Protein AF-0000000079916158 (afdb_homodimer)

Solvent-accessible surface area (backbone atoms only — not comparable to full-atom values): 30674 Å² total; per-residue (Å²): 70,53,29,34,36,32,68,44,67,88,44,73,65,38,83,41,80,42,80,70,82,74,49,47,74,41,18,24,23,30,41,36,34,11,21,25,59,52,69,64,57,40,30,28,45,72,46,82,43,40,81,53,45,60,63,70,70,31,26,36,32,40,14,23,9,27,29,28,70,40,69,13,58,88,50,79,92,63,53,72,67,39,48,30,26,37,32,32,43,31,84,28,79,73,49,40,78,41,56,70,13,35,32,30,34,33,50,11,30,41,28,51,51,31,60,44,52,54,84,26,56,38,82,48,60,91,76,49,51,42,63,56,41,4,38,25,33,42,50,36,6,30,22,46,22,39,44,44,67,75,50,55,62,40,68,71,36,29,33,33,35,27,30,61,34,43,42,28,46,47,27,48,33,51,41,34,75,51,40,27,48,34,33,34,22,35,74,59,69,86,47,44,64,61,42,40,74,43,55,33,73,48,71,37,63,44,49,64,64,52,40,82,65,64,18,46,30,33,41,28,48,42,20,58,14,62,52,50,29,28,43,62,70,31,38,32,72,62,10,38,37,30,39,54,24,66,68,30,55,43,26,64,31,54,48,42,55,29,14,58,32,30,24,33,42,30,24,34,67,34,35,32,52,68,38,23,53,55,42,48,52,37,37,53,73,64,79,42,76,76,58,66,41,78,42,45,63,90,38,49,62,63,48,46,52,37,56,70,71,62,73,49,84,40,38,37,43,28,28,42,46,133,70,54,31,35,36,33,69,42,66,89,42,72,64,38,83,41,80,43,81,70,80,75,48,47,74,41,18,23,25,29,41,38,35,12,21,27,60,54,70,66,57,40,30,27,45,72,46,82,43,40,81,51,44,58,63,69,69,32,26,37,31,40,13,22,9,26,29,27,69,39,70,14,58,87,51,79,91,64,53,72,66,40,46,30,25,38,30,34,47,29,84,28,78,69,53,43,80,37,57,71,13,36,30,30,35,33,51,12,30,41,29,50,51,30,59,43,52,54,83,25,54,38,81,48,61,89,75,48,52,42,63,57,40,5,39,25,33,42,49,38,7,30,23,46,22,38,44,44,67,75,51,56,61,41,69,71,35,28,34,34,38,28,29,62,34,45,42,28,46,46,28,48,33,51,40,34,75,52,39,27,48,33,32,33,24,35,75,60,70,87,48,44,64,60,41,42,76,44,54,30,76,48,72,38,62,44,50,63,64,52,41,82,64,65,19,46,31,33,40,29,49,40,19,59,15,61,51,50,29,28,43,61,70,32,39,31,72,64,11,38,36,31,39,54,24,67,67,29,56,43,27,65,30,54,47,42,55,28,14,63,31,31,25,33,42,31,25,35,66,37,37,31,53,68,39,23,54,54,42,48,50,36,36,52,74,62,80,42,78,76,57,66,42,77,44,46,63,91,37,50,62,60,46,44,52,38,55,70,71,63,73,50,82,40,38,36,43,29,28,43,46,133

Radius of gyration: 28.91 Å; Cα contacts (8 Å, |Δi|>4): 1856; chains: 2; bounding box: 48×84×69 Å

Foldseek 3Di:
DWAFWDAAAPDFTDIDDDDDDDAEPQKWKFQFFKFFDDVLVLCCRNVVNVVQALDPRAGATQQTWGFTCGDYPPQDPHDGGFTKIFASCAQFPPLDSHLQGDRGVHHHHLGRMGMDGSSRIGGADPQFDRHQLSCLNFLVQQLLCQCCVVQVQAAPAEEEEEDLFLNSLNNLLVSVVRNYQYEYADQDPVCQVVSVVSPHPYYHPDLLVCLVVQGQEYEYQACPQRNQQSPLVRHAQNHEYEYAHPNDVDHDHDVVSCVVSVYYYHYGDGGRVVSSVVSSVCVSVVSDDRAADEDESVCSSVVSVCVVVVPPRSHIYMYGYD/DWAFWDAAAPDFTDIDDDDDDDDEAQKWKFQWFKFFDDVLVLCCRNVNNVVQAQDPRAGATQQTWGFTCGDYPPQDPHDGGFTKIFASCAQFPPLPSHLAGDRGVAHHHLGRMGMDGSSRIGGADPQFDRHQLSCLNFLVQQLLCQCCVVQVQAAPAEEEEEDLFLNSLNNLLVSVVRNYQYEYADQDPVCQVVSVVSPHPYYHPDLLVCLVVQGQEYEYQACCQRNQQSPLVRHAQNHEYEYAHPNDVDHDHDVVSCVVSVYYYHYGDGGRVVSSVVSSVCVSVVSDDRAADEDESVCSSVVSVCVVVVPPRSHIYMYGYD

Nearest PDB structures (foldseek):
  6isv-assembly1_B  TM=8.655E-01  e=7.622E-30  Geotrichum candidum
  4c4o-assembly1_A  TM=8.847E-01  e=3.637E-29  Candida parapsilosis
  3wlf-assembly1_B  TM=8.829E-01  e=1.120E-28  Candida parapsilosis
  4c4o-assembly1_C  TM=8.825E-01  e=7.941E-26  Candida parapsilosis
  8wwd-assembly2_C-2  TM=8.279E-01  e=2.772E-25  Dinoroseobacter shibae DFL 12 = DSM 16493

pLDDT: mean 94.08, std 7.65, range [51.5, 98.94]

InterPro domains:
  IPR002328 Alcohol dehydrogenase, zinc-type, conserved site [PS00059] (61-75)
  IPR011032 GroES-like superfamily [SSF50129] (1-159)
  IPR013149 Alcohol dehydrogenase-like, C-terminal [PF00107] (166-284)
  IPR013154 Alcohol dehydrogenase-like, N-terminal [PF08240] (24-126)
  IPR020843 Enoylreductase domain [SM00829] (8-318)
  IPR036291 NAD(P)-binding domain superfamily [SSF51735] (128-288)

Organism: NCBI:txid1990687

Structure (mmCIF, N/CA/C/O backbone):
data_AF-0000000079916158-model_v1
#
loop_
_entity.id
_entity.type
_entity.pdbx_description
1 polymer 'alcohol dehydrogenase'
#
loop_
_atom_site.group_PDB
_atom_site.id
_atom_site.type_symbol
_atom_site.label_atom_id
_atom_site.label_alt_id
_atom_site.label_comp_id
_atom_site.label_asym_id
_atom_site.label_entity_id
_atom_site.label_seq_id
_atom_site.pdbx_PDB_ins_code
_atom_site.Cartn_x
_atom_site.Cartn_y
_atom_site.Cartn_z
_atom_site.occupancy
_atom_site.B_iso_or_equiv
_atom_site.auth_seq_id
_atom_site.auth_comp_id
_atom_site.auth_asym_id
_atom_site.auth_atom_id
_atom_site.pdbx_PDB_model_num
ATOM 1 N N . MET A 1 1 ? 9.062 -39.625 -23.562 1 96.62 1 MET A N 1
ATOM 2 C CA . MET A 1 1 ? 7.809 -39.312 -22.875 1 96.62 1 MET A CA 1
ATOM 3 C C . MET A 1 1 ? 6.945 -38.375 -23.719 1 96.62 1 MET A C 1
ATOM 5 O O . MET A 1 1 ? 7.449 -37.719 -24.609 1 96.62 1 MET A O 1
ATOM 9 N N . LYS A 1 2 ? 5.695 -38.438 -23.438 1 97.56 2 LYS A N 1
ATOM 10 C CA . LYS A 1 2 ? 4.781 -37.531 -24.094 1 97.56 2 LYS A CA 1
ATOM 11 C C . LYS A 1 2 ? 4.801 -36.156 -23.391 1 97.56 2 LYS A C 1
ATOM 13 O O . LYS A 1 2 ? 4.867 -36.094 -22.156 1 97.56 2 LYS A O 1
ATOM 18 N N . ALA A 1 3 ? 4.766 -35.094 -24.188 1 98.25 3 ALA A N 1
ATOM 19 C CA . ALA A 1 3 ? 4.754 -33.719 -23.672 1 98.25 3 ALA A CA 1
ATOM 20 C C . ALA A 1 3 ? 4.07 -32.75 -24.641 1 98.25 3 ALA A C 1
ATOM 22 O O . ALA A 1 3 ? 4.098 -32.969 -25.844 1 98.25 3 ALA A O 1
ATOM 23 N N . TRP A 1 4 ? 3.422 -31.781 -24.078 1 97.94 4 TRP A N 1
ATOM 24 C CA . TRP A 1 4 ? 2.863 -30.703 -24.891 1 97.94 4 TRP A CA 1
ATOM 25 C C . TRP A 1 4 ? 3.883 -29.594 -25.078 1 97.94 4 TRP A C 1
ATOM 27 O O . TRP A 1 4 ? 4.18 -28.844 -24.156 1 97.94 4 TRP A O 1
ATOM 37 N N . MET A 1 5 ? 4.324 -29.453 -26.312 1 97.12 5 MET A N 1
ATOM 38 C CA . MET A 1 5 ? 5.41 -28.531 -26.625 1 97.12 5 MET A CA 1
ATOM 39 C C . MET A 1 5 ? 4.863 -27.203 -27.156 1 97.12 5 MET A C 1
ATOM 41 O O . MET A 1 5 ? 3.992 -27.203 -28.031 1 97.12 5 MET A O 1
ATOM 45 N N . PHE A 1 6 ? 5.309 -26.109 -26.562 1 97.44 6 PHE A N 1
ATOM 46 C CA . PHE A 1 6 ? 5.066 -24.766 -27.078 1 97.44 6 PHE A CA 1
ATOM 47 C C . PHE A 1 6 ? 6.27 -24.266 -27.859 1 97.44 6 PHE A C 1
ATOM 49 O O . PHE A 1 6 ? 7.355 -24.094 -27.297 1 97.44 6 PHE A O 1
ATOM 56 N N . ASN A 1 7 ? 6.035 -23.953 -29.078 1 95.38 7 ASN A N 1
ATOM 57 C CA . ASN A 1 7 ? 7.148 -23.609 -29.969 1 95.38 7 ASN A CA 1
ATOM 58 C C . ASN A 1 7 ? 7.25 -22.109 -30.188 1 95.38 7 ASN A C 1
ATOM 60 O O . ASN A 1 7 ? 8.18 -21.641 -30.844 1 95.38 7 ASN A O 1
ATOM 64 N N . GLY A 1 8 ? 6.344 -21.375 -29.656 1 93.56 8 GLY A N 1
ATOM 65 C CA . GLY A 1 8 ? 6.355 -19.938 -29.797 1 93.56 8 GLY A CA 1
ATOM 66 C C . GLY A 1 8 ? 4.984 -19.359 -30.094 1 93.56 8 GLY A C 1
ATOM 67 O O . GLY A 1 8 ? 4.055 -20.094 -30.438 1 93.56 8 GLY A O 1
ATOM 68 N N . VAL A 1 9 ? 4.996 -18.047 -29.984 1 90.25 9 VAL A N 1
ATOM 69 C CA . VAL A 1 9 ? 3.734 -17.344 -30.172 1 90.25 9 VAL A CA 1
ATOM 70 C C . VAL A 1 9 ? 3.23 -17.562 -31.594 1 90.25 9 VAL A C 1
ATOM 72 O O . VAL A 1 9 ? 4.016 -17.547 -32.562 1 90.25 9 VAL A O 1
ATOM 75 N N . GLY A 1 10 ? 1.92 -17.719 -31.734 1 84.81 10 GLY A N 1
ATOM 76 C CA . GLY A 1 10 ? 1.326 -17.953 -33.031 1 84.81 10 GLY A CA 1
ATOM 77 C C . GLY A 1 10 ? 1.156 -19.438 -33.375 1 84.81 10 GLY A C 1
ATOM 78 O O . GLY A 1 10 ? 0.505 -19.781 -34.344 1 84.81 10 GLY A O 1
ATOM 79 N N . SER A 1 11 ? 1.755 -20.297 -32.56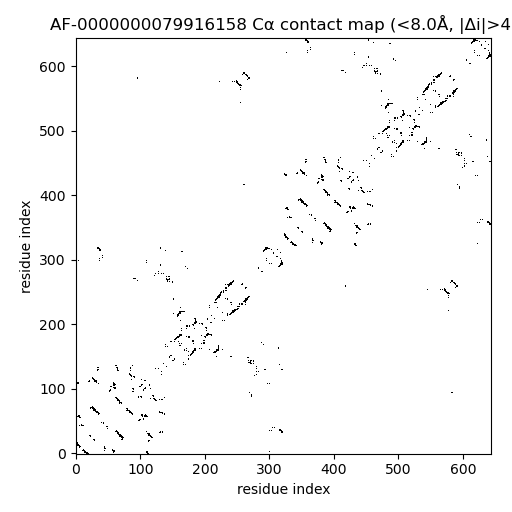2 1 84.44 11 SER A N 1
ATOM 80 C CA . SER A 1 11 ? 1.595 -21.734 -32.719 1 84.44 11 SER A CA 1
ATOM 81 C C . SER A 1 11 ? 0.865 -22.344 -31.516 1 84.44 11 SER A C 1
ATOM 83 O O . SER A 1 11 ? 1.108 -21.969 -30.375 1 84.44 11 SER A O 1
ATOM 85 N N . PRO A 1 12 ? -0.055 -23.234 -31.844 1 87.5 12 PRO A N 1
ATOM 86 C CA . PRO A 1 12 ? -0.624 -23.984 -30.719 1 87.5 12 PRO A CA 1
ATOM 87 C C . PRO A 1 12 ? 0.388 -24.906 -30.062 1 87.5 12 PRO A C 1
ATOM 89 O O . PRO A 1 12 ? 1.453 -25.172 -30.625 1 87.5 12 PRO A O 1
ATOM 92 N N . ILE A 1 13 ? 0.081 -25.312 -28.828 1 95.5 13 ILE A N 1
ATOM 93 C CA . ILE A 1 13 ? 0.938 -26.344 -28.234 1 95.5 13 ILE A CA 1
ATOM 94 C C . ILE A 1 13 ? 0.677 -27.688 -28.922 1 95.5 13 ILE A C 1
ATOM 96 O O . ILE A 1 13 ? -0.46 -27.984 -29.297 1 95.5 13 ILE A O 1
ATOM 100 N N . ASP A 1 14 ? 1.72 -28.438 -29.109 1 95.5 14 ASP A N 1
ATOM 101 C CA . ASP A 1 14 ? 1.606 -29.703 -29.812 1 95.5 14 ASP A CA 1
ATOM 102 C C . ASP A 1 14 ? 2.146 -30.859 -28.953 1 95.5 14 ASP A C 1
ATOM 104 O O . ASP A 1 14 ? 3.148 -30.688 -28.25 1 95.5 14 ASP A O 1
ATOM 108 N N . LEU A 1 15 ? 1.414 -31.969 -29.141 1 96.5 15 LEU A N 1
ATOM 109 C CA . LEU A 1 15 ? 1.871 -33.188 -28.469 1 96.5 15 LEU A CA 1
ATOM 110 C C . LEU A 1 15 ? 3.078 -33.781 -29.188 1 96.5 15 LEU A C 1
ATOM 112 O O . LEU A 1 15 ? 3.062 -33.938 -30.406 1 96.5 15 LEU A O 1
ATOM 116 N N . ALA A 1 16 ? 4.102 -34.031 -28.422 1 96.62 16 ALA A N 1
ATOM 117 C CA . ALA A 1 16 ? 5.328 -34.594 -28.984 1 96.62 16 ALA A CA 1
ATOM 118 C C . ALA A 1 16 ? 5.91 -35.656 -28.062 1 96.62 16 ALA A C 1
ATOM 120 O O . ALA A 1 16 ? 5.543 -35.75 -26.891 1 96.62 16 ALA A O 1
ATOM 121 N N . GLU A 1 17 ? 6.699 -36.5 -28.672 1 97.62 17 GLU A N 1
ATOM 122 C CA . GLU A 1 17 ? 7.531 -37.438 -27.906 1 97.62 17 GLU A CA 1
ATOM 123 C C . GLU A 1 17 ? 8.93 -36.844 -27.672 1 97.62 17 GLU A C 1
ATOM 125 O O . GLU A 1 17 ? 9.625 -36.5 -28.641 1 97.62 17 GLU A O 1
ATOM 130 N N . VAL A 1 18 ? 9.258 -36.719 -26.438 1 97.38 18 VAL A N 1
ATOM 131 C CA . VAL A 1 18 ? 10.562 -36.156 -26.094 1 97.38 18 VAL A CA 1
ATOM 132 C C . VAL A 1 18 ? 11.297 -37.094 -25.141 1 97.38 18 VAL A C 1
ATOM 134 O O . VAL A 1 18 ? 10.68 -37.969 -24.547 1 97.38 18 VAL A O 1
ATOM 137 N N . PRO A 1 19 ? 12.625 -36.969 -25.031 1 97.19 19 PRO A N 1
ATOM 138 C CA . PRO A 1 19 ? 13.352 -37.812 -24.094 1 97.19 19 PRO A CA 1
ATOM 139 C C . PRO A 1 19 ? 12.906 -37.594 -22.641 1 97.19 19 PRO A C 1
ATOM 141 O O . PRO A 1 19 ? 12.57 -36.469 -22.25 1 97.19 19 PRO A O 1
ATOM 144 N N . ASP A 1 20 ? 12.906 -38.688 -21.906 1 97.62 20 ASP A N 1
ATOM 145 C CA . ASP A 1 20 ? 12.68 -38.562 -20.469 1 97.62 20 ASP A CA 1
ATOM 146 C C . ASP A 1 20 ? 13.734 -37.656 -19.828 1 97.62 20 ASP A C 1
ATOM 148 O O . ASP A 1 20 ? 14.906 -37.719 -20.188 1 97.62 20 ASP A O 1
ATOM 152 N N . PRO A 1 21 ? 13.32 -36.844 -18.906 1 97.88 21 PRO A N 1
ATOM 153 C CA . PRO A 1 21 ? 14.328 -36.062 -18.188 1 97.88 21 PRO A CA 1
ATOM 154 C C . PRO A 1 21 ? 15.18 -36.906 -17.25 1 97.88 21 PRO A C 1
ATOM 156 O O . PRO A 1 21 ? 14.688 -37.906 -16.703 1 97.88 21 PRO A O 1
ATOM 159 N N . THR A 1 22 ? 16.391 -36.594 -17.141 1 97.5 22 THR A N 1
ATOM 160 C CA . THR A 1 22 ? 17.312 -37.188 -16.188 1 97.5 22 THR A CA 1
ATOM 161 C C . THR A 1 22 ? 17.797 -36.125 -15.172 1 97.5 22 THR A C 1
ATOM 163 O O . THR A 1 22 ? 18.266 -35.062 -15.555 1 97.5 22 THR A O 1
ATOM 166 N N . PRO A 1 23 ? 17.688 -36.5 -13.938 1 98 23 PRO A N 1
ATOM 167 C CA . PRO A 1 23 ? 18.031 -35.469 -12.953 1 98 23 PRO A CA 1
ATOM 168 C C . PRO A 1 23 ? 19.547 -35.25 -12.828 1 98 23 PRO A C 1
ATOM 170 O O . PRO A 1 23 ? 20.297 -36.219 -12.742 1 98 23 PRO A O 1
ATOM 173 N N . GLY A 1 24 ? 19.953 -34 -12.945 1 97.38 24 GLY A N 1
ATOM 174 C CA . GLY A 1 24 ? 21.297 -33.656 -12.539 1 97.38 24 GLY A CA 1
ATOM 175 C C . GLY A 1 24 ? 21.453 -33.469 -11.047 1 97.38 24 GLY A C 1
ATOM 176 O O . GLY A 1 24 ? 20.516 -33.75 -10.281 1 97.38 24 GLY A O 1
ATOM 177 N N . PRO A 1 25 ? 22.688 -33.031 -10.641 1 97.69 25 PRO A N 1
ATOM 178 C CA . PRO A 1 25 ? 22.875 -32.75 -9.211 1 97.69 25 PRO A CA 1
ATOM 179 C C . PRO A 1 25 ? 21.859 -31.781 -8.648 1 97.69 25 PRO A C 1
ATOM 181 O O . PRO A 1 25 ? 21.625 -30.719 -9.234 1 97.69 25 PRO A O 1
ATOM 184 N N . GLY A 1 26 ? 21.219 -32.188 -7.512 1 97.06 26 GLY A N 1
ATOM 185 C CA . GLY A 1 26 ? 20.281 -31.312 -6.832 1 97.06 26 GLY A CA 1
ATOM 186 C C . GLY A 1 26 ? 18.906 -31.297 -7.473 1 97.06 26 GLY A C 1
ATOM 187 O O . GLY A 1 26 ? 18.031 -30.547 -7.051 1 97.06 26 GLY A O 1
ATOM 188 N N . GLU A 1 27 ? 18.703 -32.188 -8.406 1 97.19 27 GLU A N 1
ATOM 189 C CA . GLU A 1 27 ? 17.438 -32.188 -9.133 1 97.19 27 GLU A CA 1
ATOM 190 C C . GLU A 1 27 ? 16.672 -33.5 -8.914 1 97.19 27 GLU A C 1
ATOM 192 O O . GLU A 1 27 ? 17.25 -34.469 -8.469 1 97.19 27 GLU A O 1
ATOM 197 N N . VAL A 1 28 ? 15.391 -33.469 -9.188 1 98.25 28 VAL A N 1
ATOM 198 C CA . VAL A 1 28 ? 14.555 -34.656 -9.109 1 98.25 28 VAL A CA 1
ATOM 199 C C . VAL A 1 28 ? 13.633 -34.75 -10.328 1 98.25 28 VAL A C 1
ATOM 201 O O . VAL A 1 28 ? 13.375 -33.719 -10.977 1 98.25 28 VAL A O 1
ATOM 204 N N . VAL A 1 29 ? 13.242 -35.906 -10.617 1 98.69 29 VAL A N 1
ATOM 205 C CA . VAL A 1 29 ? 12.219 -36.125 -11.625 1 98.69 29 VAL A CA 1
ATOM 206 C C . VAL A 1 29 ? 10.906 -36.562 -10.961 1 98.69 29 VAL A C 1
ATOM 208 O O . VAL A 1 29 ? 10.906 -37.406 -10.078 1 98.69 29 VAL A O 1
ATOM 211 N N . VAL A 1 30 ? 9.875 -35.906 -11.32 1 98.69 30 VAL A N 1
ATOM 212 C CA . VAL A 1 30 ? 8.555 -36.25 -10.805 1 98.69 30 VAL A CA 1
ATOM 213 C C . VAL A 1 30 ? 7.695 -36.844 -11.914 1 98.69 30 VAL A C 1
ATOM 215 O O . VAL A 1 30 ? 7.527 -36.25 -12.977 1 98.69 30 VAL A O 1
ATOM 218 N N . ASP A 1 31 ? 7.211 -38.031 -11.68 1 98.69 31 ASP A N 1
ATOM 219 C CA . ASP A 1 31 ? 6.145 -38.594 -12.516 1 98.69 31 ASP A CA 1
ATOM 220 C C . ASP A 1 31 ? 4.812 -37.906 -12.234 1 98.69 31 ASP A C 1
ATOM 222 O O . ASP A 1 31 ? 4.203 -38.125 -11.18 1 98.69 31 ASP A O 1
ATOM 226 N N . LEU A 1 32 ? 4.367 -37.156 -13.188 1 98.69 32 LEU A N 1
ATOM 227 C CA . LEU A 1 32 ? 3.238 -36.281 -12.938 1 98.69 32 LEU A CA 1
ATOM 228 C C . LEU A 1 32 ? 1.93 -37.062 -12.898 1 98.69 32 LEU A C 1
ATOM 230 O O . LEU A 1 32 ? 1.72 -37.969 -13.703 1 98.69 32 LEU A O 1
ATOM 234 N N . LYS A 1 33 ? 1.14 -36.688 -11.891 1 98.62 33 LYS A N 1
ATOM 235 C CA . LYS A 1 33 ? -0.206 -37.25 -11.758 1 98.62 33 LYS A CA 1
ATOM 236 C C . LYS A 1 33 ? -1.266 -36.188 -12.031 1 98.62 33 LYS A C 1
ATOM 238 O O . LYS A 1 33 ? -2.393 -36.5 -12.414 1 98.62 33 LYS A O 1
ATOM 243 N N . ALA A 1 34 ? -0.906 -34.969 -11.844 1 98.69 34 ALA A N 1
ATOM 244 C CA . ALA A 1 34 ? -1.819 -33.875 -12.07 1 98.69 34 ALA A CA 1
ATOM 245 C C . ALA A 1 34 ? -1.058 -32.625 -12.477 1 98.69 34 ALA A C 1
ATOM 247 O O . ALA A 1 34 ? 0.052 -32.375 -12 1 98.69 34 ALA A O 1
ATOM 248 N N . ALA A 1 35 ? -1.604 -31.828 -13.367 1 98.44 35 ALA A N 1
ATOM 249 C CA . ALA A 1 35 ? -1.098 -30.531 -13.789 1 98.44 35 ALA A CA 1
ATOM 250 C C . ALA A 1 35 ? -2.232 -29.516 -13.938 1 98.44 35 ALA A C 1
ATOM 252 O O . ALA A 1 35 ? -3.199 -29.766 -14.664 1 98.44 35 ALA A O 1
ATOM 253 N N . GLY A 1 36 ? -2.094 -28.406 -13.234 1 96.88 36 GLY A N 1
ATOM 254 C CA . GLY A 1 36 ? -3.105 -27.375 -13.375 1 96.88 36 GLY A CA 1
ATOM 255 C C . GLY A 1 36 ? -2.916 -26.516 -14.609 1 96.88 36 GLY A C 1
ATOM 256 O O . GLY A 1 36 ? -1.788 -26.297 -15.055 1 96.88 36 GLY A O 1
ATOM 257 N N . LEU A 1 37 ? -4 -26.109 -15.172 1 95.19 37 LEU A N 1
ATOM 258 C CA . LEU A 1 37 ? -3.973 -25.141 -16.266 1 95.19 37 LEU A CA 1
ATOM 259 C C . LEU A 1 37 ? -4.285 -23.734 -15.766 1 95.19 37 LEU A C 1
ATOM 261 O O . LEU A 1 37 ? -5.184 -23.547 -14.945 1 95.19 37 LEU A O 1
ATOM 265 N N . CYS A 1 38 ? -3.539 -22.781 -16.219 1 89.94 38 CYS A N 1
ATOM 266 C CA . CYS A 1 38 ? -3.629 -21.422 -15.695 1 89.94 38 CYS A CA 1
ATOM 267 C C . CYS A 1 38 ? -3.773 -20.422 -16.828 1 89.94 38 CYS A C 1
ATOM 269 O O . CYS A 1 38 ? -3.297 -20.656 -17.938 1 89.94 38 CYS A O 1
ATOM 271 N N . HIS A 1 39 ? -4.395 -19.297 -16.516 1 86.81 39 HIS A N 1
ATOM 272 C CA . HIS A 1 39 ? -4.504 -18.219 -17.484 1 86.81 39 HIS A CA 1
ATOM 273 C C . HIS A 1 39 ? -3.133 -17.688 -17.875 1 86.81 39 HIS A C 1
ATOM 275 O O . HIS A 1 39 ? -2.967 -17.109 -18.953 1 86.81 39 HIS A O 1
ATOM 281 N N . THR A 1 40 ? -2.189 -17.844 -17.062 1 86.38 40 THR A N 1
ATOM 282 C CA . THR A 1 40 ? -0.819 -17.484 -17.422 1 86.38 40 THR A CA 1
ATOM 283 C C . THR A 1 40 ? -0.365 -18.234 -18.656 1 86.38 40 THR A C 1
ATOM 285 O O . THR A 1 40 ? 0.271 -17.656 -19.547 1 86.38 40 THR A O 1
ATOM 288 N N . ASP A 1 41 ? -0.696 -19.438 -18.766 1 91.38 41 ASP A N 1
ATOM 289 C CA . ASP A 1 41 ? -0.33 -20.234 -19.938 1 91.38 41 ASP A CA 1
ATOM 290 C C . ASP A 1 41 ? -1.077 -19.766 -21.172 1 91.38 41 ASP A C 1
ATOM 292 O O . ASP A 1 41 ? -0.531 -19.797 -22.281 1 91.38 41 ASP A O 1
ATOM 296 N N . VAL A 1 42 ? -2.309 -19.344 -20.938 1 90.19 42 VAL A N 1
ATOM 297 C CA . VAL A 1 42 ? -3.07 -18.75 -22.047 1 90.19 42 VAL A CA 1
ATOM 298 C C . VAL A 1 42 ? -2.381 -17.484 -22.531 1 90.19 42 VAL A C 1
ATOM 300 O O . VAL A 1 42 ? -2.186 -17.297 -23.734 1 90.19 42 VAL A O 1
ATOM 303 N N . GLY A 1 43 ? -1.969 -16.672 -21.578 1 87.62 43 GLY A N 1
ATOM 304 C CA . GLY A 1 43 ? -1.267 -15.453 -21.922 1 87.62 43 GLY A CA 1
ATOM 305 C C . GLY A 1 43 ? 0.047 -15.703 -22.641 1 87.62 43 GLY A C 1
ATOM 306 O O . GLY A 1 43 ? 0.418 -14.961 -23.547 1 87.62 43 GLY A O 1
ATOM 307 N N . ILE A 1 44 ? 0.771 -16.656 -22.266 1 89.12 44 ILE A N 1
ATOM 308 C CA . ILE A 1 44 ? 2.021 -17.031 -22.922 1 89.12 44 ILE A CA 1
ATOM 309 C C . ILE A 1 44 ? 1.745 -17.453 -24.359 1 89.12 44 ILE A C 1
ATOM 311 O O . ILE A 1 44 ? 2.398 -16.969 -25.297 1 89.12 44 ILE A O 1
ATOM 315 N N . THR A 1 45 ? 0.751 -18.234 -24.562 1 92.5 45 THR A N 1
ATOM 316 C CA . THR A 1 45 ? 0.487 -18.797 -25.875 1 92.5 45 THR A CA 1
ATOM 317 C C . THR A 1 45 ? -0.098 -17.734 -26.812 1 92.5 45 THR A C 1
ATOM 319 O O . THR A 1 45 ? 0.127 -17.781 -28.016 1 92.5 45 THR A O 1
ATOM 322 N N . ASP A 1 46 ? -0.809 -16.828 -26.25 1 89.5 46 ASP A N 1
ATOM 323 C CA . ASP A 1 46 ? -1.403 -15.805 -27.109 1 89.5 46 ASP A CA 1
ATOM 324 C C . ASP A 1 46 ? -0.472 -14.602 -27.266 1 89.5 46 ASP A C 1
ATOM 326 O O . ASP A 1 46 ? -0.8 -13.641 -27.969 1 89.5 46 ASP A O 1
ATOM 330 N N . GLY A 1 47 ? 0.608 -14.578 -26.562 1 88.44 47 GLY A N 1
ATOM 331 C CA . GLY A 1 47 ? 1.648 -13.586 -26.766 1 88.44 47 GLY A CA 1
ATOM 332 C C . GLY A 1 47 ? 1.639 -12.484 -25.734 1 88.44 47 GLY A C 1
ATOM 333 O O . GLY A 1 47 ? 2.613 -11.742 -25.594 1 88.44 47 GLY A O 1
ATOM 334 N N . THR A 1 48 ? 0.665 -12.344 -24.906 1 81.12 48 THR A N 1
ATOM 335 C CA . THR A 1 48 ? 0.531 -11.211 -24 1 81.12 48 THR A CA 1
ATOM 336 C C . THR A 1 48 ? 1.487 -11.352 -22.812 1 81.12 48 THR A C 1
ATOM 338 O O . THR A 1 48 ? 1.826 -10.367 -22.172 1 81.12 48 THR A O 1
ATOM 341 N N . MET A 1 49 ? 1.969 -12.602 -22.578 1 83.31 49 MET A N 1
ATOM 342 C CA . MET A 1 49 ? 2.902 -12.836 -21.484 1 83.31 49 MET A CA 1
ATOM 343 C C . MET A 1 49 ? 4.09 -13.672 -21.938 1 83.31 49 MET A C 1
ATOM 345 O O . MET A 1 49 ? 4.691 -14.398 -21.141 1 83.31 49 MET A O 1
ATOM 349 N N . ALA A 1 50 ? 4.301 -13.625 -23.203 1 85.88 50 ALA A N 1
ATOM 350 C CA . ALA A 1 50 ? 5.359 -14.469 -23.75 1 85.88 50 ALA A CA 1
ATOM 351 C C . ALA A 1 50 ? 6.73 -14.008 -23.266 1 85.88 50 ALA A C 1
ATOM 353 O O . ALA A 1 50 ? 7.68 -14.797 -23.219 1 85.88 50 ALA A O 1
ATOM 354 N N . GLU A 1 51 ? 6.793 -12.812 -22.859 1 80.75 51 GLU A N 1
ATOM 355 C CA . GLU A 1 51 ? 8.07 -12.219 -22.469 1 80.75 51 GLU A CA 1
ATOM 356 C C . GLU A 1 51 ? 8.609 -12.836 -21.188 1 80.75 51 GLU A C 1
ATOM 358 O O . GLU A 1 51 ? 9.797 -12.719 -20.891 1 80.75 51 GLU A O 1
ATOM 363 N N . ILE A 1 52 ? 7.828 -13.578 -20.484 1 81.25 52 ILE A N 1
ATOM 364 C CA . ILE A 1 52 ? 8.281 -14.117 -19.219 1 81.25 52 ILE A CA 1
ATOM 365 C C . ILE A 1 52 ? 9.031 -15.43 -19.453 1 81.25 52 ILE A C 1
ATOM 367 O O . ILE A 1 52 ? 9.688 -15.945 -18.547 1 81.25 52 ILE A O 1
ATOM 371 N N . LEU A 1 53 ? 8.961 -15.922 -20.656 1 89.31 53 LEU A N 1
ATOM 372 C CA . LEU A 1 53 ? 9.57 -17.219 -20.938 1 89.31 53 LEU A CA 1
ATOM 373 C C . LEU A 1 53 ? 11.094 -17.094 -21.031 1 89.31 53 LEU A C 1
ATOM 375 O O . LEU A 1 53 ? 11.609 -16.109 -21.578 1 89.31 53 LEU A O 1
ATOM 379 N N . GLY A 1 54 ? 11.672 -18.125 -20.594 1 88.62 54 GLY A N 1
ATOM 380 C CA . GLY A 1 54 ? 13.117 -18.172 -20.688 1 88.62 54 GLY A CA 1
ATOM 381 C C . GLY A 1 54 ? 13.617 -18.688 -22.031 1 88.62 54 GLY A C 1
ATOM 382 O O . GLY A 1 54 ? 14.695 -18.312 -22.484 1 88.62 54 GLY A O 1
ATOM 383 N N . PHE A 1 55 ? 12.836 -19.609 -22.609 1 92 55 PHE A N 1
ATOM 384 C CA . PHE A 1 55 ? 13.266 -20.203 -23.875 1 92 55 PHE A CA 1
ATOM 385 C C . PHE A 1 55 ? 12.094 -20.859 -24.594 1 92 55 PHE A C 1
ATOM 387 O O . PHE A 1 55 ? 11.031 -21.062 -24 1 92 55 PHE A O 1
ATOM 394 N N . THR A 1 56 ? 12.242 -21.094 -25.828 1 92.56 56 THR A N 1
ATOM 395 C CA . THR A 1 56 ? 11.391 -21.906 -26.672 1 92.56 56 THR A CA 1
ATOM 396 C C . THR A 1 56 ? 12.234 -22.797 -27.578 1 92.56 56 THR A C 1
ATOM 398 O O . THR A 1 56 ? 13.344 -22.422 -27.969 1 92.56 56 THR A O 1
ATOM 401 N N . PRO A 1 57 ? 11.781 -24.031 -27.938 1 95.44 57 PRO A N 1
ATOM 402 C CA . PRO A 1 57 ? 10.531 -24.641 -27.5 1 95.44 57 PRO A CA 1
ATOM 403 C C . PRO A 1 57 ? 10.547 -25.031 -26.016 1 95.44 57 PRO A C 1
ATOM 405 O O . PRO A 1 57 ? 11.609 -25.344 -25.469 1 95.44 57 PRO A O 1
ATOM 408 N N . ILE A 1 58 ? 9.359 -25.047 -25.391 1 96.5 58 ILE A N 1
ATOM 409 C CA . ILE A 1 58 ? 9.266 -25.328 -23.969 1 96.5 58 ILE A CA 1
ATOM 410 C C . ILE A 1 58 ? 7.988 -26.109 -23.688 1 96.5 58 ILE A C 1
ATOM 412 O O . ILE A 1 58 ? 6.992 -25.969 -24.391 1 96.5 58 ILE A O 1
ATOM 416 N N . ILE A 1 59 ? 8.07 -26.984 -22.703 1 97.56 59 ILE A N 1
ATOM 417 C CA . ILE A 1 59 ? 6.867 -27.562 -22.109 1 97.56 59 ILE A CA 1
ATOM 418 C C . ILE A 1 59 ? 6.273 -26.594 -21.094 1 97.56 59 ILE A C 1
ATOM 420 O O . ILE A 1 59 ? 6.914 -26.266 -20.094 1 97.56 59 ILE A O 1
ATOM 424 N N . LEU A 1 60 ? 4.996 -26.172 -21.297 1 95.94 60 LEU A N 1
ATOM 425 C CA . LEU A 1 60 ? 4.355 -25.234 -20.375 1 95.94 60 LEU A CA 1
ATOM 426 C C . LEU A 1 60 ? 3.771 -25.969 -19.172 1 95.94 60 LEU A C 1
ATOM 428 O O . LEU A 1 60 ? 3.996 -27.172 -19 1 95.94 60 LEU A O 1
ATOM 432 N N . GLY A 1 61 ? 3.17 -25.188 -18.297 1 96.06 61 GLY A N 1
ATOM 433 C CA . GLY A 1 61 ? 2.559 -25.734 -17.094 1 96.06 61 GLY A CA 1
ATOM 434 C C . GLY A 1 61 ? 3.402 -25.516 -15.859 1 96.06 61 GLY A C 1
ATOM 435 O O . GLY A 1 61 ? 4.504 -26.062 -15.742 1 96.06 61 GLY A O 1
ATOM 436 N N . HIS A 1 62 ? 2.848 -24.75 -14.891 1 95 62 HIS A N 1
ATOM 437 C CA . HIS A 1 62 ? 3.643 -24.453 -13.703 1 95 62 HIS A CA 1
ATOM 438 C C . HIS A 1 62 ? 2.965 -24.984 -12.445 1 95 62 HIS A C 1
ATOM 440 O O . HIS A 1 62 ? 3.465 -24.781 -11.336 1 95 62 HIS A O 1
ATOM 446 N N . GLU A 1 63 ? 1.902 -25.688 -12.594 1 96.56 63 GLU A N 1
ATOM 447 C CA . GLU A 1 63 ? 1.188 -26.344 -11.5 1 96.56 63 GLU A CA 1
ATOM 448 C C . GLU A 1 63 ? 1.33 -27.859 -11.578 1 96.56 63 GLU A C 1
ATOM 450 O O . GLU A 1 63 ? 0.758 -28.5 -12.461 1 96.56 63 GLU A O 1
ATOM 455 N N . ALA A 1 64 ? 2.035 -28.406 -10.562 1 97.75 64 ALA A N 1
ATOM 456 C CA . ALA A 1 64 ? 2.422 -29.812 -10.758 1 97.75 64 ALA A CA 1
ATOM 457 C C . ALA A 1 64 ? 2.348 -30.578 -9.445 1 97.75 64 ALA A C 1
ATOM 459 O O . ALA A 1 64 ? 2.689 -30.062 -8.383 1 97.75 64 ALA A O 1
ATOM 460 N N . ALA A 1 65 ? 1.908 -31.859 -9.531 1 98.69 65 ALA A N 1
ATOM 461 C CA . ALA A 1 65 ? 1.951 -32.844 -8.438 1 98.69 65 ALA A CA 1
ATOM 462 C C . ALA A 1 65 ? 2.113 -34.25 -8.961 1 98.69 65 ALA A C 1
ATOM 464 O O . ALA A 1 65 ? 1.614 -34.594 -10.039 1 98.69 65 ALA A O 1
ATOM 465 N N . GLY A 1 66 ? 2.826 -35.031 -8.219 1 98.69 66 GLY A N 1
ATOM 466 C CA . GLY A 1 66 ? 3.059 -36.375 -8.641 1 98.69 66 GLY A CA 1
ATOM 467 C C . GLY A 1 66 ? 3.93 -37.156 -7.668 1 98.69 66 GLY A C 1
ATOM 468 O O . GLY A 1 66 ? 3.848 -36.969 -6.457 1 98.69 66 GLY A O 1
ATOM 469 N N . ILE A 1 67 ? 4.648 -38.125 -8.312 1 98.62 67 ILE A N 1
ATOM 470 C CA . ILE A 1 67 ? 5.484 -39.031 -7.531 1 98.62 67 ILE A CA 1
ATOM 471 C C . ILE A 1 67 ? 6.934 -38.906 -8 1 98.62 67 ILE A C 1
ATOM 473 O O . ILE A 1 67 ? 7.207 -39 -9.203 1 98.62 67 ILE A O 1
ATOM 477 N N . VAL A 1 68 ? 7.84 -38.781 -7.035 1 98.81 68 VAL A N 1
ATOM 478 C CA . VAL A 1 68 ? 9.25 -38.719 -7.383 1 98.81 68 VAL A CA 1
ATOM 479 C C . VAL A 1 68 ? 9.703 -40.062 -7.984 1 98.81 68 VAL A C 1
ATOM 481 O O . VAL A 1 68 ? 9.477 -41.125 -7.402 1 98.81 68 VAL A O 1
ATOM 484 N N . SER A 1 69 ? 10.359 -39.969 -9.141 1 98.56 69 SER A N 1
ATOM 485 C CA . SER A 1 69 ? 10.75 -41.219 -9.812 1 98.56 69 SER A CA 1
ATOM 486 C C . SER A 1 69 ? 12.266 -41.281 -9.969 1 98.56 69 SER A C 1
ATOM 488 O O . SER A 1 69 ? 12.805 -42.375 -10.234 1 98.56 69 SER A O 1
ATOM 490 N N . ALA A 1 70 ? 12.961 -40.188 -9.852 1 98.5 70 ALA A N 1
ATOM 491 C CA . ALA A 1 70 ? 14.422 -40.156 -9.883 1 98.5 70 ALA A CA 1
ATOM 492 C C . ALA A 1 70 ? 14.977 -39 -9.062 1 98.5 70 ALA A C 1
ATOM 494 O O . ALA A 1 70 ? 14.344 -37.938 -8.953 1 98.5 70 ALA A O 1
ATOM 495 N N . VAL A 1 71 ? 16.141 -39.25 -8.477 1 98.38 71 VAL A N 1
ATOM 496 C CA . VAL A 1 71 ? 16.812 -38.25 -7.664 1 98.38 71 VAL A CA 1
ATOM 497 C C . VAL A 1 71 ? 18.266 -38.125 -8.094 1 98.38 71 VAL A C 1
ATOM 499 O O . VAL A 1 71 ? 18.922 -39.156 -8.383 1 98.38 71 VAL A O 1
ATOM 502 N N . GLY A 1 72 ? 18.672 -36.875 -8.258 1 98 72 GLY A N 1
ATOM 503 C CA . GLY A 1 72 ? 20.062 -36.656 -8.633 1 98 72 GLY A CA 1
ATOM 504 C C . GLY A 1 72 ? 21 -36.656 -7.441 1 98 72 GLY A C 1
ATOM 505 O O . GLY A 1 72 ? 20.578 -36.812 -6.301 1 98 72 GLY A O 1
ATOM 506 N N . ASP A 1 73 ? 22.25 -36.5 -7.844 1 97.25 73 ASP A N 1
ATOM 507 C CA . ASP A 1 73 ? 23.297 -36.531 -6.828 1 97.25 73 ASP A CA 1
ATOM 508 C C . ASP A 1 73 ? 23.094 -35.406 -5.816 1 97.25 73 ASP A C 1
ATOM 510 O O . ASP A 1 73 ? 22.734 -34.281 -6.188 1 97.25 73 ASP A O 1
ATOM 514 N N . GLY A 1 74 ? 23.25 -35.75 -4.543 1 97.12 74 GLY A N 1
ATOM 515 C CA . GLY A 1 74 ? 23.266 -34.75 -3.496 1 97.12 74 GLY A CA 1
ATOM 516 C C . GLY A 1 74 ? 21.875 -34.469 -2.932 1 97.12 74 GLY A C 1
ATOM 517 O O . GLY A 1 74 ? 21.734 -33.656 -2.006 1 97.12 74 GLY A O 1
ATOM 518 N N . VAL A 1 75 ? 20.859 -35.062 -3.529 1 97.06 75 VAL A N 1
ATOM 519 C CA . VAL A 1 75 ? 19.516 -34.844 -3.025 1 97.06 75 VAL A CA 1
ATOM 520 C C . VAL A 1 75 ? 19.266 -35.781 -1.835 1 97.06 75 VAL A C 1
ATOM 522 O O . VAL A 1 75 ? 19.344 -37 -1.966 1 97.06 75 VAL A O 1
ATOM 525 N N . GLU A 1 76 ? 19.031 -35.188 -0.626 1 94.31 76 GLU A N 1
ATOM 526 C CA . GLU A 1 76 ? 18.875 -36 0.576 1 94.31 76 GLU A CA 1
ATOM 527 C C . GLU A 1 76 ? 17.469 -35.875 1.158 1 94.31 76 GLU A C 1
ATOM 529 O O . GLU A 1 76 ? 17 -36.75 1.887 1 94.31 76 GLU A O 1
ATOM 534 N N . ASN A 1 77 ? 16.75 -34.844 0.844 1 93.12 77 ASN A N 1
ATOM 535 C CA . ASN A 1 77 ? 15.484 -34.562 1.515 1 93.12 77 ASN A CA 1
ATOM 536 C C . ASN A 1 77 ? 14.289 -35.031 0.705 1 93.12 77 ASN A C 1
ATOM 538 O O . ASN A 1 77 ? 13.141 -34.812 1.095 1 93.12 77 ASN A O 1
ATOM 542 N N . VAL A 1 78 ? 14.5 -35.625 -0.42 1 97.19 78 VAL A N 1
ATOM 543 C CA . VAL A 1 78 ? 13.469 -36.156 -1.311 1 97.19 78 VAL A CA 1
ATOM 544 C C . VAL A 1 78 ? 13.844 -37.562 -1.744 1 97.19 78 VAL A C 1
ATOM 546 O O . VAL A 1 78 ? 15 -37.844 -2.1 1 97.19 78 VAL A O 1
ATOM 549 N N . SER A 1 79 ? 12.891 -38.469 -1.722 1 97.94 79 SER A N 1
ATOM 550 C CA . SER A 1 79 ? 13.156 -39.875 -2.086 1 97.94 79 SER A CA 1
ATOM 551 C C . SER A 1 79 ? 12.219 -40.344 -3.195 1 97.94 79 SER A C 1
ATOM 553 O O . SER A 1 79 ? 11.102 -39.844 -3.322 1 97.94 79 SER A O 1
ATOM 555 N N . ILE A 1 80 ? 12.742 -41.344 -3.896 1 98.31 80 ILE A N 1
ATOM 556 C CA . ILE A 1 80 ? 11.906 -42 -4.898 1 98.31 80 ILE A CA 1
ATOM 557 C C . ILE A 1 80 ? 10.656 -42.562 -4.234 1 98.31 80 ILE A C 1
ATOM 559 O O . ILE A 1 80 ? 10.742 -43.188 -3.18 1 98.31 80 ILE A O 1
ATOM 563 N N . GLY A 1 81 ? 9.5 -42.25 -4.797 1 98.31 81 GLY A N 1
ATOM 564 C CA . GLY A 1 81 ? 8.25 -42.75 -4.246 1 98.31 81 GLY A CA 1
ATOM 565 C C . GLY A 1 81 ? 7.492 -41.688 -3.455 1 98.31 81 GLY A C 1
ATOM 566 O O . GLY A 1 81 ? 6.305 -41.875 -3.174 1 98.31 81 GLY A O 1
ATOM 567 N N . ASP A 1 82 ? 8.156 -40.625 -3.104 1 98.38 82 ASP A N 1
ATOM 568 C CA . ASP A 1 82 ? 7.508 -39.562 -2.359 1 98.38 82 ASP A CA 1
ATOM 569 C C . ASP A 1 82 ? 6.395 -38.938 -3.184 1 98.38 82 ASP A C 1
ATOM 571 O O . ASP A 1 82 ? 6.559 -38.688 -4.383 1 98.38 82 ASP A O 1
ATOM 575 N N . ARG A 1 83 ? 5.211 -38.656 -2.539 1 98.62 83 ARG A N 1
ATOM 576 C CA . ARG A 1 83 ? 4.18 -37.781 -3.107 1 98.62 83 ARG A CA 1
ATOM 577 C C . ARG A 1 83 ? 4.547 -36.312 -2.941 1 98.62 83 ARG A C 1
ATOM 579 O O . ARG A 1 83 ? 4.797 -35.875 -1.824 1 98.62 83 ARG A O 1
ATOM 586 N N . VAL A 1 84 ? 4.57 -35.594 -4.078 1 98.75 84 VAL A N 1
ATOM 587 C CA . VAL A 1 84 ? 5.082 -34.219 -3.957 1 98.75 84 VAL A CA 1
ATOM 588 C C . VAL A 1 84 ? 4.301 -33.281 -4.883 1 98.75 84 VAL A C 1
ATOM 590 O O . VAL A 1 84 ? 3.631 -33.75 -5.812 1 98.75 84 VAL A O 1
ATOM 593 N N . ALA A 1 85 ? 4.285 -32.062 -4.547 1 98.31 85 ALA A N 1
ATOM 594 C CA . ALA A 1 85 ? 3.988 -30.969 -5.465 1 98.31 85 ALA A CA 1
ATOM 595 C C . ALA A 1 85 ? 5.25 -30.172 -5.797 1 98.31 85 ALA A C 1
ATOM 597 O O . ALA A 1 85 ? 6.262 -30.281 -5.094 1 98.31 85 ALA A O 1
ATOM 598 N N . VAL A 1 86 ? 5.242 -29.484 -6.957 1 96.62 86 VAL A N 1
ATOM 599 C CA . VAL A 1 86 ? 6.363 -28.641 -7.355 1 96.62 86 VAL A CA 1
ATOM 600 C C . VAL A 1 86 ? 5.984 -27.172 -7.207 1 96.62 86 VAL A C 1
ATOM 602 O O . VAL A 1 86 ? 4.938 -26.734 -7.703 1 96.62 86 VAL A O 1
ATOM 605 N N . SER A 1 87 ? 6.848 -26.422 -6.578 1 93.38 87 SER A N 1
ATOM 606 C CA . SER A 1 87 ? 6.57 -25.016 -6.359 1 93.38 87 SER A CA 1
ATOM 607 C C . SER A 1 87 ? 6.426 -24.266 -7.684 1 93.38 87 SER A C 1
ATOM 609 O O . SER A 1 87 ? 7.332 -24.297 -8.523 1 93.38 87 SER A O 1
ATOM 611 N N . ALA A 1 88 ? 5.328 -23.531 -7.777 1 89.19 88 ALA A N 1
ATOM 612 C CA . ALA A 1 88 ? 5.094 -22.75 -8.984 1 89.19 88 ALA A CA 1
ATOM 613 C C . ALA A 1 88 ? 5.945 -21.484 -8.992 1 89.19 88 ALA A C 1
ATOM 615 O O . ALA A 1 88 ? 6.184 -20.891 -10.047 1 89.19 88 ALA A O 1
ATOM 616 N N . MET A 1 89 ? 6.371 -21.062 -7.844 1 86.69 89 MET A N 1
ATOM 617 C CA . MET A 1 89 ? 7.086 -19.797 -7.719 1 86.69 89 MET A CA 1
ATOM 618 C C . MET A 1 89 ? 8.555 -20.031 -7.395 1 86.69 89 MET A C 1
ATOM 620 O O . MET A 1 89 ? 9.219 -19.156 -6.836 1 86.69 89 MET A O 1
ATOM 624 N N . GLY A 1 90 ? 9 -21.188 -7.66 1 81.5 90 GLY A N 1
ATOM 625 C CA . GLY A 1 90 ? 10.398 -21.484 -7.371 1 81.5 90 GLY A CA 1
ATOM 626 C C . GLY A 1 90 ? 10.727 -21.438 -5.891 1 81.5 90 GLY A C 1
ATOM 627 O O . GLY A 1 90 ? 9.977 -21.969 -5.066 1 81.5 90 GLY A O 1
ATOM 628 N N . ASP A 1 91 ? 11.859 -20.812 -5.641 1 71.62 91 ASP A N 1
ATOM 629 C CA . ASP A 1 91 ? 12.297 -20.812 -4.25 1 71.62 91 ASP A CA 1
ATOM 630 C C . ASP A 1 91 ? 11.617 -19.688 -3.465 1 71.62 91 ASP A C 1
ATOM 632 O O . ASP A 1 91 ? 11.836 -19.547 -2.262 1 71.62 91 ASP A O 1
ATOM 636 N N . GLY A 1 92 ? 10.703 -19.016 -4.008 1 65.25 92 GLY A N 1
ATOM 637 C CA . GLY A 1 92 ? 9.859 -18.062 -3.322 1 65.25 92 GLY A CA 1
ATOM 638 C C . GLY A 1 92 ? 10.516 -16.703 -3.141 1 65.25 92 GLY A C 1
ATOM 639 O O . GLY A 1 92 ? 9.969 -15.828 -2.479 1 65.25 92 GLY A O 1
ATOM 640 N N . LYS A 1 93 ? 11.633 -16.328 -3.385 1 60.03 93 LYS A N 1
ATOM 641 C CA . LYS A 1 93 ? 12.32 -15.086 -3.057 1 60.03 93 LYS A CA 1
ATOM 642 C C . LYS A 1 93 ? 11.891 -13.961 -3.99 1 60.03 93 LYS A C 1
ATOM 644 O O . LYS A 1 93 ? 11.859 -12.789 -3.592 1 60.03 93 LYS A O 1
ATOM 649 N N . SER A 1 94 ? 11.82 -14.164 -5.152 1 52.28 94 SER A N 1
ATOM 650 C CA . SER A 1 94 ? 11.562 -12.961 -5.934 1 52.28 94 SER A CA 1
ATOM 651 C C . SER A 1 94 ? 10.102 -12.898 -6.383 1 52.28 94 SER A C 1
ATOM 653 O O . SER A 1 94 ? 9.641 -11.852 -6.848 1 52.28 94 SER A O 1
ATOM 655 N N . GLY A 1 95 ? 9.094 -13.469 -5.676 1 54.22 95 GLY A N 1
ATOM 656 C CA . GLY A 1 95 ? 7.695 -13.438 -6.09 1 54.22 95 GLY A CA 1
ATOM 657 C C . GLY A 1 95 ? 7.52 -13.5 -7.598 1 54.22 95 GLY A C 1
ATOM 658 O O . GLY A 1 95 ? 6.395 -13.453 -8.102 1 54.22 95 GLY A O 1
ATOM 659 N N . VAL A 1 96 ? 8.508 -13.047 -8.375 1 53.59 96 VAL A N 1
ATOM 660 C CA . VAL A 1 96 ? 8.281 -12.984 -9.812 1 53.59 96 VAL A CA 1
ATOM 661 C C . VAL A 1 96 ? 8.445 -14.367 -10.43 1 53.59 96 VAL A C 1
ATOM 663 O O . VAL A 1 96 ? 9.383 -15.094 -10.102 1 53.59 96 VAL A O 1
ATOM 666 N N . LEU A 1 97 ? 7.148 -14.742 -11 1 58.09 97 LEU A N 1
ATOM 667 C CA . LEU A 1 97 ? 7.348 -15.891 -11.875 1 58.09 97 LEU A CA 1
ATOM 668 C C . LEU A 1 97 ? 8.617 -15.727 -12.711 1 58.09 97 LEU A C 1
ATOM 670 O O . LEU A 1 97 ? 8.781 -14.719 -13.398 1 58.09 97 LEU A O 1
ATOM 674 N N . GLY A 1 98 ? 9.703 -16.234 -12.234 1 59.59 98 GLY A N 1
ATOM 675 C CA . GLY A 1 98 ? 11.008 -15.969 -12.82 1 59.59 98 GLY A CA 1
ATOM 676 C C . GLY A 1 98 ? 11.5 -17.078 -13.727 1 59.59 98 GLY A C 1
ATOM 677 O O . GLY A 1 98 ? 10.844 -18.109 -13.867 1 59.59 98 GLY A O 1
ATOM 678 N N . GLN A 1 99 ? 12.5 -16.75 -14.43 1 63.81 99 GLN A N 1
ATOM 679 C CA . GLN A 1 99 ? 13.141 -17.469 -15.523 1 63.81 99 GLN A CA 1
ATOM 680 C C . GLN A 1 99 ? 13.711 -18.812 -15.047 1 63.81 99 GLN A C 1
ATOM 682 O O . GLN A 1 99 ? 14.336 -19.531 -15.82 1 63.81 99 GLN A O 1
ATOM 687 N N . LYS A 1 100 ? 13.172 -19.219 -13.797 1 76.44 100 LYS A N 1
ATOM 688 C CA . LYS A 1 100 ? 13.75 -20.484 -13.375 1 76.44 100 LYS A CA 1
ATOM 689 C C . LYS A 1 100 ? 12.664 -21.469 -12.938 1 76.44 100 LYS A C 1
ATOM 691 O O . LYS A 1 100 ? 12.961 -22.609 -12.594 1 76.44 100 LYS A O 1
ATOM 696 N N . ASN A 1 101 ? 11.445 -21.094 -13.047 1 88.06 101 ASN A N 1
ATOM 697 C CA . ASN A 1 101 ? 10.344 -21.938 -12.609 1 88.06 101 ASN A CA 1
ATOM 698 C C . ASN A 1 101 ? 9.922 -22.922 -13.703 1 88.06 101 ASN A C 1
ATOM 700 O O . ASN A 1 101 ? 10.125 -22.656 -14.891 1 88.06 101 ASN A O 1
ATOM 704 N N . ILE A 1 102 ? 9.336 -24 -13.242 1 93.19 102 ILE A N 1
ATOM 705 C CA . ILE A 1 102 ? 8.836 -24.938 -14.234 1 93.19 102 ILE A CA 1
ATOM 706 C C . ILE A 1 102 ? 7.754 -24.281 -15.078 1 93.19 102 ILE A C 1
ATOM 708 O O . ILE A 1 102 ? 6.957 -23.484 -14.562 1 93.19 102 ILE A O 1
ATOM 712 N N . GLY A 1 103 ? 7.77 -24.547 -16.375 1 94.12 103 GLY A N 1
ATOM 713 C CA . GLY A 1 103 ? 6.773 -24.016 -17.297 1 94.12 103 GLY A CA 1
ATOM 714 C C . GLY A 1 103 ? 7.105 -22.625 -17.797 1 94.12 103 GLY A C 1
ATOM 715 O O . GLY A 1 103 ? 6.406 -22.078 -18.656 1 94.12 103 GLY A O 1
ATOM 716 N N . VAL A 1 104 ? 8.18 -22.031 -17.266 1 91.12 104 VAL A N 1
ATOM 717 C CA . VAL A 1 104 ? 8.57 -20.672 -17.656 1 91.12 104 VAL A CA 1
ATOM 718 C C . VAL A 1 104 ? 10.062 -20.641 -17.953 1 91.12 104 VAL A C 1
ATOM 720 O O . VAL A 1 104 ? 10.477 -20.266 -19.062 1 91.12 104 VAL A O 1
ATOM 723 N N . GLY A 1 105 ? 10.82 -21.031 -17.047 1 89.75 105 GLY A N 1
ATOM 724 C CA . GLY A 1 105 ? 12.266 -21.047 -17.219 1 89.75 105 GLY A CA 1
ATOM 725 C C . GLY A 1 105 ? 12.836 -22.453 -17.312 1 89.75 105 GLY A C 1
ATOM 726 O O . GLY A 1 105 ? 14.031 -22.625 -17.594 1 89.75 105 GLY A O 1
ATOM 727 N N . ARG A 1 106 ? 12.023 -23.375 -17 1 92.81 106 ARG A N 1
ATOM 728 C CA . ARG A 1 106 ? 12.273 -24.797 -17.141 1 92.81 106 ARG A CA 1
ATOM 729 C C . ARG A 1 106 ? 11.078 -25.5 -17.797 1 92.81 106 ARG A C 1
ATOM 731 O O . ARG A 1 106 ? 9.961 -24.969 -17.781 1 92.81 106 ARG A O 1
ATOM 738 N N . HIS A 1 107 ? 11.375 -26.688 -18.359 1 96.25 107 HIS A N 1
ATOM 739 C CA . HIS A 1 107 ? 10.242 -27.453 -18.875 1 96.25 107 HIS A CA 1
ATOM 740 C C . HIS A 1 107 ? 9.242 -27.75 -17.766 1 96.25 107 HIS A C 1
ATOM 742 O O . HIS A 1 107 ? 9.625 -28.062 -16.641 1 96.25 107 HIS A O 1
ATOM 748 N N . GLY A 1 108 ? 7.953 -27.719 -18.188 1 97.12 108 GLY A N 1
ATOM 749 C CA . GLY A 1 108 ? 6.922 -27.672 -17.156 1 97.12 108 GLY A CA 1
ATOM 750 C C . GLY A 1 108 ? 6.152 -28.969 -17.031 1 97.12 108 GLY A C 1
ATOM 751 O O . GLY A 1 108 ? 6.715 -30.062 -17.219 1 97.12 108 GLY A O 1
ATOM 752 N N . ALA A 1 109 ? 4.895 -28.828 -16.656 1 98.06 109 ALA A N 1
ATOM 753 C CA . ALA A 1 109 ? 4.129 -29.953 -16.141 1 98.06 109 ALA A CA 1
ATOM 754 C C . ALA A 1 109 ? 3.158 -30.484 -17.188 1 98.06 109 ALA A C 1
ATOM 756 O O . ALA A 1 109 ? 2.445 -31.469 -16.953 1 98.06 109 ALA A O 1
ATOM 757 N N . TYR A 1 110 ? 3.113 -29.844 -18.344 1 98.31 110 TYR A N 1
ATOM 758 C CA . TYR A 1 110 ? 2.291 -30.422 -19.391 1 98.31 110 TYR A CA 1
ATOM 759 C C . TYR A 1 110 ? 3.027 -31.562 -20.094 1 98.31 110 TYR A C 1
ATOM 761 O O . TYR A 1 110 ? 3.182 -31.547 -21.312 1 98.31 110 TYR A O 1
ATOM 769 N N . ALA A 1 111 ? 3.428 -32.531 -19.328 1 98.38 111 ALA A N 1
ATOM 770 C CA . ALA A 1 111 ? 4.191 -33.719 -19.719 1 98.38 111 ALA A CA 1
ATOM 771 C C . ALA A 1 111 ? 4 -34.844 -18.703 1 98.38 111 ALA A C 1
ATOM 773 O O . ALA A 1 111 ? 3.445 -34.625 -17.625 1 98.38 111 ALA A O 1
ATOM 774 N N . GLU A 1 112 ? 4.453 -36.031 -19.125 1 98.31 112 GLU A N 1
ATOM 775 C CA . GLU A 1 112 ? 4.32 -37.188 -18.234 1 98.31 112 GLU A CA 1
ATOM 776 C C . GLU A 1 112 ? 5.246 -37.062 -17.031 1 98.31 112 GLU A C 1
ATOM 778 O O . GLU A 1 112 ? 4.938 -37.562 -15.953 1 98.31 112 GLU A O 1
ATOM 783 N N . LYS A 1 113 ? 6.395 -36.406 -17.25 1 98.44 113 LYS A N 1
ATOM 784 C CA . LYS A 1 113 ? 7.383 -36.156 -16.203 1 98.44 113 LYS A CA 1
ATOM 785 C C . LYS A 1 113 ? 7.898 -34.719 -16.25 1 98.44 113 LYS A C 1
ATOM 787 O O . LYS A 1 113 ? 7.844 -34.062 -17.297 1 98.44 113 LYS A O 1
ATOM 792 N N . THR A 1 114 ? 8.367 -34.281 -15.117 1 98.06 114 THR A N 1
ATOM 793 C CA . THR A 1 114 ? 9.016 -32.969 -15.07 1 98.06 114 THR A CA 1
ATOM 794 C C . THR A 1 114 ? 10.25 -33 -14.18 1 98.06 114 THR A C 1
ATOM 796 O O . THR A 1 114 ? 10.32 -33.781 -13.234 1 98.06 114 THR A O 1
ATOM 799 N N . LEU A 1 115 ? 11.211 -32.219 -14.633 1 97.38 115 LEU A N 1
ATOM 800 C CA . LEU A 1 115 ? 12.43 -32 -13.867 1 97.38 115 LEU A CA 1
ATOM 801 C C . LEU A 1 115 ? 12.32 -30.766 -12.992 1 97.38 115 LEU A C 1
ATOM 803 O O . LEU A 1 115 ? 11.836 -29.719 -13.453 1 97.38 115 LEU A O 1
ATOM 807 N N . ALA A 1 116 ? 12.734 -30.875 -11.703 1 96 116 ALA A N 1
ATOM 808 C CA . ALA A 1 116 ? 12.703 -29.719 -10.805 1 96 116 ALA A CA 1
ATOM 809 C C . ALA A 1 116 ? 13.844 -29.781 -9.797 1 96 116 ALA A C 1
ATOM 811 O O . ALA A 1 116 ? 14.32 -30.859 -9.453 1 96 116 ALA A O 1
ATOM 812 N N . PRO A 1 117 ? 14.32 -28.562 -9.328 1 94.31 117 PRO A N 1
ATOM 813 C CA . PRO A 1 117 ? 15.234 -28.578 -8.18 1 94.31 117 PRO A CA 1
ATOM 814 C C . PRO A 1 117 ? 14.602 -29.188 -6.934 1 94.31 117 PRO A C 1
ATOM 816 O O . PRO A 1 117 ? 13.43 -28.938 -6.645 1 94.31 117 PRO A O 1
ATOM 819 N N . ALA A 1 118 ? 15.414 -29.969 -6.227 1 95.5 118 ALA A N 1
ATOM 820 C CA . ALA A 1 118 ? 14.93 -30.578 -4.996 1 95.5 118 ALA A CA 1
ATOM 821 C C . ALA A 1 118 ? 14.422 -29.516 -4.016 1 95.5 118 ALA A C 1
ATOM 823 O O . ALA A 1 118 ? 13.477 -29.766 -3.26 1 95.5 118 ALA A O 1
ATOM 824 N N . SER A 1 119 ? 14.953 -28.328 -4.105 1 91.69 119 SER A N 1
ATOM 825 C CA . SER A 1 119 ? 14.617 -27.234 -3.193 1 91.69 119 SER A CA 1
ATOM 826 C C . SER A 1 119 ? 13.219 -26.703 -3.48 1 91.69 119 SER A C 1
ATOM 828 O O . SER A 1 119 ? 12.656 -25.953 -2.674 1 91.69 119 SER A O 1
ATOM 830 N N . GLU A 1 120 ? 12.602 -27.094 -4.598 1 92.69 120 GLU A N 1
ATOM 831 C CA . GLU A 1 120 ? 11.289 -26.562 -4.984 1 92.69 120 GLU A CA 1
ATOM 832 C C . GLU A 1 120 ? 10.211 -27.625 -4.82 1 92.69 120 GLU A C 1
ATOM 834 O O . GLU A 1 120 ? 9.062 -27.438 -5.238 1 92.69 120 GLU A O 1
ATOM 839 N N . ILE A 1 121 ? 10.602 -28.703 -4.195 1 96.38 121 ILE A N 1
ATOM 840 C CA . ILE A 1 121 ? 9.688 -29.812 -3.99 1 96.38 121 ILE A CA 1
ATOM 841 C C . ILE A 1 121 ? 8.953 -29.641 -2.664 1 96.38 121 ILE A C 1
ATOM 843 O O . ILE A 1 121 ? 9.562 -29.312 -1.646 1 96.38 121 ILE A O 1
ATOM 847 N N . ILE A 1 122 ? 7.641 -29.844 -2.701 1 97.31 122 ILE A N 1
ATOM 848 C CA . ILE A 1 122 ? 6.785 -29.75 -1.523 1 97.31 122 ILE A CA 1
ATOM 849 C C . ILE A 1 122 ? 6.18 -31.125 -1.221 1 97.31 122 ILE A C 1
ATOM 851 O O . ILE A 1 122 ? 5.395 -31.641 -2.012 1 97.31 122 ILE A O 1
ATOM 855 N N . PRO A 1 123 ? 6.543 -31.641 -0.095 1 97.75 123 PRO A N 1
ATOM 856 C CA . PRO A 1 123 ? 5.957 -32.938 0.253 1 97.75 123 PRO A CA 1
ATOM 857 C C . PRO A 1 123 ? 4.441 -32.875 0.439 1 97.75 123 PRO A C 1
ATOM 859 O O . PRO A 1 123 ? 3.924 -31.891 0.968 1 97.75 123 PRO A O 1
ATOM 862 N N . LEU A 1 124 ? 3.811 -33.938 0.029 1 97.94 124 LEU A N 1
ATOM 863 C CA . LEU A 1 124 ? 2.359 -33.969 0.152 1 97.94 124 LEU A CA 1
ATOM 864 C C . LEU A 1 124 ? 1.939 -34.938 1.252 1 97.94 124 LEU A C 1
ATOM 866 O O . LEU A 1 124 ? 2.416 -36.094 1.3 1 97.94 124 LEU A O 1
ATOM 870 N N . PRO A 1 125 ? 1.017 -34.469 2.082 1 94.38 125 PRO A N 1
ATOM 871 C CA . PRO A 1 125 ? 0.373 -35.469 2.951 1 94.38 125 PRO A CA 1
ATOM 872 C C . PRO A 1 125 ? -0.36 -36.562 2.166 1 94.38 125 PRO A C 1
ATOM 874 O O . PRO A 1 125 ? -0.83 -36.312 1.053 1 94.38 125 PRO A O 1
ATOM 877 N N . GLU A 1 126 ? -0.543 -37.688 2.818 1 93.38 126 GLU A N 1
ATOM 878 C CA . GLU A 1 126 ? -1.172 -38.844 2.168 1 93.38 126 GLU A CA 1
ATOM 879 C C . GLU A 1 126 ? -2.627 -38.531 1.814 1 93.38 126 GLU A C 1
ATOM 881 O O . GLU A 1 126 ? -3.146 -39.062 0.822 1 93.38 126 GLU A O 1
ATOM 886 N N . THR A 1 127 ? -3.205 -37.625 2.514 1 95.56 127 THR A N 1
ATOM 887 C CA . THR A 1 127 ? -4.641 -37.406 2.391 1 95.56 127 THR A CA 1
ATOM 888 C C . THR A 1 127 ? -4.934 -36.406 1.28 1 95.56 127 THR A C 1
ATOM 890 O O . THR A 1 127 ? -6.09 -36.219 0.894 1 95.56 127 THR A O 1
ATOM 893 N N . VAL A 1 128 ? -3.941 -35.812 0.705 1 98 128 VAL A N 1
ATOM 894 C CA . VAL A 1 128 ? -4.176 -34.75 -0.284 1 98 128 VAL A CA 1
ATOM 895 C C . VAL A 1 128 ? -4.18 -35.344 -1.687 1 98 128 VAL A C 1
ATOM 897 O O . VAL A 1 128 ? -3.164 -35.906 -2.139 1 98 128 VAL A O 1
ATOM 900 N N . PRO A 1 129 ? -5.281 -35.25 -2.395 1 98.06 129 PRO A N 1
ATOM 901 C CA . PRO A 1 129 ? -5.277 -35.719 -3.787 1 98.06 129 PRO A CA 1
ATOM 902 C C . PRO A 1 129 ? -4.344 -34.906 -4.676 1 98.06 129 PRO A C 1
ATOM 904 O O . PRO A 1 129 ? -4.176 -33.688 -4.461 1 98.06 129 PRO A O 1
ATOM 907 N N . PHE A 1 130 ? -3.801 -35.531 -5.676 1 98.38 130 PHE A N 1
ATOM 908 C CA . PHE A 1 130 ? -2.873 -34.875 -6.574 1 98.38 130 PHE A CA 1
ATOM 909 C C . PHE A 1 130 ? -3.555 -33.688 -7.281 1 98.38 130 PHE A C 1
ATOM 911 O O . PHE A 1 130 ? -2.928 -32.656 -7.527 1 98.38 130 PHE A O 1
ATOM 918 N N . GLU A 1 131 ? -4.82 -33.875 -7.586 1 97.94 131 GLU A N 1
ATOM 919 C CA . GLU A 1 131 ? -5.602 -32.812 -8.219 1 97.94 131 GLU A CA 1
ATOM 920 C C . GLU A 1 131 ? -5.609 -31.547 -7.367 1 97.94 131 GLU A C 1
ATOM 922 O O . GLU A 1 131 ? -5.34 -30.453 -7.867 1 97.94 131 GLU A O 1
ATOM 927 N N . GLN A 1 132 ? -5.844 -31.734 -6.102 1 98.06 132 GLN A N 1
ATOM 928 C CA . GLN A 1 132 ? -5.879 -30.625 -5.156 1 98.06 132 GLN A CA 1
ATOM 929 C C . GLN A 1 132 ? -4.484 -30.047 -4.938 1 98.06 132 GLN A C 1
ATOM 931 O O . GLN A 1 132 ? -4.324 -28.828 -4.809 1 98.06 132 GLN A O 1
ATOM 936 N N . ALA A 1 133 ? -3.527 -30.922 -4.949 1 98.38 133 ALA A N 1
ATOM 937 C CA . ALA A 1 133 ? -2.148 -30.484 -4.746 1 98.38 133 ALA A CA 1
ATOM 938 C C . ALA A 1 133 ? -1.682 -29.594 -5.895 1 98.38 133 ALA A C 1
ATOM 940 O O . ALA A 1 133 ? -1.072 -28.547 -5.664 1 98.38 133 ALA A O 1
ATOM 941 N N . ALA A 1 134 ? -1.967 -30.016 -7.102 1 97.88 134 ALA A N 1
ATOM 942 C CA . ALA A 1 134 ? -1.587 -29.203 -8.258 1 97.88 134 ALA A CA 1
ATOM 943 C C . ALA A 1 134 ? -2.242 -27.828 -8.203 1 97.88 134 ALA A C 1
ATOM 945 O O . ALA A 1 134 ? -1.576 -26.812 -8.398 1 97.88 134 ALA A O 1
ATOM 946 N N . ALA A 1 135 ? -3.506 -27.828 -7.871 1 96.69 135 ALA A N 1
ATOM 947 C CA . ALA A 1 135 ? -4.238 -26.562 -7.773 1 96.69 135 ALA A CA 1
ATOM 948 C C . ALA A 1 135 ? -3.689 -25.688 -6.645 1 96.69 135 ALA A C 1
ATOM 950 O O . ALA A 1 135 ? -3.67 -24.469 -6.75 1 96.69 135 ALA A O 1
ATOM 951 N N . ALA A 1 136 ? -3.219 -26.312 -5.609 1 97.5 136 ALA A N 1
ATOM 952 C CA . ALA A 1 136 ? -2.709 -25.594 -4.441 1 97.5 136 ALA A CA 1
ATOM 953 C C . ALA A 1 136 ? -1.44 -24.828 -4.781 1 97.5 136 ALA A C 1
ATOM 955 O O . ALA A 1 136 ? -1.183 -23.766 -4.211 1 97.5 136 ALA A O 1
ATOM 956 N N . THR A 1 137 ? -0.667 -25.25 -5.738 1 95.81 137 THR A N 1
ATOM 957 C CA . THR A 1 137 ? 0.642 -24.672 -6.008 1 95.81 137 THR A CA 1
ATOM 958 C C . THR A 1 137 ? 0.498 -23.281 -6.648 1 95.81 137 THR A C 1
ATOM 960 O O . THR A 1 137 ? 1.438 -22.484 -6.633 1 95.81 137 THR A O 1
ATOM 963 N N . ASP A 1 138 ? -0.656 -23.016 -7.223 1 93.75 138 ASP A N 1
ATOM 964 C CA . ASP A 1 138 ? -0.85 -21.703 -7.816 1 93.75 138 ASP A CA 1
ATOM 965 C C . ASP A 1 138 ? -2.1 -21.031 -7.258 1 93.75 138 ASP A C 1
ATOM 967 O O . ASP A 1 138 ? -2.006 -20.125 -6.43 1 93.75 138 ASP A O 1
ATOM 971 N N . ALA A 1 139 ? -3.271 -21.609 -7.523 1 93.44 139 ALA A N 1
ATOM 972 C CA . ALA A 1 139 ? -4.523 -21 -7.086 1 93.44 139 ALA A CA 1
ATOM 973 C C . ALA A 1 139 ? -4.562 -20.875 -5.566 1 93.44 139 ALA A C 1
ATOM 975 O O . ALA A 1 139 ? -4.91 -19.812 -5.039 1 93.44 139 ALA A O 1
ATOM 976 N N . GLY A 1 140 ? -4.254 -21.969 -4.898 1 96.81 140 GLY A N 1
ATOM 977 C CA . GLY A 1 140 ? -4.223 -21.922 -3.443 1 96.81 140 GLY A CA 1
ATOM 978 C C . GLY A 1 140 ? -3.207 -20.922 -2.902 1 96.81 140 GLY A C 1
ATOM 979 O O . GLY A 1 140 ? -3.547 -20.062 -2.094 1 96.81 140 GLY A O 1
ATOM 980 N N . MET A 1 141 ? -2.014 -21.078 -3.412 1 95.75 141 MET A N 1
ATOM 981 C CA . MET A 1 141 ? -0.902 -20.234 -2.957 1 95.75 141 MET A CA 1
ATOM 982 C C . MET A 1 141 ? -1.184 -18.766 -3.217 1 95.75 141 MET A C 1
ATOM 984 O O . MET A 1 141 ? -0.991 -17.922 -2.336 1 95.75 141 MET A O 1
ATOM 988 N N . THR A 1 142 ? -1.666 -18.453 -4.391 1 94.81 142 THR A N 1
ATOM 989 C CA . THR A 1 142 ? -1.936 -17.078 -4.789 1 94.81 142 THR A CA 1
ATOM 990 C C . THR A 1 142 ? -3.021 -16.453 -3.912 1 94.81 142 THR A C 1
ATOM 992 O O . THR A 1 142 ? -2.875 -15.328 -3.43 1 94.81 142 THR A O 1
ATOM 995 N N . SER A 1 143 ? -4.062 -17.203 -3.693 1 97.38 143 SER A N 1
ATOM 996 C CA . SER A 1 143 ? -5.176 -16.734 -2.869 1 97.38 143 SER A CA 1
ATOM 997 C C . SER A 1 143 ? -4.742 -16.531 -1.42 1 97.38 143 SER A C 1
ATOM 999 O O . SER A 1 143 ? -5.051 -15.516 -0.809 1 97.38 143 SER A O 1
ATOM 1001 N N . TYR A 1 144 ? -4.016 -17.531 -0.945 1 98.19 144 TYR A N 1
ATOM 1002 C CA . TYR A 1 144 ? -3.539 -17.469 0.432 1 98.19 144 TYR A CA 1
ATOM 1003 C C . TYR A 1 144 ? -2.623 -16.266 0.642 1 98.19 144 TYR A C 1
ATOM 1005 O O . TYR A 1 144 ? -2.789 -15.508 1.604 1 98.19 144 TYR A O 1
ATOM 1013 N N . HIS A 1 145 ? -1.711 -16.141 -0.24 1 97.06 145 HIS A N 1
ATOM 1014 C CA . HIS A 1 145 ? -0.728 -15.078 -0.114 1 97.06 145 HIS A CA 1
ATOM 1015 C C . HIS A 1 145 ? -1.397 -13.703 -0.135 1 97.06 145 HIS A C 1
ATOM 1017 O O . HIS A 1 145 ? -1.068 -12.836 0.676 1 97.06 145 HIS A O 1
ATOM 1023 N N . ALA A 1 146 ? -2.316 -13.523 -0.99 1 98 146 ALA A N 1
ATOM 1024 C CA . ALA A 1 146 ? -3.023 -12.25 -1.128 1 98 146 ALA A CA 1
ATOM 1025 C C . ALA A 1 146 ? -3.795 -11.914 0.144 1 98 146 ALA A C 1
ATOM 1027 O O . ALA A 1 146 ? -3.787 -10.766 0.596 1 98 146 ALA A O 1
ATOM 1028 N N . VAL A 1 147 ? -4.406 -12.898 0.757 1 98.75 147 VAL A N 1
ATOM 1029 C CA . VAL A 1 147 ? -5.305 -12.664 1.885 1 98.75 147 VAL A CA 1
ATOM 1030 C C . VAL A 1 147 ? -4.496 -12.531 3.172 1 98.75 147 VAL A C 1
ATOM 1032 O O . VAL A 1 147 ? -4.68 -11.578 3.932 1 98.75 147 VAL A O 1
ATOM 1035 N N . PHE A 1 148 ? -3.553 -13.422 3.365 1 98.5 148 PHE A N 1
ATOM 1036 C CA . PHE A 1 148 ? -2.914 -13.523 4.672 1 98.5 148 PHE A CA 1
ATOM 1037 C C . PHE A 1 148 ? -1.632 -12.695 4.711 1 98.5 148 PHE A C 1
ATOM 1039 O O . PHE A 1 148 ? -1.365 -12 5.691 1 98.5 148 PHE A O 1
ATOM 1046 N N . VAL A 1 149 ? -0.844 -12.836 3.686 1 96.75 149 VAL A N 1
ATOM 1047 C CA . VAL A 1 149 ? 0.478 -12.219 3.74 1 96.75 149 VAL A CA 1
ATOM 1048 C C . VAL A 1 149 ? 0.392 -10.773 3.271 1 96.75 149 VAL A C 1
ATOM 1050 O O . VAL A 1 149 ? 0.718 -9.852 4.02 1 96.75 149 VAL A O 1
ATOM 1053 N N . ARG A 1 150 ? -0.152 -10.539 2.098 1 97.62 150 ARG A N 1
ATOM 1054 C CA . ARG A 1 150 ? -0.269 -9.18 1.58 1 97.62 150 ARG A CA 1
ATOM 1055 C C . ARG A 1 150 ? -1.413 -8.43 2.258 1 97.62 150 ARG A C 1
ATOM 1057 O O . ARG A 1 150 ? -1.31 -7.23 2.518 1 97.62 150 ARG A O 1
ATOM 1064 N N . GLY A 1 151 ? -2.469 -9.156 2.525 1 98.56 151 GLY A N 1
ATOM 1065 C CA . GLY A 1 151 ? -3.646 -8.547 3.119 1 98.56 151 GLY A CA 1
ATOM 1066 C C . GLY A 1 151 ? -3.551 -8.398 4.629 1 98.56 151 GLY A C 1
ATOM 1067 O O . GLY A 1 151 ? -4.203 -7.539 5.219 1 98.56 151 GLY A O 1
ATOM 1068 N N . GLY A 1 152 ? -2.855 -9.344 5.301 1 98.44 152 GLY A N 1
ATOM 1069 C CA . GLY A 1 152 ? -2.666 -9.273 6.742 1 98.44 152 GLY A CA 1
ATOM 1070 C C . GLY A 1 152 ? -3.896 -9.68 7.527 1 98.44 152 GLY A C 1
ATOM 1071 O O . GLY A 1 152 ? -4.172 -9.125 8.594 1 98.44 152 GLY A O 1
ATOM 1072 N N . LEU A 1 153 ? -4.609 -10.586 6.996 1 98.56 153 LEU A N 1
ATOM 1073 C CA . LEU A 1 153 ? -5.84 -11 7.66 1 98.56 153 LEU A CA 1
ATOM 1074 C C . LEU A 1 153 ? -5.547 -11.547 9.055 1 98.56 153 LEU A C 1
ATOM 1076 O O . LEU A 1 153 ? -4.617 -12.336 9.227 1 98.56 153 LEU A O 1
ATOM 1080 N N . LYS A 1 154 ? -6.316 -11.094 10.023 1 98.25 154 LYS A N 1
ATOM 1081 C CA . LYS A 1 154 ? -6.395 -11.617 11.383 1 98.25 154 LYS A CA 1
ATOM 1082 C C . LYS A 1 154 ? -7.836 -11.922 11.773 1 98.25 154 LYS A C 1
ATOM 1084 O O . LYS A 1 154 ? -8.773 -11.438 11.141 1 98.25 154 LYS A O 1
ATOM 1089 N N . PRO A 1 155 ? -7.898 -12.867 12.742 1 98.44 155 PRO A N 1
ATOM 1090 C CA . PRO A 1 155 ? -9.273 -13.094 13.203 1 98.44 155 PRO A CA 1
ATOM 1091 C C . PRO A 1 155 ? -10 -11.789 13.531 1 98.44 155 PRO A C 1
ATOM 1093 O O . PRO A 1 155 ? -9.43 -10.906 14.172 1 98.44 155 PRO A O 1
ATOM 1096 N N . GLY A 1 156 ? -11.172 -11.664 13.016 1 98.44 156 GLY A N 1
ATOM 1097 C CA . GLY A 1 156 ? -11.969 -10.469 13.266 1 98.44 156 GLY A CA 1
ATOM 1098 C C . GLY A 1 156 ? -11.914 -9.461 12.133 1 98.44 156 GLY A C 1
ATOM 1099 O O . GLY A 1 156 ? -12.711 -8.531 12.086 1 98.44 156 GLY A O 1
ATOM 1100 N N . THR A 1 157 ? -11.039 -9.633 11.18 1 98.56 157 THR A N 1
ATOM 1101 C CA . THR A 1 157 ? -10.938 -8.742 10.023 1 98.56 157 THR A CA 1
ATOM 1102 C C . THR A 1 157 ? -12.195 -8.836 9.164 1 98.56 157 THR A C 1
ATOM 1104 O O . THR A 1 157 ? -12.68 -9.93 8.875 1 98.56 157 THR A O 1
ATOM 1107 N N . ARG A 1 158 ? -12.781 -7.707 8.805 1 98.88 158 ARG A N 1
ATOM 1108 C CA . ARG A 1 158 ? -13.844 -7.688 7.809 1 98.88 158 ARG A CA 1
ATOM 1109 C C . ARG A 1 158 ? -13.281 -7.574 6.398 1 98.88 158 ARG A C 1
ATOM 1111 O O . ARG A 1 158 ? -12.609 -6.594 6.066 1 98.88 158 ARG A O 1
ATOM 1118 N N . VAL A 1 159 ? -13.586 -8.602 5.613 1 98.88 159 VAL A N 1
ATOM 1119 C CA . VAL A 1 159 ? -12.898 -8.781 4.34 1 98.88 159 VAL A CA 1
ATOM 1120 C C . VAL A 1 159 ? -13.898 -8.703 3.193 1 98.88 159 VAL A C 1
ATOM 1122 O O . VAL A 1 159 ? -15 -9.258 3.285 1 98.88 159 VAL A O 1
ATOM 1125 N N . GLY A 1 160 ? -13.547 -7.918 2.189 1 98.94 160 GLY A N 1
ATOM 1126 C CA . GLY A 1 160 ? -14.242 -7.965 0.915 1 98.94 160 GLY A CA 1
ATOM 1127 C C . GLY A 1 160 ? -13.453 -8.672 -0.172 1 98.94 160 GLY A C 1
ATOM 1128 O O . GLY A 1 160 ? -12.273 -8.391 -0.367 1 98.94 160 GLY A O 1
ATOM 1129 N N . ILE A 1 161 ? -14.109 -9.594 -0.866 1 98.88 161 ILE A N 1
ATOM 1130 C CA . ILE A 1 161 ? -13.531 -10.273 -2.018 1 98.88 161 ILE A CA 1
ATOM 1131 C C . ILE A 1 161 ? -14.211 -9.797 -3.297 1 98.88 161 ILE A C 1
ATOM 1133 O O . ILE A 1 161 ? -15.438 -9.883 -3.422 1 98.88 161 ILE A O 1
ATOM 1137 N N . ILE A 1 162 ? -13.406 -9.289 -4.191 1 98.75 162 ILE A N 1
ATOM 1138 C CA . ILE A 1 162 ? -13.961 -8.883 -5.477 1 98.75 162 ILE A CA 1
ATOM 1139 C C . ILE A 1 162 ? -13.656 -9.945 -6.531 1 98.75 162 ILE A C 1
ATOM 1141 O O . ILE A 1 162 ? -12.492 -10.211 -6.832 1 98.75 162 ILE A O 1
ATOM 1145 N N . GLY A 1 163 ? -14.672 -10.461 -7.121 1 95.56 163 GLY A N 1
ATOM 1146 C CA . GLY A 1 163 ? -14.523 -11.555 -8.07 1 95.56 163 GLY A CA 1
ATOM 1147 C C . GLY A 1 163 ? -14.492 -12.914 -7.41 1 95.56 163 GLY A C 1
ATOM 1148 O O . GLY A 1 163 ? -13.547 -13.242 -6.688 1 95.56 163 GLY A O 1
ATOM 1149 N N . LEU A 1 164 ? -15.539 -13.688 -7.707 1 93.31 164 LEU A N 1
ATOM 1150 C CA . LEU A 1 164 ? -15.625 -15.039 -7.164 1 93.31 164 LEU A CA 1
ATOM 1151 C C . LEU A 1 164 ? -15.367 -16.078 -8.25 1 93.31 164 LEU A C 1
ATOM 1153 O O . LEU A 1 164 ? -16.141 -17.016 -8.422 1 93.31 164 LEU A O 1
ATOM 1157 N N . GLY A 1 165 ? -14.25 -15.844 -8.93 1 88.31 165 GLY A N 1
ATOM 1158 C CA . GLY A 1 165 ? -13.711 -16.875 -9.789 1 88.31 165 GLY A CA 1
ATOM 1159 C C . GLY A 1 165 ? -12.891 -17.922 -9.039 1 88.31 165 GLY A C 1
ATOM 1160 O O . GLY A 1 165 ? -13.133 -18.172 -7.859 1 88.31 165 GLY A O 1
ATOM 1161 N N . GLY A 1 166 ? -12.047 -18.594 -9.781 1 85.69 166 GLY A N 1
ATOM 1162 C CA . GLY A 1 166 ? -11.25 -19.641 -9.164 1 85.69 166 GLY A CA 1
ATOM 1163 C C . GLY A 1 166 ? -10.43 -19.156 -7.984 1 85.69 166 GLY A C 1
ATOM 1164 O O . GLY A 1 166 ? -10.461 -19.766 -6.914 1 85.69 166 GLY A O 1
ATOM 1165 N N . LEU A 1 167 ? -9.758 -18.062 -8.117 1 92.62 167 LEU A N 1
ATOM 1166 C CA . LEU A 1 167 ? -8.938 -17.531 -7.039 1 92.62 167 LEU A CA 1
ATOM 1167 C C . LEU A 1 167 ? -9.812 -16.922 -5.945 1 92.62 167 LEU A C 1
ATOM 1169 O O . LEU A 1 167 ? -9.594 -17.188 -4.758 1 92.62 167 LEU A O 1
ATOM 1173 N N . GLY A 1 168 ? -10.805 -16.188 -6.395 1 94.94 168 GLY A N 1
ATOM 1174 C CA . GLY A 1 168 ? -11.664 -15.508 -5.441 1 94.94 168 GLY A CA 1
ATOM 1175 C C . GLY A 1 168 ? -12.422 -16.453 -4.539 1 94.94 168 GLY A C 1
ATOM 1176 O O . GLY A 1 168 ? -12.555 -16.203 -3.338 1 94.94 168 GLY A O 1
ATOM 1177 N N . MET A 1 169 ? -12.891 -17.562 -5.133 1 94.12 169 MET A N 1
ATOM 1178 C CA . MET A 1 169 ? -13.609 -18.562 -4.352 1 94.12 169 MET A CA 1
ATOM 1179 C C . MET A 1 169 ? -12.695 -19.203 -3.314 1 94.12 169 MET A C 1
ATOM 1181 O O . MET A 1 169 ? -13.094 -19.406 -2.168 1 94.12 169 MET A O 1
ATOM 1185 N N . THR A 1 170 ? -11.531 -19.484 -3.744 1 96.25 170 THR A N 1
ATOM 1186 C CA . THR A 1 170 ? -10.547 -20.062 -2.842 1 96.25 170 THR A CA 1
ATOM 1187 C C . THR A 1 170 ? -10.18 -19.078 -1.731 1 96.25 170 THR A C 1
ATOM 1189 O O . THR A 1 170 ? -10.148 -19.453 -0.556 1 96.25 170 THR A O 1
ATOM 1192 N N . ALA A 1 171 ? -10.008 -17.859 -2.059 1 98.12 171 ALA A N 1
ATOM 1193 C CA . ALA A 1 171 ? -9.641 -16.812 -1.111 1 98.12 171 ALA A CA 1
ATOM 1194 C C . ALA A 1 171 ? -10.758 -16.578 -0.093 1 98.12 171 ALA A C 1
ATOM 1196 O O . ALA A 1 171 ? -10.484 -16.375 1.094 1 98.12 171 ALA A O 1
ATOM 1197 N N . ALA A 1 172 ? -11.977 -16.562 -0.586 1 98.12 172 ALA A N 1
ATOM 1198 C CA . ALA A 1 172 ? -13.117 -16.359 0.311 1 98.12 172 ALA A CA 1
ATOM 1199 C C . ALA A 1 172 ? -13.133 -17.422 1.406 1 98.12 172 ALA A C 1
ATOM 1201 O O . ALA A 1 172 ? -13.266 -17.109 2.59 1 98.12 172 ALA A O 1
ATOM 1202 N N . ARG A 1 173 ? -12.961 -18.641 1.017 1 98.19 173 ARG A N 1
ATOM 1203 C CA . ARG A 1 173 ? -12.977 -19.734 1.991 1 98.19 173 ARG A CA 1
ATOM 1204 C C . ARG A 1 173 ? -11.797 -19.625 2.949 1 98.19 173 ARG A C 1
ATOM 1206 O O . ARG A 1 173 ? -11.953 -19.781 4.16 1 98.19 173 ARG A O 1
ATOM 1213 N N . LEU A 1 174 ? -10.648 -19.328 2.387 1 98.75 174 LEU A N 1
ATOM 1214 C CA . LEU A 1 174 ? -9.453 -19.172 3.213 1 98.75 174 LEU A CA 1
ATOM 1215 C C . LEU A 1 174 ? -9.633 -18.047 4.219 1 98.75 174 LEU A C 1
ATOM 1217 O O . LEU A 1 174 ? -9.234 -18.172 5.379 1 98.75 174 LEU A O 1
ATOM 1221 N N . ALA A 1 175 ? -10.211 -16.906 3.791 1 98.88 175 ALA A N 1
ATOM 1222 C CA . ALA A 1 175 ? -10.445 -15.773 4.676 1 98.88 175 ALA A CA 1
ATOM 1223 C C . ALA A 1 175 ? -11.383 -16.156 5.82 1 98.88 175 ALA A C 1
ATOM 1225 O O . ALA A 1 175 ? -11.156 -15.75 6.969 1 98.88 175 ALA A O 1
ATOM 1226 N N . VAL A 1 176 ? -12.406 -16.938 5.516 1 98.81 176 VAL A N 1
ATOM 1227 C CA . VAL A 1 176 ? -13.32 -17.422 6.539 1 98.81 176 VAL A CA 1
ATOM 1228 C C . VAL A 1 176 ? -12.57 -18.312 7.531 1 98.81 176 VAL A C 1
ATOM 1230 O O . VAL A 1 176 ? -12.695 -18.141 8.742 1 98.81 176 VAL A O 1
ATOM 1233 N N . LEU A 1 177 ? -11.766 -19.203 7.016 1 98.62 177 LEU A N 1
ATOM 1234 C CA . LEU A 1 177 ? -11.016 -20.141 7.852 1 98.62 177 LEU A CA 1
ATOM 1235 C C . LEU A 1 177 ? -10.008 -19.391 8.727 1 98.62 177 LEU A C 1
ATOM 1237 O O . LEU A 1 177 ? -9.672 -19.859 9.82 1 98.62 177 LEU A O 1
ATOM 1241 N N . GLY A 1 178 ? -9.555 -18.266 8.281 1 98.44 178 GLY A N 1
ATOM 1242 C CA . GLY A 1 178 ? -8.633 -17.438 9.039 1 98.44 178 GLY A CA 1
ATOM 1243 C C . GLY A 1 178 ? -9.32 -16.562 10.078 1 98.44 178 GLY A C 1
ATOM 1244 O O . GLY A 1 178 ? -8.664 -15.797 10.773 1 98.44 178 GLY A O 1
ATOM 1245 N N . GLY A 1 179 ? -10.609 -16.641 10.133 1 98.69 179 GLY A N 1
ATOM 1246 C CA . GLY A 1 179 ? -11.352 -15.914 11.148 1 98.69 179 GLY A CA 1
ATOM 1247 C C . GLY A 1 179 ? -11.914 -14.594 10.648 1 98.69 179 GLY A C 1
ATOM 1248 O O . GLY A 1 179 ? -12.391 -13.773 11.438 1 98.69 179 GLY A O 1
ATOM 1249 N N . GLY A 1 180 ? -11.906 -14.367 9.375 1 98.75 180 GLY A N 1
ATOM 1250 C CA . GLY A 1 180 ? -12.461 -13.148 8.812 1 98.75 180 GLY A CA 1
ATOM 1251 C C . GLY A 1 180 ? -13.969 -13.195 8.648 1 98.75 180 GLY A C 1
ATOM 1252 O O . GLY A 1 180 ? -14.547 -14.273 8.539 1 98.75 180 GLY A O 1
ATOM 1253 N N . GLU A 1 181 ? -14.578 -12.039 8.734 1 98.88 181 GLU A N 1
ATOM 1254 C CA . GLU A 1 181 ? -15.938 -11.844 8.25 1 98.88 181 GLU A CA 1
ATOM 1255 C C . GLU A 1 181 ? -15.953 -11.414 6.789 1 98.88 181 GLU A C 1
ATOM 1257 O O . GLU A 1 181 ? -15.531 -10.305 6.461 1 98.88 181 GLU A O 1
ATOM 1262 N N . VAL A 1 182 ? -16.5 -12.312 5.914 1 98.94 182 VAL A N 1
ATOM 1263 C CA . VAL A 1 182 ? -16.203 -12.164 4.492 1 98.94 182 VAL A CA 1
ATOM 1264 C C . VAL A 1 182 ? -17.453 -11.75 3.732 1 98.94 182 VAL A C 1
ATOM 1266 O O . VAL A 1 182 ? -18.516 -12.344 3.908 1 98.94 182 VAL A O 1
ATOM 1269 N N . TYR A 1 183 ? -17.344 -10.727 2.939 1 98.94 183 TYR A N 1
ATOM 1270 C CA . TYR A 1 183 ? -18.297 -10.258 1.95 1 98.94 183 TYR A CA 1
ATOM 1271 C C . TYR A 1 183 ? -17.703 -10.273 0.55 1 98.94 183 TYR A C 1
ATOM 1273 O O . TYR A 1 183 ? -16.484 -10.359 0.393 1 98.94 183 TYR A O 1
ATOM 1281 N N . ALA A 1 184 ? -18.60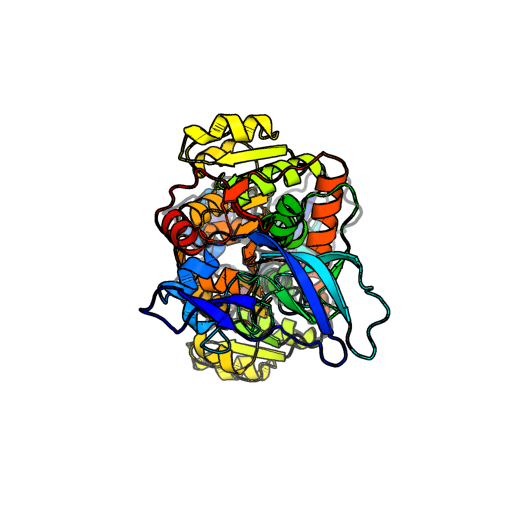9 -10.289 -0.479 1 98.81 184 ALA A N 1
ATOM 1282 C CA . ALA A 1 184 ? -18.031 -10.359 -1.821 1 98.81 184 ALA A CA 1
ATOM 1283 C C . ALA A 1 184 ? -18.828 -9.492 -2.801 1 98.81 184 ALA A C 1
ATOM 1285 O O . ALA A 1 184 ? -20 -9.211 -2.572 1 98.81 184 ALA A O 1
ATOM 1286 N N . ALA A 1 185 ? -18.141 -8.977 -3.754 1 98.75 185 ALA A N 1
ATOM 1287 C CA . ALA A 1 185 ? -18.75 -8.367 -4.938 1 98.75 185 ALA A CA 1
ATOM 1288 C C . ALA A 1 185 ? -18.5 -9.219 -6.18 1 98.75 185 ALA A C 1
ATOM 1290 O O . ALA A 1 185 ? -17.344 -9.5 -6.531 1 98.75 185 ALA A O 1
ATOM 1291 N N . GLU A 1 186 ? -19.531 -9.68 -6.773 1 96.56 186 GLU A N 1
ATOM 1292 C CA . GLU A 1 186 ? -19.5 -10.555 -7.938 1 96.56 186 GLU A CA 1
ATOM 1293 C C . GLU A 1 186 ? -20.672 -10.281 -8.875 1 96.56 186 GLU A C 1
ATOM 1295 O O . GLU A 1 186 ? -21.828 -10.398 -8.484 1 96.56 186 GLU A O 1
ATOM 1300 N N . ILE A 1 187 ? -20.312 -9.992 -10.109 1 94.06 187 ILE A N 1
ATOM 1301 C CA . ILE A 1 187 ? -21.312 -9.539 -11.07 1 94.06 187 ILE A CA 1
ATOM 1302 C C . ILE A 1 187 ? -22.109 -10.734 -11.602 1 94.06 187 ILE A C 1
ATOM 1304 O O . ILE A 1 187 ? -23.25 -10.602 -12.016 1 94.06 187 ILE A O 1
ATOM 1308 N N . ASN A 1 188 ? -21.547 -11.945 -11.625 1 92.19 188 ASN A N 1
ATOM 1309 C CA . ASN A 1 188 ? -22.219 -13.148 -12.102 1 92.19 188 ASN A CA 1
ATOM 1310 C C . ASN A 1 188 ? -23.047 -13.805 -11 1 92.19 188 ASN A C 1
ATOM 1312 O O . ASN A 1 188 ? -22.5 -14.484 -10.133 1 92.19 188 ASN A O 1
ATOM 1316 N N . PRO A 1 189 ? -24.312 -13.703 -11.102 1 93.06 189 PRO A N 1
ATOM 1317 C CA . PRO A 1 189 ? -25.141 -14.219 -10.016 1 93.06 189 PRO A CA 1
ATOM 1318 C C . PRO A 1 189 ? -25.094 -15.742 -9.898 1 93.06 189 PRO A C 1
ATOM 1320 O O . PRO A 1 189 ? -25.422 -16.297 -8.852 1 93.06 189 PRO A O 1
ATOM 1323 N N . ARG A 1 190 ? -24.609 -16.391 -10.875 1 90.75 190 ARG A N 1
ATOM 1324 C CA . ARG A 1 190 ? -24.594 -17.859 -10.906 1 90.75 190 ARG A CA 1
ATOM 1325 C C . ARG A 1 190 ? -23.656 -18.422 -9.859 1 90.75 190 ARG A C 1
ATOM 1327 O O . ARG A 1 190 ? -23.781 -19.594 -9.469 1 90.75 190 ARG A O 1
ATOM 1334 N N . VAL A 1 191 ? -22.734 -17.578 -9.391 1 90.94 191 VAL A N 1
ATOM 1335 C CA . VAL A 1 191 ? -21.75 -18.156 -8.484 1 90.94 191 VAL A CA 1
ATOM 1336 C C . VAL A 1 191 ? -21.969 -17.609 -7.074 1 90.94 191 VAL A C 1
ATOM 1338 O O . VAL A 1 191 ? -21.203 -17.906 -6.156 1 90.94 191 VAL A O 1
ATOM 1341 N N . HIS A 1 192 ? -23.047 -16.828 -6.84 1 95.25 192 HIS A N 1
ATOM 1342 C CA . HIS A 1 192 ? -23.312 -16.25 -5.527 1 95.25 192 HIS A CA 1
ATOM 1343 C C . HIS A 1 192 ? -23.531 -17.328 -4.477 1 95.25 192 HIS A C 1
ATOM 1345 O O . HIS A 1 192 ? -22.953 -17.266 -3.389 1 95.25 192 HIS A O 1
ATOM 1351 N N . ALA A 1 193 ? -24.328 -18.328 -4.84 1 95.56 193 ALA A N 1
ATOM 1352 C CA . ALA A 1 193 ? -24.672 -19.391 -3.896 1 95.56 193 ALA A CA 1
ATOM 1353 C C . ALA A 1 193 ? -23.422 -20.156 -3.469 1 95.56 193 ALA A C 1
ATOM 1355 O O . ALA A 1 193 ? -23.281 -20.516 -2.299 1 95.56 193 ALA A O 1
ATOM 1356 N N . ALA A 1 194 ? -22.578 -20.359 -4.402 1 92.75 194 ALA A N 1
ATOM 1357 C CA . ALA A 1 194 ? -21.344 -21.078 -4.102 1 92.75 194 ALA A CA 1
ATOM 1358 C C . ALA A 1 194 ? -20.484 -20.297 -3.115 1 92.75 194 ALA A C 1
ATOM 1360 O O . ALA A 1 194 ? -19.828 -20.891 -2.248 1 92.75 194 ALA A O 1
ATOM 1361 N N . GLY A 1 195 ? -20.453 -18.984 -3.236 1 95.19 195 GLY A N 1
ATOM 1362 C CA . GLY A 1 195 ? -19.734 -18.156 -2.287 1 95.19 195 GLY A CA 1
ATOM 1363 C C . GLY A 1 195 ? -20.297 -18.219 -0.882 1 95.19 195 GLY A C 1
ATOM 1364 O O . GLY A 1 195 ? -19.547 -18.375 0.087 1 95.19 195 GLY A O 1
ATOM 1365 N N . ILE A 1 196 ? -21.594 -18.172 -0.821 1 98 196 ILE A N 1
ATOM 1366 C CA . ILE A 1 196 ? -22.266 -18.234 0.471 1 98 196 ILE A CA 1
ATOM 1367 C C . ILE A 1 196 ? -22 -19.578 1.14 1 98 196 ILE A C 1
ATOM 1369 O O . ILE A 1 196 ? -21.75 -19.641 2.346 1 98 196 ILE A O 1
ATOM 1373 N N . GLU A 1 197 ? -21.969 -20.625 0.389 1 96.19 197 GLU A N 1
ATOM 1374 C CA . GLU A 1 197 ? -21.688 -21.969 0.897 1 96.19 197 GLU A CA 1
ATOM 1375 C C . GLU A 1 197 ? -20.281 -22.047 1.485 1 96.19 197 GLU A C 1
ATOM 1377 O O . GLU A 1 197 ? -20.016 -22.859 2.375 1 96.19 197 GLU A O 1
ATOM 1382 N N . ARG A 1 198 ? -19.5 -21.172 1.063 1 95.56 198 ARG A N 1
ATOM 1383 C CA . ARG A 1 198 ? -18.109 -21.188 1.506 1 95.56 198 ARG A CA 1
ATOM 1384 C C . ARG A 1 198 ? -17.891 -20.234 2.666 1 95.56 198 ARG A C 1
ATOM 1386 O O . ARG A 1 198 ? -16.75 -20.016 3.104 1 95.56 198 ARG A O 1
ATOM 1393 N N . GLY A 1 199 ? -18.938 -19.578 3.092 1 98.06 199 GLY A N 1
ATOM 1394 C CA . GLY A 1 199 ? -18.859 -18.797 4.309 1 98.06 199 GLY A CA 1
ATOM 1395 C C . GLY A 1 199 ? -18.969 -17.297 4.059 1 98.06 199 GLY A C 1
ATOM 1396 O O . GLY A 1 199 ? -18.953 -16.5 5 1 98.06 199 GLY A O 1
ATOM 1397 N N . VAL A 1 200 ? -19.109 -16.891 2.83 1 98.62 200 VAL A N 1
ATOM 1398 C CA . VAL A 1 200 ? -19.344 -15.484 2.533 1 98.62 200 VAL A CA 1
ATOM 1399 C C . VAL A 1 200 ? -20.703 -15.062 3.096 1 98.62 200 VAL A C 1
ATOM 1401 O O . VAL A 1 200 ? -21.703 -15.727 2.859 1 98.62 200 VAL A O 1
ATOM 1404 N N . LYS A 1 201 ? -20.75 -14.039 3.762 1 98.81 201 LYS A N 1
ATOM 1405 C CA . LYS A 1 201 ? -21.969 -13.625 4.453 1 98.81 201 LYS A CA 1
ATOM 1406 C C . LYS A 1 201 ? -22.969 -13.008 3.482 1 98.81 201 LYS A C 1
ATOM 1408 O O . LYS A 1 201 ? -24.172 -13.227 3.605 1 98.81 201 LYS A O 1
ATOM 1413 N N . GLN A 1 202 ? -22.469 -12.203 2.578 1 98.69 202 GLN A N 1
ATOM 1414 C CA . GLN A 1 202 ? -23.297 -11.547 1.575 1 98.69 202 GLN A CA 1
ATOM 1415 C C . GLN A 1 202 ? -22.5 -11.266 0.301 1 98.69 202 GLN A C 1
ATOM 1417 O O . GLN A 1 202 ? -21.328 -10.914 0.362 1 98.69 202 GLN A O 1
ATOM 1422 N N . VAL A 1 203 ? -23.156 -11.516 -0.812 1 98.56 203 VAL A N 1
ATOM 1423 C CA . VAL A 1 203 ? -22.578 -11.203 -2.113 1 98.56 203 VAL A CA 1
ATOM 1424 C C . VAL A 1 203 ? -23.375 -10.086 -2.779 1 98.56 203 VAL A C 1
ATOM 1426 O O . VAL A 1 203 ? -24.609 -10.164 -2.865 1 98.56 203 VAL A O 1
ATOM 1429 N N . VAL A 1 204 ? -22.703 -9.047 -3.15 1 98.62 204 VAL A N 1
ATOM 1430 C CA . VAL A 1 204 ? -23.344 -7.93 -3.842 1 98.62 204 VAL A CA 1
ATOM 1431 C C . VAL A 1 204 ? -22.875 -7.883 -5.293 1 98.62 204 VAL A C 1
ATOM 1433 O O . VAL A 1 204 ? -21.906 -8.562 -5.66 1 98.62 204 VAL A O 1
ATOM 1436 N N . ASP A 1 205 ? -23.5 -7.055 -6.145 1 97.44 205 ASP A N 1
ATOM 1437 C CA . ASP A 1 205 ? -23.219 -7.031 -7.574 1 97.44 205 ASP A CA 1
ATOM 1438 C C . ASP A 1 205 ? -22.125 -6.012 -7.906 1 97.44 205 ASP A C 1
ATOM 1440 O O . ASP A 1 205 ? -21.391 -6.18 -8.875 1 97.44 205 ASP A O 1
ATOM 1444 N N . ASP A 1 206 ? -22.109 -5.012 -7.086 1 97.38 206 ASP A N 1
ATOM 1445 C CA . ASP A 1 206 ? -21.219 -3.898 -7.387 1 97.38 206 ASP A CA 1
ATOM 1446 C C . ASP A 1 206 ? -20.266 -3.627 -6.223 1 97.38 206 ASP A C 1
ATOM 1448 O O . ASP A 1 206 ? -20.672 -3.674 -5.059 1 97.38 206 ASP A O 1
ATOM 1452 N N . VAL A 1 207 ? -19.031 -3.318 -6.555 1 98.31 207 VAL A N 1
ATOM 1453 C CA . VAL A 1 207 ? -17.984 -3.104 -5.562 1 98.31 207 VAL A CA 1
ATOM 1454 C C . VAL A 1 207 ? -18.359 -1.945 -4.645 1 98.31 207 VAL A C 1
ATOM 1456 O O . VAL A 1 207 ? -18.062 -1.962 -3.453 1 98.31 207 VAL A O 1
ATOM 1459 N N . LYS A 1 208 ? -19.078 -0.932 -5.113 1 97.81 208 LYS A N 1
ATOM 1460 C CA . LYS A 1 208 ? -19.438 0.237 -4.316 1 97.81 208 LYS A CA 1
ATOM 1461 C C . LYS A 1 208 ? -20.406 -0.135 -3.199 1 97.81 208 LYS A C 1
ATOM 1463 O O . LYS A 1 208 ? -20.469 0.537 -2.166 1 97.81 208 LYS A O 1
ATOM 1468 N N . GLU A 1 209 ? -21.141 -1.243 -3.381 1 98.38 209 GLU A N 1
ATOM 1469 C CA . GLU A 1 209 ? -22.094 -1.71 -2.375 1 98.38 209 GLU A CA 1
ATOM 1470 C C . GLU A 1 209 ? -21.375 -2.305 -1.169 1 98.38 209 GLU A C 1
ATOM 1472 O O . GLU A 1 209 ? -21.969 -2.471 -0.103 1 98.38 209 GLU A O 1
ATOM 1477 N N . LEU A 1 210 ? -20.109 -2.607 -1.311 1 98.69 210 LEU A N 1
ATOM 1478 C CA . LEU A 1 210 ? -19.328 -3.146 -0.205 1 98.69 210 LEU A CA 1
ATOM 1479 C C . LEU A 1 210 ? -19.156 -2.107 0.897 1 98.69 210 LEU A C 1
ATOM 1481 O O . LEU A 1 210 ? -18.797 -2.447 2.025 1 98.69 210 LEU A O 1
ATOM 1485 N N . ALA A 1 211 ? -19.422 -0.797 0.596 1 98.25 211 ALA A N 1
ATOM 1486 C CA . ALA A 1 211 ? -19.281 0.29 1.561 1 98.25 211 ALA A CA 1
ATOM 1487 C C . ALA A 1 211 ? -20.125 0.034 2.805 1 98.25 211 ALA A C 1
ATOM 1489 O O . ALA A 1 211 ? -19.766 0.454 3.906 1 98.25 211 ALA A O 1
ATOM 1490 N N . ALA A 1 212 ? -21.219 -0.725 2.639 1 98.25 212 ALA A N 1
ATOM 1491 C CA . ALA A 1 212 ? -22.172 -0.962 3.715 1 98.25 212 ALA A CA 1
ATOM 1492 C C . ALA A 1 212 ? -21.562 -1.856 4.797 1 98.25 212 ALA A C 1
ATOM 1494 O O . ALA A 1 212 ? -22.094 -1.936 5.91 1 98.25 212 ALA A O 1
ATOM 1495 N N . PHE A 1 213 ? -20.406 -2.488 4.543 1 98.62 213 PHE A N 1
ATOM 1496 C CA . PHE A 1 213 ? -19.969 -3.566 5.422 1 98.62 213 PHE A CA 1
ATOM 1497 C C . PHE A 1 213 ? -18.719 -3.152 6.203 1 98.62 213 PHE A C 1
ATOM 1499 O O . PHE A 1 213 ? -18.156 -3.957 6.945 1 98.62 213 PHE A O 1
ATOM 1506 N N . GLU A 1 214 ? -18.172 -1.896 6.07 1 98.06 214 GLU A N 1
ATOM 1507 C CA . GLU A 1 214 ? -17.062 -1.348 6.848 1 98.06 214 GLU A CA 1
ATOM 1508 C C . GLU A 1 214 ? -15.852 -2.268 6.801 1 98.06 214 GLU A C 1
ATOM 1510 O O . GLU A 1 214 ? -15.312 -2.654 7.84 1 98.06 214 GLU A O 1
ATOM 1515 N N . LEU A 1 215 ? -15.344 -2.471 5.645 1 98.81 215 LEU A N 1
ATOM 1516 C CA . LEU A 1 215 ? -14.312 -3.473 5.387 1 98.81 215 LEU A CA 1
ATOM 1517 C C . LEU A 1 215 ? -12.93 -2.926 5.711 1 98.81 215 LEU A C 1
ATOM 1519 O O . LEU A 1 215 ? -12.609 -1.788 5.363 1 98.81 215 LEU A O 1
ATOM 1523 N N . ASP A 1 216 ? -12.109 -3.762 6.348 1 98.69 216 ASP A N 1
ATOM 1524 C CA . ASP A 1 216 ? -10.727 -3.436 6.66 1 98.69 216 ASP A CA 1
ATOM 1525 C C . ASP A 1 216 ? -9.789 -3.834 5.52 1 98.69 216 ASP A C 1
ATOM 1527 O O . ASP A 1 216 ? -8.719 -3.248 5.352 1 98.69 216 ASP A O 1
ATOM 1531 N N . LEU A 1 217 ? -10.203 -4.848 4.836 1 98.94 217 LEU A N 1
ATOM 1532 C CA . LEU A 1 217 ? -9.422 -5.441 3.756 1 98.94 217 LEU A CA 1
ATOM 1533 C C . LEU A 1 217 ? -10.305 -5.77 2.561 1 98.94 217 LEU A C 1
ATOM 1535 O O . LEU A 1 217 ? -11.383 -6.344 2.723 1 98.94 217 LEU A O 1
ATOM 1539 N N . ILE A 1 218 ? -9.898 -5.344 1.409 1 98.94 218 ILE A N 1
ATOM 1540 C CA . ILE A 1 218 ? -10.539 -5.789 0.177 1 98.94 218 ILE A CA 1
ATOM 1541 C C . ILE A 1 218 ? -9.492 -6.387 -0.762 1 98.94 218 ILE A C 1
ATOM 1543 O O . ILE A 1 218 ? -8.461 -5.773 -1.02 1 98.94 218 ILE A O 1
ATOM 1547 N N . VAL A 1 219 ? -9.727 -7.594 -1.209 1 98.94 219 VAL A N 1
ATOM 1548 C CA . VAL A 1 219 ? -8.852 -8.227 -2.197 1 98.94 219 VAL A CA 1
ATOM 1549 C C . VAL A 1 219 ? -9.555 -8.258 -3.555 1 98.94 219 VAL A C 1
ATOM 1551 O O . VAL A 1 219 ? -10.648 -8.812 -3.682 1 98.94 219 VAL A O 1
ATOM 1554 N N . ASP A 1 220 ? -8.922 -7.664 -4.52 1 98.75 220 ASP A N 1
ATOM 1555 C CA . ASP A 1 220 ? -9.484 -7.547 -5.859 1 98.75 220 ASP A CA 1
ATOM 1556 C C . ASP A 1 220 ? -8.906 -8.609 -6.793 1 98.75 220 ASP A C 1
ATOM 1558 O O . ASP A 1 220 ? -7.84 -8.422 -7.375 1 98.75 220 ASP A O 1
ATOM 1562 N N . PHE A 1 221 ? -9.656 -9.656 -7.039 1 95.75 221 PHE A N 1
ATOM 1563 C CA . PHE A 1 221 ? -9.227 -10.75 -7.906 1 95.75 221 PHE A CA 1
ATOM 1564 C C . PHE A 1 221 ? -9.688 -10.508 -9.344 1 95.75 221 PHE A C 1
ATOM 1566 O O . PHE A 1 221 ? -9.367 -11.297 -10.234 1 95.75 221 PHE A O 1
ATOM 1573 N N . ALA A 1 222 ? -10.406 -9.461 -9.578 1 93.94 222 ALA A N 1
ATOM 1574 C CA . ALA A 1 222 ? -10.867 -9.117 -10.922 1 93.94 222 ALA A CA 1
ATOM 1575 C C . ALA A 1 222 ? -9.883 -8.18 -11.617 1 93.94 222 ALA A C 1
ATOM 1577 O O . ALA A 1 222 ? -9.266 -8.547 -12.617 1 93.94 222 ALA A O 1
ATOM 1578 N N . GLY A 1 223 ? -9.648 -7.047 -11.031 1 95.5 223 GLY A N 1
ATOM 1579 C CA . GLY A 1 223 ? -8.68 -6.098 -11.555 1 95.5 223 GLY A CA 1
ATOM 1580 C C . GLY A 1 223 ? -9.133 -5.426 -12.844 1 95.5 223 GLY A C 1
ATOM 1581 O O . GLY A 1 223 ? -8.383 -5.375 -13.82 1 95.5 223 GLY A O 1
ATOM 1582 N N . PHE A 1 224 ? -10.352 -4.953 -12.859 1 94 224 PHE A N 1
ATOM 1583 C CA . PHE A 1 224 ? -10.875 -4.348 -14.078 1 94 224 PHE A CA 1
ATOM 1584 C C . PHE A 1 224 ? -10.742 -2.832 -14.031 1 94 224 PHE A C 1
ATOM 1586 O O . PHE A 1 224 ? -11.375 -2.123 -14.82 1 94 224 PHE A O 1
ATOM 1593 N N . GLY A 1 225 ? -9.977 -2.35 -13.211 1 95.94 225 GLY A N 1
ATOM 1594 C CA . GLY A 1 225 ? -9.812 -0.917 -13.031 1 95.94 225 GLY A CA 1
ATOM 1595 C C . GLY A 1 225 ? -10.883 -0.304 -12.141 1 95.94 225 GLY A C 1
ATOM 1596 O O . GLY A 1 225 ? -10.586 0.183 -11.047 1 95.94 225 GLY A O 1
ATOM 1597 N N . THR A 1 226 ? -12.102 -0.471 -12.578 1 97.25 226 THR A N 1
ATOM 1598 C CA . THR A 1 226 ? -13.211 0.062 -11.797 1 97.25 226 THR A CA 1
ATOM 1599 C C . THR A 1 226 ? -13.352 -0.677 -10.469 1 97.25 226 THR A C 1
ATOM 1601 O O . THR A 1 226 ? -13.758 -0.091 -9.469 1 97.25 226 THR A O 1
ATOM 1604 N N . THR A 1 227 ? -13.008 -1.959 -10.469 1 98.19 227 THR A N 1
ATOM 1605 C CA . THR A 1 227 ? -13.078 -2.73 -9.234 1 98.19 227 THR A CA 1
ATOM 1606 C C . THR A 1 227 ? -12.031 -2.254 -8.234 1 98.19 227 THR A C 1
ATOM 1608 O O . THR A 1 227 ? -12.32 -2.09 -7.051 1 98.19 227 THR A O 1
ATOM 1611 N N . THR A 1 228 ? -10.859 -1.998 -8.773 1 98.31 228 THR A N 1
ATOM 1612 C CA . THR A 1 228 ? -9.789 -1.503 -7.914 1 98.31 228 THR A CA 1
ATOM 1613 C C . THR A 1 228 ? -10.109 -0.1 -7.41 1 98.31 228 THR A C 1
ATOM 1615 O O . THR A 1 228 ? -9.961 0.184 -6.219 1 98.31 228 THR A O 1
ATOM 1618 N N . ALA A 1 229 ? -10.547 0.752 -8.312 1 98.56 229 ALA A N 1
ATOM 1619 C CA . ALA A 1 229 ? -10.93 2.111 -7.941 1 98.56 229 ALA A CA 1
ATOM 1620 C C . ALA A 1 229 ? -12.047 2.102 -6.898 1 98.56 229 ALA A C 1
ATOM 1622 O O . ALA A 1 229 ? -11.977 2.826 -5.902 1 98.56 229 ALA A O 1
ATOM 1623 N N . GLY A 1 230 ? -13.055 1.283 -7.148 1 98.69 230 GLY A N 1
ATOM 1624 C CA . GLY A 1 230 ? -14.156 1.166 -6.203 1 98.69 230 GLY A CA 1
ATOM 1625 C C . GLY A 1 230 ? -13.719 0.654 -4.844 1 98.69 230 GLY A C 1
ATOM 1626 O O . GLY A 1 230 ? -14.203 1.118 -3.812 1 98.69 230 GLY A O 1
ATOM 1627 N N . ALA A 1 231 ? -12.812 -0.323 -4.82 1 98.88 231 ALA A N 1
ATOM 1628 C CA . ALA A 1 231 ? -12.289 -0.866 -3.566 1 98.88 231 ALA A CA 1
ATOM 1629 C C . ALA A 1 231 ? -11.641 0.227 -2.725 1 98.88 231 ALA A C 1
ATOM 1631 O O . ALA A 1 231 ? -11.859 0.3 -1.513 1 98.88 231 ALA A O 1
ATOM 1632 N N . ILE A 1 232 ? -10.852 1.099 -3.316 1 98.75 232 ILE A N 1
ATOM 1633 C CA . ILE A 1 232 ? -10.172 2.193 -2.629 1 98.75 232 ILE A CA 1
ATOM 1634 C C . ILE A 1 232 ? -11.211 3.154 -2.045 1 98.75 232 ILE A C 1
ATOM 1636 O O . ILE A 1 232 ? -11.039 3.656 -0.932 1 98.75 232 ILE A O 1
ATOM 1640 N N . GLU A 1 233 ? -12.242 3.363 -2.752 1 98.38 233 GLU A N 1
ATOM 1641 C CA . GLU A 1 233 ? -13.273 4.305 -2.326 1 98.38 233 GLU A CA 1
ATOM 1642 C C . GLU A 1 233 ? -14.039 3.771 -1.116 1 98.38 233 GLU A C 1
ATOM 1644 O O . GLU A 1 233 ? -14.414 4.539 -0.227 1 98.38 233 GLU A O 1
ATOM 1649 N N . VAL A 1 234 ? -14.195 2.48 -1.037 1 98.56 234 VAL A N 1
ATOM 1650 C CA . VAL A 1 234 ? -15.188 2.012 -0.077 1 98.56 234 VAL A CA 1
ATOM 1651 C C . VAL A 1 234 ? -14.484 1.4 1.135 1 98.56 234 VAL A C 1
ATOM 1653 O O . VAL A 1 234 ? -15.109 1.194 2.18 1 98.56 234 VAL A O 1
ATOM 1656 N N . VAL A 1 235 ? -13.203 0.985 0.992 1 98.62 235 VAL A N 1
ATOM 1657 C CA . VAL A 1 235 ? -12.5 0.402 2.133 1 98.62 235 VAL A CA 1
ATOM 1658 C C . VAL A 1 235 ? -12.43 1.419 3.27 1 98.62 235 VAL A C 1
ATOM 1660 O O . VAL A 1 235 ? -12.461 2.629 3.031 1 98.62 235 VAL A O 1
ATOM 1663 N N . ASN A 1 236 ? -12.336 0.935 4.5 1 97.44 236 ASN A N 1
ATOM 1664 C CA . ASN A 1 236 ? -12.266 1.801 5.672 1 97.44 236 ASN A CA 1
ATOM 1665 C C . ASN A 1 236 ? -11.023 2.68 5.641 1 97.44 236 ASN A C 1
ATOM 1667 O O . ASN A 1 236 ? -10.039 2.348 4.98 1 97.44 236 ASN A O 1
ATOM 1671 N N . SER A 1 237 ? -11.133 3.826 6.387 1 93.56 237 SER A N 1
ATOM 1672 C CA . SER A 1 237 ? -9.914 4.586 6.645 1 93.56 237 SER A CA 1
ATOM 1673 C C . SER A 1 237 ? -8.836 3.705 7.273 1 93.56 237 SER A C 1
ATOM 1675 O O . SER A 1 237 ? -9.125 2.912 8.172 1 93.56 237 SER A O 1
ATOM 1677 N N . GLY A 1 238 ? -7.641 3.824 6.734 1 94.56 238 GLY A N 1
ATOM 1678 C CA . GLY A 1 238 ? -6.559 2.971 7.191 1 94.56 238 GLY A CA 1
ATOM 1679 C C . GLY A 1 238 ? -6.629 1.562 6.633 1 94.56 238 GLY A C 1
ATOM 1680 O O . GLY A 1 238 ? -5.82 0.704 6.996 1 94.56 238 GLY A O 1
ATOM 1681 N N . GLY A 1 239 ? -7.648 1.367 5.758 1 97.75 239 GLY A N 1
ATOM 1682 C CA . GLY A 1 239 ? -7.852 0.035 5.211 1 97.75 239 GLY A CA 1
ATOM 1683 C C . GLY A 1 239 ? -6.848 -0.326 4.133 1 97.75 239 GLY A C 1
ATOM 1684 O O . GLY A 1 239 ? -6.008 0.495 3.758 1 97.75 239 GLY A O 1
ATOM 1685 N N . ARG A 1 240 ? -6.992 -1.574 3.654 1 98.69 240 ARG A N 1
ATOM 1686 C CA . ARG A 1 240 ? -6.043 -2.131 2.693 1 98.69 240 ARG A CA 1
ATOM 1687 C C . ARG A 1 240 ? -6.77 -2.766 1.513 1 98.69 240 ARG A C 1
ATOM 1689 O O . ARG A 1 240 ? -7.793 -3.428 1.69 1 98.69 240 ARG A O 1
ATOM 1696 N N . VAL A 1 241 ? -6.246 -2.498 0.315 1 98.94 241 VAL A N 1
ATOM 1697 C CA . VAL A 1 241 ? -6.688 -3.135 -0.92 1 98.94 241 VAL A CA 1
ATOM 1698 C C . VAL A 1 241 ? -5.539 -3.938 -1.528 1 98.94 241 VAL A C 1
ATOM 1700 O O . VAL A 1 241 ? -4.426 -3.426 -1.676 1 98.94 241 VAL A O 1
ATOM 1703 N N . VAL A 1 242 ? -5.785 -5.188 -1.837 1 98.88 242 VAL A N 1
ATOM 1704 C CA . VAL A 1 242 ? -4.785 -6.02 -2.498 1 98.88 242 VAL A CA 1
ATOM 1705 C C . VAL A 1 242 ? -5.219 -6.305 -3.934 1 98.88 242 VAL A C 1
ATOM 1707 O O . VAL A 1 242 ? -6.297 -6.852 -4.168 1 98.88 242 VAL A O 1
ATOM 1710 N N . GLN A 1 243 ? -4.391 -5.898 -4.824 1 98.19 243 GLN A N 1
ATOM 1711 C CA . GLN A 1 243 ? -4.621 -6.102 -6.25 1 98.19 243 GLN A CA 1
ATOM 1712 C C . GLN A 1 243 ? -3.98 -7.402 -6.73 1 98.19 243 GLN A C 1
ATOM 1714 O O . GLN A 1 243 ? -2.762 -7.566 -6.652 1 98.19 243 GLN A O 1
ATOM 1719 N N . VAL A 1 244 ? -4.828 -8.305 -7.234 1 95.5 244 VAL A N 1
ATOM 1720 C CA . VAL A 1 244 ? -4.355 -9.594 -7.746 1 95.5 244 VAL A CA 1
ATOM 1721 C C . VAL A 1 244 ? -4.746 -9.734 -9.219 1 95.5 244 VAL A C 1
ATOM 1723 O O . VAL A 1 244 ? -3.904 -10.07 -10.055 1 95.5 244 VAL A O 1
ATOM 1726 N N . GLY A 1 245 ? -6.031 -9.43 -9.453 1 92.69 245 GLY A N 1
ATOM 1727 C CA . GLY A 1 245 ? -6.559 -9.602 -10.797 1 92.69 245 GLY A CA 1
ATOM 1728 C C . GLY A 1 245 ? -5.973 -8.625 -11.805 1 92.69 245 GLY A C 1
ATOM 1729 O O . GLY A 1 245 ? -5.723 -7.461 -11.469 1 92.69 245 GLY A O 1
ATOM 1730 N N . LEU A 1 246 ? -5.855 -9.094 -13.031 1 87.81 246 LEU A N 1
ATOM 1731 C CA . LEU A 1 246 ? -5.242 -8.297 -14.086 1 87.81 246 LEU A CA 1
ATOM 1732 C C . LEU A 1 246 ? -6.16 -8.203 -15.305 1 87.81 246 LEU A C 1
ATOM 1734 O O . LEU A 1 246 ? -5.707 -8.336 -16.438 1 87.81 246 LEU A O 1
ATOM 1738 N N . GLY A 1 247 ? -7.449 -7.996 -14.992 1 84.88 247 GLY A N 1
ATOM 1739 C CA . GLY A 1 247 ? -8.414 -7.855 -16.062 1 84.88 247 GLY A CA 1
ATOM 1740 C C . GLY A 1 247 ? -8.102 -6.695 -17 1 84.88 247 GLY A C 1
ATOM 1741 O O . GLY A 1 247 ? -8.359 -6.766 -18.203 1 84.88 247 GLY A O 1
ATOM 1742 N N . ARG A 1 248 ? -7.578 -5.672 -16.391 1 89.88 248 ARG A N 1
ATOM 1743 C CA . ARG A 1 248 ? -7.043 -4.527 -17.125 1 89.88 248 ARG A CA 1
ATOM 1744 C C . ARG A 1 248 ? -5.66 -4.148 -16.609 1 89.88 248 ARG A C 1
ATOM 1746 O O . ARG A 1 248 ? -5.332 -4.406 -15.445 1 89.88 248 ARG A O 1
ATOM 1753 N N . ALA A 1 249 ? -4.988 -3.5 -17.5 1 92 249 ALA A N 1
ATOM 1754 C CA . ALA A 1 249 ? -3.602 -3.191 -17.156 1 92 249 ALA A CA 1
ATOM 1755 C C . ALA A 1 249 ? -3.512 -1.901 -16.344 1 92 249 ALA A C 1
ATOM 1757 O O . ALA A 1 249 ? -2.477 -1.61 -15.742 1 92 249 ALA A O 1
ATOM 1758 N N . GLU A 1 250 ? -4.617 -1.124 -16.328 1 96.69 250 GLU A N 1
ATOM 1759 C CA . GLU A 1 250 ? -4.57 0.179 -15.672 1 96.69 250 GLU A CA 1
ATOM 1760 C C . GLU A 1 250 ? -5.863 0.456 -14.906 1 96.69 250 GLU A C 1
ATOM 1762 O O . GLU A 1 250 ? -6.887 -0.187 -15.148 1 96.69 250 GLU A O 1
ATOM 1767 N N . ALA A 1 251 ? -5.762 1.329 -13.992 1 97.94 251 ALA A N 1
ATOM 1768 C CA . ALA A 1 251 ? -6.914 1.841 -13.25 1 97.94 251 ALA A CA 1
ATOM 1769 C C . ALA A 1 251 ? -6.766 3.332 -12.969 1 97.94 251 ALA A C 1
ATOM 1771 O O . ALA A 1 251 ? -5.672 3.805 -12.648 1 97.94 251 ALA A O 1
ATOM 1772 N N . THR A 1 252 ? -7.816 4.078 -13.195 1 98.5 252 THR A N 1
ATOM 1773 C CA . THR A 1 252 ? -7.887 5.434 -12.656 1 98.5 252 THR A CA 1
ATOM 1774 C C . THR A 1 252 ? -8.375 5.418 -11.211 1 98.5 252 THR A C 1
ATOM 1776 O O . THR A 1 252 ? -9.516 5.047 -10.938 1 98.5 252 THR A O 1
ATOM 1779 N N . ILE A 1 253 ? -7.492 5.812 -10.305 1 98.5 253 ILE A N 1
ATOM 1780 C CA . ILE A 1 253 ? -7.863 5.723 -8.898 1 98.5 253 ILE A CA 1
ATOM 1781 C C . ILE A 1 253 ? -7.996 7.121 -8.305 1 98.5 253 ILE A C 1
ATOM 1783 O O . ILE A 1 253 ? -7.402 8.078 -8.812 1 98.5 253 ILE A O 1
ATOM 1787 N N . ASN A 1 254 ? -8.812 7.27 -7.277 1 97.75 254 ASN A N 1
ATOM 1788 C CA . ASN A 1 254 ? -8.961 8.5 -6.504 1 97.75 254 ASN A CA 1
ATOM 1789 C C . ASN A 1 254 ? -7.836 8.664 -5.492 1 97.75 254 ASN A C 1
ATOM 1791 O O . ASN A 1 254 ? -7.93 8.172 -4.363 1 97.75 254 ASN A O 1
ATOM 1795 N N . THR A 1 255 ? -6.777 9.391 -5.879 1 96.69 255 THR A N 1
ATOM 1796 C CA . THR A 1 255 ? -5.613 9.539 -5.012 1 96.69 255 THR A CA 1
ATOM 1797 C C . THR A 1 255 ? -5.922 10.469 -3.844 1 96.69 255 THR A C 1
ATOM 1799 O O . THR A 1 255 ? -5.289 10.383 -2.789 1 96.69 255 THR A O 1
ATOM 1802 N N . HIS A 1 256 ? -6.867 11.359 -4.051 1 92.19 256 HIS A N 1
ATOM 1803 C CA . HIS A 1 256 ? -7.312 12.188 -2.936 1 92.19 256 HIS A CA 1
ATOM 1804 C C . HIS A 1 256 ? -7.859 11.336 -1.798 1 92.19 256 HIS A C 1
ATOM 1806 O O . HIS A 1 256 ? -7.426 11.469 -0.651 1 92.19 256 HIS A O 1
ATOM 1812 N N . LEU A 1 257 ? -8.719 10.469 -2.127 1 93.19 257 LEU A N 1
ATOM 1813 C CA . LEU A 1 257 ? -9.328 9.609 -1.114 1 93.19 257 LEU A CA 1
ATOM 1814 C C . LEU A 1 257 ? -8.305 8.633 -0.542 1 93.19 257 LEU A C 1
ATOM 1816 O O . LEU A 1 257 ? -8.305 8.367 0.662 1 93.19 257 LEU A O 1
ATOM 1820 N N . LEU A 1 258 ? -7.449 8.055 -1.443 1 96.56 258 LEU A N 1
ATOM 1821 C CA . LEU A 1 258 ? -6.387 7.168 -0.988 1 96.56 258 LEU A CA 1
ATOM 1822 C C . LEU A 1 258 ? -5.543 7.832 0.093 1 96.56 258 LEU A C 1
ATOM 1824 O O . LEU A 1 258 ? -5.223 7.211 1.109 1 96.56 258 LEU A O 1
ATOM 1828 N N . THR A 1 259 ? -5.227 9.094 -0.107 1 93.75 259 THR A N 1
ATOM 1829 C CA . THR A 1 259 ? -4.387 9.844 0.817 1 93.75 259 THR A CA 1
ATOM 1830 C C . THR A 1 259 ? -5.16 10.203 2.08 1 93.75 259 THR A C 1
ATOM 1832 O O . THR A 1 259 ? -4.707 9.93 3.193 1 93.75 259 THR A O 1
ATOM 1835 N N . MET A 1 260 ? -6.387 10.711 1.931 1 88.31 260 MET A N 1
ATOM 1836 C CA . MET A 1 260 ? -7.176 11.188 3.061 1 88.31 260 MET A CA 1
ATOM 1837 C C . MET A 1 260 ? -7.523 10.047 4.012 1 88.31 260 MET A C 1
ATOM 1839 O O . MET A 1 260 ? -7.602 10.25 5.223 1 88.31 260 MET A O 1
ATOM 1843 N N . LYS A 1 261 ? -7.684 8.875 3.445 1 91.62 261 LYS A N 1
ATOM 1844 C CA . LYS A 1 261 ? -8.062 7.715 4.25 1 91.62 261 LYS A CA 1
ATOM 1845 C C . LYS A 1 261 ? -6.832 6.906 4.66 1 91.62 261 LYS A C 1
ATOM 1847 O O . LYS A 1 261 ? -6.945 5.918 5.387 1 91.62 261 LYS A O 1
ATOM 1852 N N . GLU A 1 262 ? -5.711 7.305 4.051 1 94.56 262 GLU A N 1
ATOM 1853 C CA . GLU A 1 262 ? -4.469 6.562 4.254 1 94.56 262 GLU A CA 1
ATOM 1854 C C . GLU A 1 262 ? -4.641 5.09 3.887 1 94.56 262 GLU A C 1
ATOM 1856 O O . GLU A 1 262 ? -4.238 4.203 4.645 1 94.56 262 GLU A O 1
ATOM 1861 N N . VAL A 1 263 ? -5.254 4.879 2.795 1 97.5 263 VAL A N 1
ATOM 1862 C CA . VAL A 1 263 ? -5.457 3.537 2.254 1 97.5 263 VAL A CA 1
ATOM 1863 C C . VAL A 1 263 ? -4.133 2.982 1.738 1 97.5 263 VAL A C 1
ATOM 1865 O O . VAL A 1 263 ? -3.289 3.732 1.244 1 97.5 263 VAL A O 1
ATOM 1868 N N . GLU A 1 264 ? -3.938 1.675 1.881 1 98.62 264 GLU A N 1
ATOM 1869 C CA . GLU A 1 264 ? -2.834 0.967 1.241 1 98.62 264 GLU A CA 1
ATOM 1870 C C . GLU A 1 264 ? -3.322 0.137 0.057 1 98.62 264 GLU A C 1
ATOM 1872 O O . GLU A 1 264 ? -4.258 -0.655 0.192 1 98.62 264 GLU A O 1
ATOM 1877 N N . LEU A 1 265 ? -2.75 0.387 -1.064 1 98.94 265 LEU A N 1
ATOM 1878 C CA . LEU A 1 265 ? -2.924 -0.475 -2.229 1 98.94 265 LEU A CA 1
ATOM 1879 C C . LEU A 1 265 ? -1.676 -1.315 -2.475 1 98.94 265 LEU A C 1
ATOM 1881 O O . LEU A 1 265 ? -0.592 -0.774 -2.703 1 98.94 265 LEU A O 1
ATOM 1885 N N . ARG A 1 266 ? -1.853 -2.66 -2.445 1 98.56 266 ARG A N 1
ATOM 1886 C CA . ARG A 1 266 ? -0.722 -3.572 -2.582 1 98.56 266 ARG A CA 1
ATOM 1887 C C . ARG A 1 266 ? -0.924 -4.523 -3.756 1 98.56 266 ARG A C 1
ATOM 1889 O O . ARG A 1 266 ? -2.004 -5.094 -3.922 1 98.56 266 ARG A O 1
ATOM 1896 N N . GLY A 1 267 ? 0.113 -4.633 -4.539 1 97.19 267 GLY A N 1
ATOM 1897 C CA . GLY A 1 267 ? 0.109 -5.684 -5.547 1 97.19 267 GLY A CA 1
ATOM 1898 C C . GLY A 1 267 ? 0.5 -7.043 -4.992 1 97.19 267 GLY A C 1
ATOM 1899 O O . GLY A 1 267 ? 1.343 -7.133 -4.098 1 97.19 267 GLY A O 1
ATOM 1900 N N . SER A 1 268 ? -0.116 -8.039 -5.602 1 95.25 268 SER A N 1
ATOM 1901 C CA . SER A 1 268 ? 0.227 -9.414 -5.234 1 95.25 268 SER A CA 1
ATOM 1902 C C . SER A 1 268 ? 0.262 -10.32 -6.457 1 95.25 268 SER A C 1
ATOM 1904 O O . SER A 1 268 ? -0.734 -10.445 -7.168 1 95.25 268 SER A O 1
ATOM 1906 N N . ILE A 1 269 ? 1.236 -10.961 -6.844 1 87.12 269 ILE A N 1
ATOM 1907 C CA . ILE A 1 269 ? 1.361 -11.742 -8.07 1 87.12 269 ILE A CA 1
ATOM 1908 C C . ILE A 1 269 ? 1.346 -13.234 -7.746 1 87.12 269 ILE A C 1
ATOM 1910 O O . ILE A 1 269 ? 0.917 -14.047 -8.562 1 87.12 269 ILE A O 1
ATOM 1914 N N . GLY A 1 270 ? 1.692 -13.633 -6.59 1 89.25 270 GLY A N 1
ATOM 1915 C CA . GLY A 1 270 ? 1.798 -15.031 -6.195 1 89.25 270 GLY A CA 1
ATOM 1916 C C . GLY A 1 270 ? 2.029 -15.211 -4.707 1 89.25 270 GLY A C 1
ATOM 1917 O O . GLY A 1 270 ? 1.275 -14.68 -3.887 1 89.25 270 GLY A O 1
ATOM 1918 N N . GLY A 1 271 ? 2.982 -16.125 -4.516 1 91.75 271 GLY A N 1
ATOM 1919 C CA . GLY A 1 271 ? 3.326 -16.422 -3.137 1 91.75 271 GLY A CA 1
ATOM 1920 C C . GLY A 1 271 ? 4.609 -17.219 -3.002 1 91.75 271 GLY A C 1
ATOM 1921 O O . GLY A 1 271 ? 5.555 -17.016 -3.768 1 91.75 271 GLY A O 1
ATOM 1922 N N . THR A 1 272 ? 4.66 -17.953 -1.989 1 90.94 272 THR A N 1
ATOM 1923 C CA . THR A 1 272 ? 5.855 -18.734 -1.675 1 90.94 272 THR A CA 1
ATOM 1924 C C . THR A 1 272 ? 5.5 -20.203 -1.442 1 90.94 272 THR A C 1
ATOM 1926 O O . THR A 1 272 ? 4.332 -20.531 -1.234 1 90.94 272 THR A O 1
ATOM 1929 N N . PRO A 1 273 ? 6.523 -21.062 -1.523 1 92.06 273 PRO A N 1
ATOM 1930 C CA . PRO A 1 273 ? 6.27 -22.453 -1.17 1 92.06 273 PRO A CA 1
ATOM 1931 C C . PRO A 1 273 ? 5.676 -22.609 0.228 1 92.06 273 PRO A C 1
ATOM 1933 O O . PRO A 1 273 ? 4.867 -23.516 0.461 1 92.06 273 PRO A O 1
ATOM 1936 N N . ALA A 1 274 ? 6.086 -21.766 1.128 1 93.81 274 ALA A N 1
ATOM 1937 C CA . ALA A 1 274 ? 5.531 -21.812 2.479 1 93.81 274 ALA A CA 1
ATOM 1938 C C . ALA A 1 274 ? 4.027 -21.547 2.463 1 93.81 274 ALA A C 1
ATOM 1940 O O . ALA A 1 274 ? 3.277 -22.156 3.238 1 93.81 274 ALA A O 1
ATOM 1941 N N . ASP A 1 275 ? 3.602 -20.656 1.583 1 95.62 275 ASP A N 1
ATOM 1942 C CA . ASP A 1 275 ? 2.17 -20.406 1.436 1 95.62 275 ASP A CA 1
ATOM 1943 C C . ASP A 1 275 ? 1.442 -21.656 0.952 1 95.62 275 ASP A C 1
ATOM 1945 O O . ASP A 1 275 ? 0.342 -21.969 1.417 1 95.62 275 ASP A O 1
ATOM 1949 N N . THR A 1 276 ? 2.043 -22.344 0.003 1 96.5 276 THR A N 1
ATOM 1950 C CA . THR A 1 276 ? 1.458 -23.578 -0.503 1 96.5 276 THR A CA 1
ATOM 1951 C C . THR A 1 276 ? 1.307 -24.609 0.616 1 96.5 276 THR A C 1
ATOM 1953 O O . THR A 1 276 ? 0.276 -25.281 0.717 1 96.5 276 THR A O 1
ATOM 1956 N N . VAL A 1 277 ? 2.295 -24.719 1.438 1 97.19 277 VAL A N 1
ATOM 1957 C CA . VAL A 1 277 ? 2.264 -25.656 2.551 1 97.19 277 VAL A CA 1
ATOM 1958 C C . VAL A 1 277 ? 1.084 -25.344 3.467 1 97.19 277 VAL A C 1
ATOM 1960 O O . VAL A 1 277 ? 0.37 -26.234 3.908 1 97.19 277 VAL A O 1
ATOM 1963 N N . GLU A 1 278 ? 0.862 -24.062 3.727 1 97.69 278 GLU A N 1
ATOM 1964 C CA . GLU A 1 278 ? -0.273 -23.656 4.555 1 97.69 278 GLU A CA 1
ATOM 1965 C C . GLU A 1 278 ? -1.596 -24.062 3.908 1 97.69 278 GLU A C 1
ATOM 1967 O O . GLU A 1 278 ? -2.498 -24.562 4.586 1 97.69 278 GLU A O 1
ATOM 1972 N N . VAL A 1 279 ? -1.683 -23.891 2.625 1 98.12 279 VAL A N 1
ATOM 1973 C CA . VAL A 1 279 ? -2.895 -24.25 1.897 1 98.12 279 VAL A CA 1
ATOM 1974 C C . VAL A 1 279 ? -3.119 -25.766 1.983 1 98.12 279 VAL A C 1
ATOM 1976 O O . VAL A 1 279 ? -4.242 -26.219 2.211 1 98.12 279 VAL A O 1
ATOM 1979 N N . LEU A 1 280 ? -2.072 -26.5 1.862 1 98.38 280 LEU A N 1
ATOM 1980 C CA . LEU A 1 280 ? -2.164 -27.953 1.882 1 98.38 280 LEU A CA 1
ATOM 1981 C C . LEU A 1 280 ? -2.646 -28.453 3.24 1 98.38 280 LEU A C 1
ATOM 1983 O O . LEU A 1 280 ? -3.342 -29.469 3.326 1 98.38 280 LEU A O 1
ATOM 1987 N N . LYS A 1 281 ? -2.316 -27.734 4.301 1 97.94 281 LYS A N 1
ATOM 1988 C CA . LYS A 1 281 ? -2.828 -28.094 5.621 1 97.94 281 LYS A CA 1
ATOM 1989 C C . LYS A 1 281 ? -4.352 -27.984 5.668 1 97.94 281 LYS A C 1
ATOM 1991 O O . LYS A 1 281 ? -5.02 -28.875 6.207 1 97.94 281 LYS A O 1
ATOM 1996 N N . PHE A 1 282 ? -4.855 -26.938 5.09 1 98 282 PHE A N 1
ATOM 1997 C CA . PHE A 1 282 ? -6.301 -26.75 5.062 1 98 282 PHE A CA 1
ATOM 1998 C C . PHE A 1 282 ? -6.965 -27.828 4.219 1 98 282 PHE A C 1
ATOM 2000 O O . PHE A 1 282 ? -8.062 -28.297 4.543 1 98 282 PHE A O 1
ATOM 2007 N N . ILE A 1 283 ? -6.316 -28.203 3.15 1 98.19 283 ILE A N 1
ATOM 2008 C CA . ILE A 1 283 ? -6.871 -29.25 2.295 1 98.19 283 ILE A CA 1
ATOM 2009 C C . ILE A 1 283 ? -6.812 -30.594 3.016 1 98.19 283 ILE A C 1
ATOM 2011 O O . ILE A 1 283 ? -7.785 -31.359 3.012 1 98.19 283 ILE A O 1
ATOM 2015 N N . SER A 1 284 ? -5.738 -30.828 3.652 1 97.88 284 SER A N 1
ATOM 2016 C CA . SER A 1 284 ? -5.52 -32.094 4.355 1 97.88 284 SER A CA 1
ATOM 2017 C C . SER A 1 284 ? -6.539 -32.281 5.473 1 97.88 284 SER A C 1
ATOM 2019 O O . SER A 1 284 ? -7.016 -33.406 5.703 1 97.88 284 SER A O 1
ATOM 2021 N N . SER A 1 285 ? -6.934 -31.25 6.152 1 97 285 SER A N 1
ATOM 2022 C CA . SER A 1 285 ? -7.879 -31.312 7.262 1 97 285 SER A CA 1
ATOM 2023 C C . SER A 1 285 ? -9.312 -31.406 6.762 1 97 285 SER A C 1
ATOM 2025 O O . SER A 1 285 ? -10.234 -31.688 7.535 1 97 285 SER A O 1
ATOM 2027 N N . GLY A 1 286 ? -9.5 -31.094 5.469 1 96.88 286 GLY A N 1
ATOM 2028 C CA . GLY A 1 286 ? -10.836 -31.109 4.891 1 96.88 286 GLY A CA 1
ATOM 2029 C C . GLY A 1 286 ? -11.531 -29.766 4.953 1 96.88 286 GLY A C 1
ATOM 2030 O O . GLY A 1 286 ? -12.648 -29.609 4.457 1 96.88 286 GLY A O 1
ATOM 2031 N N . ASP A 1 287 ? -10.844 -28.766 5.422 1 97.56 287 ASP A N 1
ATOM 2032 C CA . ASP A 1 287 ? -11.438 -27.453 5.594 1 97.56 287 ASP A CA 1
ATOM 2033 C C . ASP A 1 287 ? -11.516 -26.703 4.262 1 97.56 287 ASP A C 1
ATOM 2035 O O . ASP A 1 287 ? -12.328 -25.797 4.102 1 97.56 287 ASP A O 1
ATOM 2039 N N . LEU A 1 288 ? -10.664 -27.156 3.342 1 97.75 288 LEU A N 1
ATOM 2040 C CA . LEU A 1 288 ? -10.617 -26.469 2.049 1 97.75 288 LEU A CA 1
ATOM 2041 C C . LEU A 1 288 ? -10.633 -27.484 0.908 1 97.75 288 LEU A C 1
ATOM 2043 O O . LEU A 1 288 ? -9.922 -28.5 0.958 1 97.75 288 LEU A O 1
ATOM 2047 N N . ALA A 1 289 ? -11.414 -27.234 -0.001 1 96.5 289 ALA A N 1
ATOM 2048 C CA . ALA A 1 289 ? -11.391 -27.875 -1.311 1 96.5 289 ALA A CA 1
ATOM 2049 C C . ALA A 1 289 ? -11.43 -26.844 -2.434 1 96.5 289 ALA A C 1
ATOM 2051 O O . ALA A 1 289 ? -12.398 -26.094 -2.555 1 96.5 289 ALA A O 1
ATOM 2052 N N . ILE A 1 290 ? -10.398 -26.828 -3.215 1 96.38 290 ILE A N 1
ATOM 2053 C CA . ILE A 1 290 ? -10.383 -25.922 -4.355 1 96.38 290 ILE A CA 1
ATOM 2054 C C . ILE A 1 290 ? -11.305 -26.453 -5.453 1 96.38 290 ILE A C 1
ATOM 2056 O O . ILE A 1 290 ? -11.25 -27.641 -5.785 1 96.38 290 ILE A O 1
ATOM 2060 N N . SER A 1 291 ? -12.148 -25.594 -5.957 1 92.69 291 SER A N 1
ATOM 2061 C CA . SER A 1 291 ? -13.062 -26.016 -7.016 1 92.69 291 SER A CA 1
ATOM 2062 C C . SER A 1 291 ? -12.312 -26.297 -8.312 1 92.69 291 SER A C 1
ATOM 2064 O O . SER A 1 291 ? -11.727 -25.391 -8.906 1 92.69 291 SER A O 1
ATOM 2066 N N . THR A 1 292 ? -12.359 -27.609 -8.688 1 94.12 292 THR A N 1
ATOM 2067 C CA . THR A 1 292 ? -11.609 -28 -9.875 1 94.12 292 THR A CA 1
ATOM 2068 C C . THR A 1 292 ? -12.5 -28.75 -10.859 1 94.12 292 THR A C 1
ATOM 2070 O O . THR A 1 292 ? -13.539 -29.281 -10.484 1 94.12 292 THR A O 1
ATOM 2073 N N . GLN A 1 293 ? -12.164 -28.578 -12.055 1 93.38 293 GLN A N 1
ATOM 2074 C CA . GLN A 1 293 ? -12.641 -29.422 -13.141 1 93.38 293 GLN A CA 1
ATOM 2075 C C . GLN A 1 293 ? -11.492 -30.203 -13.773 1 93.38 293 GLN A C 1
ATOM 2077 O O . GLN A 1 293 ? -10.484 -29.609 -14.18 1 93.38 293 GLN A O 1
ATOM 2082 N N . SER A 1 294 ? -11.656 -31.562 -13.82 1 95.81 294 SER A N 1
ATOM 2083 C CA . SER A 1 294 ? -10.562 -32.375 -14.336 1 95.81 294 SER A CA 1
ATOM 2084 C C . SER A 1 294 ? -10.727 -32.656 -15.828 1 95.81 294 SER A C 1
ATOM 2086 O O . SER A 1 294 ? -11.844 -32.781 -16.328 1 95.81 294 SER A O 1
ATOM 2088 N N . ILE A 1 295 ? -9.641 -32.688 -16.484 1 96.69 295 ILE A N 1
ATOM 2089 C CA . ILE A 1 295 ? -9.555 -33.125 -17.875 1 96.69 295 ILE A CA 1
ATOM 2090 C C . ILE A 1 295 ? -8.461 -34.188 -18.031 1 96.69 295 ILE A C 1
ATOM 2092 O O . ILE A 1 295 ? -7.719 -34.438 -17.078 1 96.69 295 ILE A O 1
ATOM 2096 N N . GLY A 1 296 ? -8.422 -34.781 -19.266 1 96.81 296 GLY A N 1
ATOM 2097 C CA . GLY A 1 296 ? -7.34 -35.719 -19.531 1 96.81 296 GLY A CA 1
ATOM 2098 C C . GLY A 1 296 ? -6.086 -35.031 -20.062 1 96.81 296 GLY A C 1
ATOM 2099 O O . GLY A 1 296 ? -6.137 -33.906 -20.531 1 96.81 296 GLY A O 1
ATOM 2100 N N . PHE A 1 297 ? -5.043 -35.875 -19.984 1 96.94 297 PHE A N 1
ATOM 2101 C CA . PHE A 1 297 ? -3.758 -35.375 -20.469 1 96.94 297 PHE A CA 1
ATOM 2102 C C . PHE A 1 297 ? -3.865 -34.938 -21.938 1 96.94 297 PHE A C 1
ATOM 2104 O O . PHE A 1 297 ? -3.328 -33.875 -22.312 1 96.94 297 PHE A O 1
ATOM 2111 N N . THR A 1 298 ? -4.582 -35.625 -22.703 1 96.12 298 THR A N 1
ATOM 2112 C CA . THR A 1 298 ? -4.656 -35.375 -24.141 1 96.12 298 THR A CA 1
ATOM 2113 C C . THR A 1 298 ? -5.539 -34.156 -24.422 1 96.12 298 THR A C 1
ATOM 2115 O O . THR A 1 298 ? -5.59 -33.688 -25.562 1 96.12 298 THR A O 1
ATOM 2118 N N . GLU A 1 299 ? -6.145 -33.656 -23.391 1 96.62 299 GLU A N 1
ATOM 2119 C CA . GLU A 1 299 ? -7.102 -32.562 -23.578 1 96.62 299 GLU A CA 1
ATOM 2120 C C . GLU A 1 299 ? -6.508 -31.219 -23.141 1 96.62 299 GLU A C 1
ATOM 2122 O O . GLU A 1 299 ? -7.207 -30.203 -23.109 1 96.62 299 GLU A O 1
ATOM 2127 N N . ILE A 1 300 ? -5.223 -31.156 -22.875 1 97.25 300 ILE A N 1
ATOM 2128 C CA . ILE A 1 300 ? -4.605 -29.969 -22.312 1 97.25 300 ILE A CA 1
ATOM 2129 C C . ILE A 1 300 ? -4.738 -28.812 -23.297 1 97.25 300 ILE A C 1
ATOM 2131 O O . ILE A 1 300 ? -5.086 -27.688 -22.906 1 97.25 300 ILE A O 1
ATOM 2135 N N . ARG A 1 301 ? -4.562 -29.109 -24.562 1 96.06 301 ARG A N 1
ATOM 2136 C CA . ARG A 1 301 ? -4.688 -28.047 -25.547 1 96.06 301 ARG A CA 1
ATOM 2137 C C . ARG A 1 301 ? -6.102 -27.484 -25.562 1 96.06 301 ARG A C 1
ATOM 2139 O O . ARG A 1 301 ? -6.289 -26.266 -25.516 1 96.06 301 ARG A O 1
ATOM 2146 N N . SER A 1 302 ? -7.074 -28.344 -25.688 1 95.19 302 SER A N 1
ATOM 2147 C CA . SER A 1 302 ? -8.461 -27.891 -25.703 1 95.19 302 SER A CA 1
ATOM 2148 C C . SER A 1 302 ? -8.844 -27.234 -24.391 1 95.19 302 SER A C 1
ATOM 2150 O O . SER A 1 302 ? -9.664 -26.312 -24.359 1 95.19 302 SER A O 1
ATOM 2152 N N . GLY A 1 303 ? -8.227 -27.703 -23.312 1 95 303 GLY A N 1
ATOM 2153 C CA . GLY A 1 303 ? -8.445 -27.078 -22.016 1 95 303 GLY A CA 1
ATOM 2154 C C . GLY A 1 303 ? -7.965 -25.641 -21.969 1 95 303 GLY A C 1
ATOM 2155 O O . GLY A 1 303 ? -8.656 -24.766 -21.438 1 95 303 GLY A O 1
ATOM 2156 N N . LEU A 1 304 ? -6.809 -25.375 -22.547 1 94.25 304 LEU A N 1
ATOM 2157 C CA . LEU A 1 304 ? -6.289 -24.016 -22.594 1 94.25 304 LEU A CA 1
ATOM 2158 C C . LEU A 1 304 ? -7.188 -23.125 -23.438 1 94.25 304 LEU A C 1
ATOM 2160 O O . LEU A 1 304 ? -7.398 -21.953 -23.109 1 94.25 304 LEU A O 1
ATOM 2164 N N . GLU A 1 305 ? -7.75 -23.656 -24.453 1 92.75 305 GLU A N 1
ATOM 2165 C CA . GLU A 1 305 ? -8.695 -22.922 -25.281 1 92.75 305 GLU A CA 1
ATOM 2166 C C . GLU A 1 305 ? -9.969 -22.578 -24.516 1 92.75 305 GLU A C 1
ATOM 2168 O O . GLU A 1 305 ? -10.508 -21.484 -24.641 1 92.75 305 GLU A O 1
ATOM 2173 N N . GLN A 1 306 ? -10.359 -23.547 -23.781 1 91.12 306 GLN A N 1
ATOM 2174 C CA . GLN A 1 306 ? -11.531 -23.344 -22.938 1 91.12 306 GLN A CA 1
ATOM 2175 C C . GLN A 1 306 ? -11.305 -22.219 -21.922 1 91.12 306 GLN A C 1
ATOM 2177 O O . GLN A 1 306 ? -12.18 -21.391 -21.703 1 91.12 306 GLN A O 1
ATOM 2182 N N . LEU A 1 307 ? -10.148 -22.234 -21.328 1 88.75 307 LEU A N 1
ATOM 2183 C CA . LEU A 1 307 ? -9.781 -21.188 -20.375 1 88.75 307 LEU A CA 1
ATOM 2184 C C . LEU A 1 307 ? -9.758 -19.828 -21.062 1 88.75 307 LEU A C 1
ATOM 2186 O O . LEU A 1 307 ? -10.25 -18.844 -20.5 1 88.75 307 LEU A O 1
ATOM 2190 N N . ALA A 1 308 ? -9.258 -19.781 -22.203 1 87.31 308 ALA A N 1
ATOM 2191 C CA . ALA A 1 308 ? -9.141 -18.531 -22.953 1 87.31 308 ALA A CA 1
ATOM 2192 C C . ALA A 1 308 ? -10.516 -17.922 -23.234 1 87.31 308 ALA A C 1
ATOM 2194 O O . ALA A 1 308 ? -10.68 -16.703 -23.234 1 87.31 308 ALA A O 1
ATOM 2195 N N . ARG A 1 309 ? -11.508 -18.797 -23.375 1 86 309 ARG A N 1
ATOM 2196 C CA . ARG A 1 309 ? -12.859 -18.344 -23.688 1 86 309 ARG A CA 1
ATOM 2197 C C . ARG A 1 309 ? -13.625 -18 -22.422 1 86 309 ARG A C 1
ATOM 2199 O O . ARG A 1 309 ? -14.727 -17.453 -22.484 1 86 309 ARG A O 1
ATOM 2206 N N . GLY A 1 310 ? -13.078 -18.328 -21.266 1 78.62 310 GLY A N 1
ATOM 2207 C CA . GLY A 1 310 ? -13.742 -18.062 -20 1 78.62 310 GLY A CA 1
ATOM 2208 C C . GLY A 1 310 ? -14.859 -19.031 -19.688 1 78.62 310 GLY A C 1
ATOM 2209 O O . GLY A 1 310 ? -15.766 -18.719 -18.922 1 78.62 310 GLY A O 1
ATOM 2210 N N . ASP A 1 311 ? -14.891 -20.156 -20.219 1 76.25 311 ASP A N 1
ATOM 2211 C CA . ASP A 1 311 ? -15.945 -21.172 -20.125 1 76.25 311 ASP A CA 1
ATOM 2212 C C . ASP A 1 311 ? -15.656 -22.141 -18.984 1 76.25 311 ASP A C 1
ATOM 2214 O O . ASP A 1 311 ? -15.727 -23.359 -19.188 1 76.25 311 ASP A O 1
ATOM 2218 N N . VAL A 1 312 ? -15.18 -21.703 -17.844 1 75.88 312 VAL A N 1
ATOM 2219 C CA . VAL A 1 312 ? -14.836 -22.688 -16.797 1 75.88 312 VAL A CA 1
ATOM 2220 C C . VAL A 1 312 ? -15.625 -22.375 -15.531 1 75.88 312 VAL A C 1
ATOM 2222 O O . VAL A 1 312 ? -15.539 -23.125 -14.555 1 75.88 312 VAL A O 1
ATOM 2225 N N . GLY A 1 313 ? -16.469 -21.469 -15.477 1 69.94 313 GLY A N 1
ATOM 2226 C CA . GLY A 1 313 ? -17.438 -21.203 -14.422 1 69.94 313 GLY A CA 1
ATOM 2227 C C . GLY A 1 313 ? -16.797 -21.031 -13.055 1 69.94 313 GLY A C 1
ATOM 2228 O O . GLY A 1 313 ? -17.297 -21.562 -12.062 1 69.94 313 GLY A O 1
ATOM 2229 N N . GLY A 1 314 ? -15.68 -20.438 -12.945 1 72.69 314 GLY A N 1
ATOM 2230 C CA . GLY A 1 314 ? -15.078 -20.172 -11.648 1 72.69 314 GLY A CA 1
ATOM 2231 C C . GLY A 1 314 ? -14.266 -21.344 -11.117 1 72.69 314 GLY A C 1
ATOM 2232 O O . GLY A 1 314 ? -13.766 -21.297 -9.992 1 72.69 314 GLY A O 1
ATOM 2233 N N . LYS A 1 315 ? -14.211 -22.484 -11.984 1 82.19 315 LYS A N 1
ATOM 2234 C CA . LYS A 1 315 ? -13.453 -23.672 -11.586 1 82.19 315 LYS A CA 1
ATOM 2235 C C . LYS A 1 315 ? -12.039 -23.625 -12.148 1 82.19 315 LYS A C 1
ATOM 2237 O O . LYS A 1 315 ? -11.797 -23.016 -13.195 1 82.19 315 LYS A O 1
ATOM 2242 N N . ARG A 1 316 ? -11.125 -24.297 -11.406 1 88.31 316 ARG A N 1
ATOM 2243 C CA . ARG A 1 316 ? -9.781 -24.516 -11.914 1 88.31 316 ARG A CA 1
ATOM 2244 C C . ARG A 1 316 ? -9.719 -25.766 -12.789 1 88.31 316 ARG A C 1
ATOM 2246 O O . ARG A 1 316 ? -10.297 -26.797 -12.438 1 88.31 316 ARG A O 1
ATOM 2253 N N . LEU A 1 317 ? -9.039 -25.625 -13.898 1 92.75 317 LEU A N 1
ATOM 2254 C CA . LEU A 1 317 ? -8.844 -26.797 -14.734 1 92.75 317 LEU A CA 1
ATOM 2255 C C . LEU A 1 317 ? -7.578 -27.547 -14.336 1 92.75 317 LEU A C 1
ATOM 2257 O O . LEU A 1 317 ? -6.52 -26.938 -14.164 1 92.75 317 LEU A O 1
ATOM 2261 N N . VAL A 1 318 ? -7.742 -28.891 -14.18 1 96.88 318 VAL A N 1
ATOM 2262 C CA . VAL A 1 318 ? -6.609 -29.734 -13.805 1 96.88 318 VAL A CA 1
ATOM 2263 C C . VAL A 1 318 ? -6.57 -30.969 -14.695 1 96.88 318 VAL A C 1
ATOM 2265 O O . VAL A 1 318 ? -7.574 -31.672 -14.844 1 96.88 318 VAL A O 1
ATOM 2268 N N . ALA A 1 319 ? -5.406 -31.188 -15.258 1 97.25 319 ALA A N 1
ATOM 2269 C CA . ALA A 1 319 ? -5.191 -32.406 -16.016 1 97.25 319 ALA A CA 1
ATOM 2270 C C . ALA A 1 319 ? -4.727 -33.562 -15.109 1 97.25 319 ALA A C 1
ATOM 2272 O O . ALA A 1 319 ? -3.793 -33.375 -14.32 1 97.25 319 ALA A O 1
ATOM 2273 N N . LEU A 1 320 ? -5.383 -34.719 -15.281 1 96.62 320 LEU A N 1
ATOM 2274 C CA . LEU A 1 320 ? -5 -35.906 -14.531 1 96.62 320 LEU A CA 1
ATOM 2275 C C . LEU A 1 320 ? -4.336 -36.906 -15.445 1 96.62 320 LEU A C 1
ATOM 2277 O O . LEU A 1 320 ? -4.773 -37.125 -16.578 1 96.62 320 LEU A O 1
ATOM 2281 N N . PHE A 1 321 ? -3.291 -37.375 -14.867 1 92.19 321 PHE A N 1
ATOM 2282 C CA . PHE A 1 321 ? -2.512 -38.344 -15.617 1 92.19 321 PHE A CA 1
ATOM 2283 C C . PHE A 1 321 ? -2.756 -39.75 -15.094 1 92.19 321 PHE A C 1
ATOM 2285 O O . PHE A 1 321 ? -3.002 -39.938 -13.898 1 92.19 321 PHE A O 1
ATOM 2292 N N . ASP A 1 322 ? -2.869 -40.812 -15.992 1 81.62 322 ASP A N 1
ATOM 2293 C CA . ASP A 1 322 ? -3.055 -42.219 -15.617 1 81.62 322 ASP A CA 1
ATOM 2294 C C . ASP A 1 322 ? -1.782 -42.781 -15 1 81.62 322 ASP A C 1
ATOM 2296 O O . ASP A 1 322 ? -0.673 -42.406 -15.367 1 81.62 322 ASP A O 1
ATOM 2300 N N . MET B 1 1 ? -9.406 39.906 22.109 1 96.69 1 MET B N 1
ATOM 2301 C CA . MET B 1 1 ? -8.18 39.656 21.359 1 96.69 1 MET B CA 1
ATOM 2302 C C . MET B 1 1 ? -8.422 39.781 19.859 1 96.69 1 MET B C 1
ATOM 2304 O O . MET B 1 1 ? -9.562 39.75 19.406 1 96.69 1 MET B O 1
ATOM 2308 N N . LYS B 1 2 ? -7.359 40.031 19.188 1 97.5 2 LYS B N 1
ATOM 2309 C CA . LYS B 1 2 ? -7.438 40.094 17.734 1 97.5 2 LYS B CA 1
ATOM 2310 C C . LYS B 1 2 ? -7.41 38.688 17.141 1 97.5 2 LYS B C 1
ATOM 2312 O O . LYS B 1 2 ? -6.672 37.812 17.609 1 97.5 2 LYS B O 1
ATOM 2317 N N . ALA B 1 3 ? -8.234 38.469 16.094 1 98.19 3 ALA B N 1
ATOM 2318 C CA . ALA B 1 3 ? -8.297 37.156 15.406 1 98.19 3 ALA B CA 1
ATOM 2319 C C . ALA B 1 3 ? -8.758 37.344 13.961 1 98.19 3 ALA B C 1
ATOM 2321 O O . ALA B 1 3 ? -9.5 38.25 13.641 1 98.19 3 ALA B O 1
ATOM 2322 N N . TRP B 1 4 ? -8.234 36.469 13.133 1 97.94 4 TRP B N 1
ATOM 2323 C CA . TRP B 1 4 ? -8.703 36.406 11.75 1 97.94 4 TRP B CA 1
ATOM 2324 C C . TRP B 1 4 ? -9.875 35.438 11.617 1 97.94 4 TRP B C 1
ATOM 2326 O O . TRP B 1 4 ? -9.695 34.25 11.68 1 97.94 4 TRP B O 1
ATOM 2336 N N . MET B 1 5 ? -11.031 36.031 11.344 1 97.12 5 MET B N 1
ATOM 2337 C CA . MET B 1 5 ? -12.258 35.25 11.336 1 97.12 5 MET B CA 1
ATOM 2338 C C . MET B 1 5 ? -12.641 34.844 9.914 1 97.12 5 MET B C 1
ATOM 2340 O O . MET B 1 5 ? -12.617 35.656 9 1 97.12 5 MET B O 1
ATOM 2344 N N . PHE B 1 6 ? -12.875 33.531 9.734 1 97.44 6 PHE B N 1
ATOM 2345 C CA . PHE B 1 6 ? -13.453 33 8.5 1 97.44 6 PHE B CA 1
ATOM 2346 C C . PHE B 1 6 ? -14.953 32.781 8.664 1 97.44 6 PHE B C 1
ATOM 2348 O O . PHE B 1 6 ? -15.383 31.969 9.477 1 97.44 6 PHE B O 1
ATOM 2355 N N . ASN B 1 7 ? -15.695 33.438 7.828 1 95.38 7 ASN B N 1
ATOM 2356 C CA . ASN B 1 7 ? -17.141 33.438 8 1 95.38 7 ASN B CA 1
ATOM 2357 C C . ASN B 1 7 ? -17.812 32.5 7.008 1 95.38 7 ASN B C 1
ATOM 2359 O O . ASN B 1 7 ? -19.031 32.281 7.059 1 95.38 7 ASN B O 1
ATOM 2363 N N . GLY B 1 8 ? -17.062 31.922 6.145 1 93.69 8 GLY B N 1
ATOM 2364 C CA . GLY B 1 8 ? -17.609 31 5.16 1 93.69 8 GLY B CA 1
ATOM 2365 C C . GLY B 1 8 ? -17.031 31.203 3.771 1 93.69 8 GLY B C 1
ATOM 2366 O O . GLY B 1 8 ? -16.391 32.219 3.502 1 93.69 8 GLY B O 1
ATOM 2367 N N . VAL B 1 9 ? -17.375 30.219 2.982 1 90.38 9 VAL B N 1
ATOM 2368 C CA . VAL B 1 9 ? -16.844 30.234 1.623 1 90.38 9 VAL B CA 1
ATOM 2369 C C . VAL B 1 9 ? -17.359 31.453 0.878 1 90.38 9 VAL B C 1
ATOM 2371 O O . VAL B 1 9 ? -18.547 31.812 1.013 1 90.38 9 VAL B O 1
ATOM 2374 N N . GLY B 1 10 ? -16.5 32.062 0.058 1 85 10 GLY B N 1
ATOM 2375 C CA . GLY B 1 10 ? -16.891 33.25 -0.687 1 85 10 GLY B CA 1
ATOM 2376 C C . GLY B 1 10 ? -16.531 34.531 0.025 1 85 10 GLY B C 1
ATOM 2377 O O . GLY B 1 10 ? -16.625 35.625 -0.557 1 85 10 GLY B O 1
ATOM 2378 N N . SER B 1 11 ? -16.141 34.438 1.304 1 84.44 11 SER B N 1
ATOM 2379 C CA . SER B 1 11 ? -15.688 35.625 2.066 1 84.44 11 SER B CA 1
ATOM 2380 C C . SER B 1 11 ? -14.219 35.5 2.447 1 84.44 11 SER B C 1
ATOM 2382 O O . SER B 1 11 ? -13.75 34.406 2.805 1 84.44 11 SER B O 1
ATOM 2384 N N . PRO B 1 12 ? -13.531 36.594 2.289 1 87.69 12 PRO B N 1
ATOM 2385 C CA . PRO B 1 12 ? -12.172 36.562 2.838 1 87.69 12 PRO B CA 1
ATOM 2386 C C . PRO B 1 12 ? -12.148 36.469 4.363 1 87.69 12 PRO B C 1
ATOM 2388 O O . PRO B 1 12 ? -13.18 36.688 5.008 1 87.69 12 PRO B O 1
ATOM 2391 N N . ILE B 1 13 ? -11 36.062 4.91 1 95.5 13 ILE B N 1
ATOM 2392 C CA . ILE B 1 13 ? -10.898 36.125 6.363 1 95.5 13 ILE B CA 1
ATOM 2393 C C . ILE B 1 13 ? -10.766 37.594 6.789 1 95.5 13 ILE B C 1
ATOM 2395 O O . ILE B 1 13 ? -10.125 38.406 6.098 1 95.5 13 ILE B O 1
ATOM 2399 N N . ASP B 1 14 ? -11.367 37.906 7.891 1 95.5 14 ASP B N 1
ATOM 2400 C CA . ASP B 1 14 ? -11.367 39.312 8.367 1 95.5 14 ASP B CA 1
ATOM 2401 C C . ASP B 1 14 ? -10.828 39.375 9.797 1 95.5 14 ASP B C 1
ATOM 2403 O O . ASP B 1 14 ? -11.109 38.5 10.625 1 95.5 14 ASP B O 1
ATOM 2407 N N . LEU B 1 15 ? -10.109 40.5 9.961 1 96.5 15 LEU B N 1
ATOM 2408 C CA . LEU B 1 15 ? -9.617 40.75 11.305 1 96.5 15 LEU B CA 1
ATOM 2409 C C . LEU B 1 15 ? -10.742 41.281 12.203 1 96.5 15 LEU B C 1
ATOM 2411 O O . LEU B 1 15 ? -11.484 42.188 11.82 1 96.5 15 LEU B O 1
ATOM 2415 N N . ALA B 1 16 ? -10.867 40.656 13.328 1 96.56 16 ALA B N 1
ATOM 2416 C CA . ALA B 1 16 ? -11.914 41.031 14.273 1 96.56 16 ALA B CA 1
ATOM 2417 C C . ALA B 1 16 ? -11.383 41 15.711 1 96.56 16 ALA B C 1
ATOM 2419 O O . ALA B 1 16 ? -10.336 40.438 15.984 1 96.56 16 ALA B O 1
ATOM 2420 N N . GLU B 1 17 ? -12.078 41.75 16.531 1 97.62 17 GLU B N 1
ATOM 2421 C CA . GLU B 1 17 ? -11.867 41.656 17.969 1 97.62 17 GLU B CA 1
ATOM 2422 C C . GLU B 1 17 ? -12.859 40.688 18.609 1 97.62 17 GLU B C 1
ATOM 2424 O O . GLU B 1 17 ? -14.07 40.844 18.469 1 97.62 17 GLU B O 1
ATOM 2429 N N . VAL B 1 18 ? -12.312 39.656 19.219 1 97.31 18 VAL B N 1
ATOM 2430 C CA . VAL B 1 18 ? -13.164 38.656 19.844 1 97.31 18 VAL B CA 1
ATOM 2431 C C . VAL B 1 18 ? -12.758 38.469 21.312 1 97.31 18 VAL B C 1
ATOM 2433 O O . VAL B 1 18 ? -11.672 38.906 21.719 1 97.31 18 VAL B O 1
ATOM 2436 N N . PRO B 1 19 ? -13.648 37.906 22.125 1 97.19 19 PRO B N 1
ATOM 2437 C CA . PRO B 1 19 ? -13.273 37.688 23.516 1 97.19 19 PRO B CA 1
ATOM 2438 C C . PRO B 1 19 ? -12.078 36.719 23.656 1 97.19 19 PRO B C 1
ATOM 2440 O O . PRO B 1 19 ? -11.938 35.781 22.859 1 97.19 19 PRO B O 1
ATOM 2443 N N . ASP B 1 20 ? -11.258 37.031 24.656 1 97.62 20 ASP B N 1
ATOM 2444 C CA . ASP B 1 20 ? -10.203 36.062 24.984 1 97.62 20 ASP B CA 1
ATOM 2445 C C . ASP B 1 20 ? -10.781 34.688 25.344 1 97.62 20 ASP B C 1
ATOM 2447 O O . ASP B 1 20 ? -11.812 34.625 26.016 1 97.62 20 ASP B O 1
ATOM 2451 N N . PRO B 1 21 ? -10.148 33.656 24.891 1 97.88 21 PRO B N 1
ATOM 2452 C CA . PRO B 1 21 ? -10.609 32.344 25.344 1 97.88 21 PRO B CA 1
ATOM 2453 C C . PRO B 1 21 ? -10.32 32.062 26.812 1 97.88 21 PRO B C 1
ATOM 2455 O O . PRO B 1 21 ? -9.32 32.562 27.344 1 97.88 21 PRO B O 1
ATOM 2458 N N . THR B 1 22 ? -11.188 31.391 27.422 1 97.5 22 THR B N 1
ATOM 2459 C CA . THR B 1 22 ? -11.031 30.906 28.781 1 97.5 22 THR B CA 1
ATOM 2460 C C . THR B 1 22 ? -11.016 29.375 28.812 1 97.5 22 THR B C 1
ATOM 2462 O O . THR B 1 22 ? -11.914 28.734 28.281 1 97.5 22 THR B O 1
ATOM 2465 N N . PRO B 1 23 ? -10.016 28.859 29.453 1 98 23 PRO B N 1
ATOM 2466 C CA . PRO B 1 23 ? -9.93 27.406 29.406 1 98 23 PRO B CA 1
ATOM 2467 C C . PRO B 1 23 ? -10.953 26.719 30.312 1 98 23 PRO B C 1
ATOM 2469 O O . PRO B 1 23 ? -11.125 27.109 31.469 1 98 23 PRO B O 1
ATOM 2472 N N . GLY B 1 24 ? -11.688 25.797 29.719 1 97.38 24 GLY B N 1
ATOM 2473 C CA . GLY B 1 24 ? -12.461 24.875 30.531 1 97.38 24 GLY B CA 1
ATOM 2474 C C . GLY B 1 24 ? -11.633 23.734 31.094 1 97.38 24 GLY B C 1
ATOM 2475 O O . GLY B 1 24 ? -10.414 23.719 30.969 1 97.38 24 GLY B O 1
ATOM 2476 N N . PRO B 1 25 ? -12.367 22.781 31.781 1 97.69 25 PRO B N 1
ATOM 2477 C CA . PRO B 1 25 ? -11.641 21.625 32.281 1 97.69 25 PRO B CA 1
ATOM 2478 C C . PRO B 1 25 ? -10.859 20.875 31.203 1 97.69 25 PRO B C 1
ATOM 2480 O O . PRO B 1 25 ? -11.414 20.578 30.141 1 97.69 25 PRO B O 1
ATOM 2483 N N . GLY B 1 26 ? -9.555 20.625 31.5 1 97.06 26 GLY B N 1
ATOM 2484 C CA . GLY B 1 26 ? -8.719 19.859 30.578 1 97.06 26 GLY B CA 1
ATOM 2485 C C . GLY B 1 26 ? -8.195 20.688 29.422 1 97.06 26 GLY B C 1
ATOM 2486 O O . GLY B 1 26 ? -7.535 20.172 28.531 1 97.06 26 GLY B O 1
ATOM 2487 N N . GLU B 1 27 ? -8.398 21.984 29.5 1 97.19 27 GLU B N 1
ATOM 2488 C CA . GLU B 1 27 ? -8 22.844 28.391 1 97.19 27 GLU B CA 1
ATOM 2489 C C . GLU B 1 27 ? -6.938 23.844 28.828 1 97.19 27 GLU B C 1
ATOM 2491 O O . GLU B 1 27 ? -6.746 24.062 30.016 1 97.19 27 GLU B O 1
ATOM 2496 N N . VAL B 1 28 ? -6.23 24.406 27.859 1 98.25 28 VAL B N 1
ATOM 2497 C CA . VAL B 1 28 ? -5.238 25.453 28.125 1 98.25 28 VAL B CA 1
ATOM 2498 C C . VAL B 1 28 ? -5.379 26.562 27.078 1 98.25 28 VAL B C 1
ATOM 2500 O O . VAL B 1 28 ? -5.93 26.344 26 1 98.25 28 VAL B O 1
ATOM 2503 N N . VAL B 1 29 ? -4.941 27.688 27.484 1 98.69 29 VAL B N 1
ATOM 2504 C CA . VAL B 1 29 ? -4.832 28.797 26.547 1 98.69 29 VAL B CA 1
ATOM 2505 C C . VAL B 1 29 ? -3.361 29.062 26.234 1 98.69 29 VAL B C 1
ATOM 2507 O O . VAL B 1 29 ? -2.521 29.094 27.141 1 98.69 29 VAL B O 1
ATOM 2510 N N . VAL B 1 30 ? -3.076 29.172 25.016 1 98.69 30 VAL B N 1
ATOM 2511 C CA . VAL B 1 30 ? -1.722 29.469 24.547 1 98.69 30 VAL B CA 1
ATOM 2512 C C . VAL B 1 30 ? -1.675 30.875 23.953 1 98.69 30 VAL B C 1
ATOM 2514 O O . VAL B 1 30 ? -2.438 31.188 23.031 1 98.69 30 VAL B O 1
ATOM 2517 N N . ASP B 1 31 ? -0.825 31.703 24.5 1 98.69 31 ASP B N 1
ATOM 2518 C CA . ASP B 1 31 ? -0.467 32.969 23.844 1 98.69 31 ASP B CA 1
ATOM 2519 C C . ASP B 1 31 ? 0.433 32.688 22.625 1 98.69 31 ASP B C 1
ATOM 2521 O O . ASP B 1 31 ? 1.608 32.375 22.797 1 98.69 31 ASP B O 1
ATOM 2525 N N . LEU B 1 32 ? -0.118 32.906 21.484 1 98.69 32 LEU B N 1
ATOM 2526 C CA . LEU B 1 32 ? 0.559 32.469 20.266 1 98.69 32 LEU B CA 1
ATOM 2527 C C . LEU B 1 32 ? 1.726 33.406 19.922 1 98.69 32 LEU B C 1
ATOM 2529 O O . LEU B 1 32 ? 1.617 34.625 20.062 1 98.69 32 LEU B O 1
ATOM 2533 N N . LYS B 1 33 ? 2.828 32.75 19.578 1 98.62 33 LYS B N 1
ATOM 2534 C CA . LYS B 1 33 ? 4.016 33.469 19.109 1 98.62 33 LYS B CA 1
ATOM 2535 C C . LYS B 1 33 ? 4.246 33.219 17.609 1 98.62 33 LYS B C 1
ATOM 2537 O O . LYS B 1 33 ? 4.871 34.062 16.938 1 98.62 33 LYS B O 1
ATOM 2542 N N . ALA B 1 34 ? 3.758 32.156 17.156 1 98.62 34 ALA B N 1
ATOM 2543 C CA . ALA B 1 34 ? 3.904 31.797 15.742 1 98.62 34 ALA B CA 1
ATOM 2544 C C . ALA B 1 34 ? 2.729 30.938 15.266 1 98.62 34 ALA B C 1
ATOM 2546 O O . ALA B 1 34 ? 2.201 30.125 16.016 1 98.62 34 ALA B O 1
ATOM 2547 N N . ALA B 1 35 ? 2.281 31.156 14.047 1 98.44 35 ALA B N 1
ATOM 2548 C CA . ALA B 1 35 ? 1.261 30.359 13.367 1 98.44 35 ALA B CA 1
ATOM 2549 C C . ALA B 1 35 ? 1.645 30.094 11.914 1 98.44 35 ALA B C 1
ATOM 2551 O O . ALA B 1 35 ? 1.918 31.031 11.164 1 98.44 35 ALA B O 1
ATOM 2552 N N . GLY B 1 36 ? 1.673 28.828 11.562 1 96.81 36 GLY B N 1
ATOM 2553 C CA . GLY B 1 36 ? 1.966 28.5 10.18 1 96.81 36 GLY B CA 1
ATOM 2554 C C . GLY B 1 36 ? 0.763 28.641 9.266 1 96.81 36 GLY B C 1
ATOM 2555 O O . GLY B 1 36 ? -0.375 28.422 9.695 1 96.81 36 GLY B O 1
ATOM 2556 N N . LEU B 1 37 ? 1.019 29.047 8.07 1 95.12 37 LEU B N 1
ATOM 2557 C CA . LEU B 1 37 ? -0.013 29.078 7.035 1 95.12 37 LEU B CA 1
ATOM 2558 C C . LEU B 1 37 ? 0.106 27.859 6.121 1 95.12 37 LEU B C 1
ATOM 2560 O O . LEU B 1 37 ? 1.211 27.469 5.734 1 95.12 37 LEU B O 1
ATOM 2564 N N . CYS B 1 38 ? -0.994 27.266 5.82 1 89.94 38 CYS B N 1
ATOM 2565 C CA . CYS B 1 38 ? -1.004 26 5.086 1 89.94 38 CYS B CA 1
ATOM 2566 C C . CYS B 1 38 ? -1.952 26.078 3.895 1 89.94 38 CYS B C 1
ATOM 2568 O O . CYS B 1 38 ? -2.936 26.812 3.922 1 89.94 38 CYS B O 1
ATOM 2570 N N . HIS B 1 39 ? -1.653 25.281 2.893 1 86.62 39 HIS B N 1
ATOM 2571 C CA . HIS B 1 39 ? -2.541 25.188 1.738 1 86.62 39 HIS B CA 1
ATOM 2572 C C . HIS B 1 39 ? -3.906 24.641 2.133 1 86.62 39 HIS B C 1
ATOM 2574 O O . HIS B 1 39 ? -4.902 24.875 1.447 1 86.62 39 HIS B O 1
ATOM 2580 N N . THR B 1 40 ? -3.986 23.922 3.166 1 86.19 40 THR B N 1
ATOM 2581 C CA . THR B 1 40 ? -5.27 23.484 3.695 1 86.19 40 THR B CA 1
ATOM 2582 C C . THR B 1 40 ? -6.176 24.672 3.992 1 86.19 40 THR B C 1
ATOM 2584 O O . THR B 1 40 ? -7.367 24.656 3.688 1 86.19 40 THR B O 1
ATOM 2587 N N . ASP B 1 41 ? -5.641 25.703 4.523 1 91.44 41 ASP B N 1
ATOM 2588 C CA . ASP B 1 41 ? -6.414 26.891 4.824 1 91.44 41 ASP B CA 1
ATOM 2589 C C . ASP B 1 41 ? -6.855 27.594 3.545 1 91.44 41 ASP B C 1
ATOM 2591 O O . ASP B 1 41 ? -7.949 28.172 3.486 1 91.44 41 ASP B O 1
ATOM 2595 N N . VAL B 1 42 ? -5.98 27.531 2.551 1 90.25 42 VAL B N 1
ATOM 2596 C CA . VAL B 1 42 ? -6.352 28.062 1.244 1 90.25 42 VAL B CA 1
ATOM 2597 C C . VAL B 1 42 ? -7.531 27.281 0.68 1 90.25 42 VAL B C 1
ATOM 2599 O O . VAL B 1 42 ? -8.516 27.859 0.218 1 90.25 42 VAL B O 1
ATOM 2602 N N . GLY B 1 43 ? -7.438 25.969 0.8 1 87.69 43 GLY B N 1
ATOM 2603 C CA . GLY B 1 43 ? -8.523 25.125 0.33 1 87.69 43 GLY B CA 1
ATOM 2604 C C . GLY B 1 43 ? -9.828 25.359 1.074 1 87.69 43 GLY B C 1
ATOM 2605 O O . GLY B 1 43 ? -10.906 25.312 0.48 1 87.69 43 GLY B O 1
ATOM 2606 N N . ILE B 1 44 ? -9.789 25.578 2.312 1 89.19 44 ILE B N 1
ATOM 2607 C CA . ILE B 1 44 ? -10.977 25.875 3.109 1 89.19 44 ILE B CA 1
ATOM 2608 C C . ILE B 1 44 ? -11.602 27.172 2.635 1 89.19 44 ILE B C 1
ATOM 2610 O O . ILE B 1 44 ? -12.805 27.25 2.387 1 89.19 44 ILE B O 1
ATOM 2614 N N . THR B 1 45 ? -10.805 28.172 2.432 1 92.5 45 THR B N 1
ATOM 2615 C CA . THR B 1 45 ? -11.312 29.5 2.105 1 92.5 45 THR B CA 1
ATOM 2616 C C . THR B 1 45 ? -11.844 29.531 0.673 1 92.5 45 THR B C 1
ATOM 2618 O O . THR B 1 45 ? -12.781 30.266 0.371 1 92.5 45 THR B O 1
ATOM 2621 N N . ASP B 1 46 ? -11.273 28.75 -0.168 1 89.62 46 ASP B N 1
ATOM 2622 C CA . ASP B 1 46 ? -11.734 28.766 -1.553 1 89.62 46 ASP B CA 1
ATOM 2623 C C . ASP B 1 46 ? -12.844 27.75 -1.779 1 89.62 46 ASP B C 1
ATOM 2625 O O . ASP B 1 46 ? -13.367 27.625 -2.889 1 89.62 46 ASP B O 1
ATOM 2629 N N . GLY B 1 47 ? -13.125 26.938 -0.81 1 88.56 47 GLY B N 1
ATOM 2630 C CA . GLY B 1 47 ? -14.289 26.062 -0.854 1 88.56 47 GLY B CA 1
ATOM 2631 C C . GLY B 1 47 ? -13.93 24.609 -1.164 1 88.56 47 GLY B C 1
ATOM 2632 O O . GLY B 1 47 ? -14.742 23.719 -0.951 1 88.56 47 GLY B O 1
ATOM 2633 N N . THR B 1 48 ? -12.773 24.297 -1.576 1 81.31 48 THR B N 1
ATOM 2634 C CA . THR B 1 48 ? -12.422 22.953 -2.039 1 81.31 48 THR B CA 1
ATOM 2635 C C . THR B 1 48 ? -12.266 22 -0.858 1 81.31 48 THR B C 1
ATOM 2637 O O . THR B 1 48 ? -12.375 20.781 -1.019 1 81.31 48 THR B O 1
ATOM 2640 N N . MET B 1 49 ? -12.062 22.562 0.357 1 83.38 49 MET B N 1
ATOM 2641 C CA . MET B 1 49 ? -11.906 21.734 1.547 1 83.38 49 MET B CA 1
ATOM 2642 C C . MET B 1 49 ? -12.773 22.25 2.689 1 83.38 49 MET B C 1
ATOM 2644 O O . MET B 1 49 ? -12.445 22.047 3.861 1 83.38 49 MET B O 1
ATOM 2648 N N . ALA B 1 50 ? -13.758 22.969 2.312 1 86.06 50 ALA B N 1
ATOM 2649 C CA . ALA B 1 50 ? -14.586 23.594 3.342 1 86.06 50 ALA B CA 1
ATOM 2650 C C . ALA B 1 50 ? -15.359 22.531 4.129 1 86.06 50 ALA B C 1
ATOM 2652 O O . ALA B 1 50 ? -15.742 22.766 5.277 1 86.06 50 ALA B O 1
ATOM 2653 N N . GLU B 1 51 ? -15.5 21.422 3.549 1 80.75 51 GLU B N 1
ATOM 2654 C CA . GLU B 1 51 ? -16.312 20.359 4.145 1 80.75 51 GLU B CA 1
ATOM 2655 C C . GLU B 1 51 ? -15.648 19.797 5.398 1 80.75 51 GLU B C 1
ATOM 2657 O O . GLU B 1 51 ? -16.312 19.141 6.211 1 80.75 51 GLU B O 1
ATOM 2662 N N . ILE B 1 52 ? -14.43 20.094 5.633 1 81.25 52 ILE B N 1
ATOM 2663 C CA . ILE B 1 52 ? -13.742 19.516 6.777 1 81.25 52 ILE B CA 1
ATOM 2664 C C . ILE B 1 52 ? -14.016 20.344 8.023 1 81.25 52 ILE B C 1
ATOM 2666 O O . ILE B 1 52 ? -13.719 19.906 9.141 1 81.25 52 ILE B O 1
ATOM 2670 N N . LEU B 1 53 ? -14.617 21.5 7.836 1 89.25 53 LEU B N 1
ATOM 2671 C CA . LEU B 1 53 ? -14.836 22.391 8.961 1 89.25 53 LEU B CA 1
ATOM 2672 C C . LEU B 1 53 ? -15.977 21.891 9.844 1 89.25 53 LEU B C 1
ATOM 2674 O O . LEU B 1 53 ? -16.984 21.406 9.336 1 89.25 53 LEU B O 1
ATOM 2678 N N . GLY B 1 54 ? -15.781 22.141 11.062 1 88.56 54 GLY B N 1
ATOM 2679 C CA . GLY B 1 54 ? -16.828 21.797 12.008 1 88.56 54 GLY B CA 1
ATOM 2680 C C . GLY B 1 54 ? -17.891 22.875 12.141 1 88.56 54 GLY B C 1
ATOM 2681 O O . GLY B 1 54 ? -19.047 22.578 12.438 1 88.56 54 GLY B O 1
ATOM 2682 N N . PHE B 1 55 ? -17.453 24.141 12 1 92 55 PHE B N 1
ATOM 2683 C CA . PHE B 1 55 ? -18.406 25.234 12.164 1 92 55 PHE B CA 1
ATOM 2684 C C . PHE B 1 55 ? -17.859 26.516 11.539 1 92 55 PHE B C 1
ATOM 2686 O O . PHE B 1 55 ? -16.672 26.594 11.203 1 92 55 PHE B O 1
ATOM 2693 N N . THR B 1 56 ? -18.703 27.422 11.305 1 92.5 56 THR B N 1
ATOM 2694 C CA . THR B 1 56 ? -18.422 28.812 10.953 1 92.5 56 THR B CA 1
ATOM 2695 C C . THR B 1 56 ? -19.328 29.766 11.719 1 92.5 56 THR B C 1
ATOM 2697 O O . THR B 1 56 ? -20.469 29.406 12.062 1 92.5 56 THR B O 1
ATOM 2700 N N . PRO B 1 57 ? -18.891 31 12.086 1 95.44 57 PRO B N 1
ATOM 2701 C CA . PRO B 1 57 ? -17.547 31.531 11.836 1 95.44 57 PRO B CA 1
ATOM 2702 C C . PRO B 1 57 ? -16.469 30.828 12.68 1 95.44 57 PRO B C 1
ATOM 2704 O O . PRO B 1 57 ? -16.75 30.375 13.781 1 95.44 57 PRO B O 1
ATOM 2707 N N . ILE B 1 58 ? -15.234 30.812 12.148 1 96.5 58 ILE B N 1
ATOM 2708 C CA . ILE B 1 58 ? -14.148 30.125 12.828 1 96.5 58 ILE B CA 1
ATOM 2709 C C . ILE B 1 58 ? -12.836 30.875 12.609 1 96.5 58 ILE B C 1
ATOM 2711 O O . ILE B 1 58 ? -12.664 31.547 11.586 1 96.5 58 ILE B O 1
ATOM 2715 N N . ILE B 1 59 ? -11.984 30.828 13.609 1 97.56 59 ILE B N 1
ATOM 2716 C CA . ILE B 1 59 ? -10.594 31.219 13.422 1 97.56 59 ILE B CA 1
ATOM 2717 C C . ILE B 1 59 ? -9.805 30.062 12.805 1 97.56 59 ILE B C 1
ATOM 2719 O O . ILE B 1 59 ? -9.695 29 13.406 1 97.56 59 ILE B O 1
ATOM 2723 N N . LEU B 1 60 ? -9.18 30.281 11.617 1 96 60 LEU B N 1
ATOM 2724 C CA . LEU B 1 60 ? -8.422 29.219 10.945 1 96 60 LEU B CA 1
ATOM 2725 C C . LEU B 1 60 ? -7.004 29.141 11.508 1 96 60 LEU B C 1
ATOM 2727 O O . LEU B 1 60 ? -6.684 29.812 12.492 1 96 60 LEU B O 1
ATOM 2731 N N . GLY B 1 61 ? -6.258 28.234 10.961 1 96.06 61 GLY B N 1
ATOM 2732 C CA . GLY B 1 61 ? -4.883 28.016 11.375 1 96.06 61 GLY B CA 1
ATOM 2733 C C . GLY B 1 61 ? -4.715 26.812 12.281 1 96.06 61 GLY B C 1
ATOM 2734 O O . GLY B 1 61 ? -5.242 26.781 13.391 1 96.06 61 GLY B O 1
ATOM 2735 N N . HIS B 1 62 ? -3.922 25.812 11.789 1 95 62 HIS B N 1
ATOM 2736 C CA . HIS B 1 62 ? -3.781 24.594 12.578 1 95 62 HIS B CA 1
ATOM 2737 C C . HIS B 1 62 ? -2.324 24.359 12.969 1 95 62 HIS B C 1
ATOM 2739 O O . HIS B 1 62 ? -2 23.344 13.586 1 95 62 HIS B O 1
ATOM 2745 N N . GLU B 1 63 ? -1.482 25.281 12.672 1 96.56 63 GLU B N 1
ATOM 2746 C CA . GLU B 1 63 ? -0.073 25.25 13.047 1 96.56 63 GLU B CA 1
ATOM 2747 C C . GLU B 1 63 ? 0.243 26.312 14.094 1 96.56 63 GLU B C 1
ATOM 2749 O O . GLU B 1 63 ? 0.253 27.5 13.789 1 96.56 63 GLU B O 1
ATOM 2754 N N . ALA B 1 64 ? 0.584 25.828 15.312 1 97.75 64 ALA B N 1
ATOM 2755 C CA . ALA B 1 64 ? 0.611 26.828 16.391 1 97.75 64 ALA B CA 1
ATOM 2756 C C . ALA B 1 64 ? 1.754 26.547 17.359 1 97.75 64 ALA B C 1
ATOM 2758 O O . ALA B 1 64 ? 2.051 25.375 17.656 1 97.75 64 ALA B O 1
ATOM 2759 N N . ALA B 1 65 ? 2.387 27.609 17.859 1 98.69 65 ALA B N 1
ATOM 2760 C CA . ALA B 1 65 ? 3.365 27.562 18.953 1 98.69 65 ALA B CA 1
ATOM 2761 C C . ALA B 1 65 ? 3.338 28.859 19.766 1 98.69 65 ALA B C 1
ATOM 2763 O O . ALA B 1 65 ? 3.074 29.938 19.234 1 98.69 65 ALA B O 1
ATOM 2764 N N . GLY B 1 66 ? 3.562 28.703 21.016 1 98.62 66 GLY B N 1
ATOM 2765 C CA . GLY B 1 66 ? 3.545 29.859 21.906 1 98.62 66 GLY B CA 1
ATOM 2766 C C . GLY B 1 66 ? 3.812 29.516 23.344 1 98.62 66 GLY B C 1
ATOM 2767 O O . GLY B 1 66 ? 4.605 28.609 23.641 1 98.62 66 GLY B O 1
ATOM 2768 N N . ILE B 1 67 ? 3.182 30.359 24.188 1 98.62 67 ILE B N 1
ATOM 2769 C CA . ILE B 1 67 ? 3.389 30.234 25.625 1 98.62 67 ILE B CA 1
ATOM 2770 C C . ILE B 1 67 ? 2.047 30.016 26.312 1 98.62 67 ILE B C 1
ATOM 2772 O O . ILE B 1 67 ? 1.092 30.766 26.078 1 98.62 67 ILE B O 1
ATOM 2776 N N . VAL B 1 68 ? 2.016 29.031 27.203 1 98.81 68 VAL B N 1
ATOM 2777 C CA . VAL B 1 68 ? 0.785 28.781 27.953 1 98.81 68 VAL B CA 1
ATOM 2778 C C . VAL B 1 68 ? 0.477 29.953 28.875 1 98.81 68 VAL B C 1
ATOM 2780 O O . VAL B 1 68 ? 1.337 30.391 29.641 1 98.81 68 VAL B O 1
ATOM 2783 N N . SER B 1 69 ? -0.762 30.438 28.781 1 98.56 69 SER B N 1
ATOM 2784 C CA . SER B 1 69 ? -1.102 31.625 29.578 1 98.56 69 SER B CA 1
ATOM 2785 C C . SER B 1 69 ? -2.221 31.328 30.562 1 98.56 69 SER B C 1
ATOM 2787 O O . SER B 1 69 ? -2.445 32.094 31.5 1 98.56 69 SER B O 1
ATOM 2789 N N . ALA B 1 70 ? -2.967 30.25 30.344 1 98.5 70 ALA B N 1
ATOM 2790 C CA . ALA B 1 70 ? -4.004 29.828 31.281 1 98.5 70 ALA B CA 1
ATOM 2791 C C . ALA B 1 70 ? -4.203 28.312 31.219 1 98.5 70 ALA B C 1
ATOM 2793 O O . ALA B 1 70 ? -4.016 27.688 30.156 1 98.5 70 ALA B O 1
ATOM 2794 N N . VAL B 1 71 ? -4.531 27.75 32.375 1 98.38 71 VAL B N 1
ATOM 2795 C CA . VAL B 1 71 ? -4.773 26.312 32.469 1 98.38 71 VAL B CA 1
ATOM 2796 C C . VAL B 1 71 ? -6.102 26.078 33.188 1 98.38 71 VAL B C 1
ATOM 2798 O O . VAL B 1 71 ? -6.438 26.766 34.156 1 98.38 71 VAL B O 1
ATOM 2801 N N . GLY B 1 72 ? -6.871 25.172 32.594 1 98 72 GLY B N 1
ATOM 2802 C CA . GLY B 1 72 ? -8.141 24.828 33.188 1 98 72 GLY B CA 1
ATOM 2803 C C . GLY B 1 72 ? -8.016 23.781 34.281 1 98 72 GLY B C 1
ATOM 2804 O O . GLY B 1 72 ? -6.918 23.281 34.562 1 98 72 GLY B O 1
ATOM 2805 N N . ASP B 1 73 ? -9.195 23.547 34.844 1 97.19 73 ASP B N 1
ATOM 2806 C CA . ASP B 1 73 ? -9.25 22.562 35.938 1 97.19 73 ASP B CA 1
ATOM 2807 C C . ASP B 1 73 ? -8.781 21.188 35.438 1 97.19 73 ASP B C 1
ATOM 2809 O O . ASP B 1 73 ? -9.117 20.766 34.344 1 97.19 73 ASP B O 1
ATOM 2813 N N . GLY B 1 74 ? -7.949 20.562 36.281 1 97.12 74 GLY B N 1
ATOM 2814 C CA . GLY B 1 74 ? -7.57 19.188 36.031 1 97.12 74 GLY B CA 1
ATOM 2815 C C . GLY B 1 74 ? -6.332 19.047 35.188 1 97.12 74 GLY B C 1
ATOM 2816 O O . GLY B 1 74 ? -5.867 17.938 34.938 1 97.12 74 GLY B O 1
ATOM 2817 N N . VAL B 1 75 ? -5.84 20.156 34.688 1 97.06 75 VAL B N 1
ATOM 2818 C CA . VAL B 1 75 ? -4.629 20.109 33.875 1 97.06 75 VAL B CA 1
ATOM 2819 C C . VAL B 1 75 ? -3.398 20.062 34.75 1 97.06 75 VAL B C 1
ATOM 2821 O O . VAL B 1 75 ? -3.168 20.969 35.562 1 97.06 75 VAL B O 1
ATOM 2824 N N . GLU B 1 76 ? -2.621 18.953 34.688 1 94.25 76 GLU B N 1
ATOM 2825 C CA . GLU B 1 76 ? -1.482 18.781 35.594 1 94.25 76 GLU B CA 1
ATOM 2826 C C . GLU B 1 76 ? -0.169 18.75 34.812 1 94.25 76 GLU B C 1
ATOM 2828 O O . GLU B 1 76 ? 0.894 19.031 35.375 1 94.25 76 GLU B O 1
ATOM 2833 N N . ASN B 1 77 ? -0.177 18.469 33.562 1 93.06 77 ASN B N 1
ATOM 2834 C CA . ASN B 1 77 ? 1.044 18.219 32.812 1 93.06 77 ASN B CA 1
ATOM 2835 C C . ASN B 1 77 ? 1.487 19.453 32.031 1 93.06 77 ASN B C 1
ATOM 2837 O O . ASN B 1 77 ? 2.477 19.406 31.297 1 93.06 77 ASN B O 1
ATOM 2841 N N . VAL B 1 78 ? 0.785 20.516 32.094 1 97.12 78 VAL B N 1
ATOM 2842 C CA . VAL B 1 78 ? 1.069 21.766 31.422 1 97.12 78 VAL B CA 1
ATOM 2843 C C . VAL B 1 78 ? 0.956 22.922 32.438 1 97.12 78 VAL B C 1
ATOM 2845 O O . VAL B 1 78 ? 0.008 22.984 33.219 1 97.12 78 VAL B O 1
ATOM 2848 N N . SER B 1 79 ? 1.897 23.844 32.406 1 97.88 79 SER B N 1
ATOM 2849 C CA . SER B 1 79 ? 1.896 24.969 33.312 1 97.88 79 SER B CA 1
ATOM 2850 C C . SER B 1 79 ? 1.961 26.312 32.562 1 97.88 79 SER B C 1
ATOM 2852 O O . SER B 1 79 ? 2.5 26.375 31.469 1 97.88 79 SER B O 1
ATOM 2854 N N . ILE B 1 80 ? 1.447 27.297 33.281 1 98.25 80 ILE B N 1
ATOM 2855 C CA . ILE B 1 80 ? 1.565 28.656 32.781 1 98.25 80 ILE B CA 1
ATOM 2856 C C . ILE B 1 80 ? 3.039 29.016 32.594 1 98.25 80 ILE B C 1
ATOM 2858 O O . ILE B 1 80 ? 3.861 28.75 33.469 1 98.25 80 ILE B O 1
ATOM 2862 N N . GLY B 1 81 ? 3.377 29.5 31.406 1 98.31 81 GLY B N 1
ATOM 2863 C CA . GLY B 1 81 ? 4.754 29.875 31.125 1 98.31 81 GLY B CA 1
ATOM 2864 C C . GLY B 1 81 ? 5.48 28.859 30.266 1 98.31 81 GLY B C 1
ATOM 2865 O O . GLY B 1 81 ? 6.535 29.172 29.703 1 98.31 81 GLY B O 1
ATOM 2866 N N . ASP B 1 82 ? 4.926 27.688 30.141 1 98.31 82 ASP B N 1
ATOM 2867 C CA . ASP B 1 82 ? 5.543 26.656 29.312 1 98.31 82 ASP B CA 1
ATOM 2868 C C . ASP B 1 82 ? 5.578 27.078 27.844 1 98.31 82 ASP B C 1
ATOM 2870 O O . ASP B 1 82 ? 4.605 27.641 27.344 1 98.31 82 ASP B O 1
ATOM 2874 N N . ARG B 1 83 ? 6.738 26.844 27.172 1 98.62 83 ARG B N 1
ATOM 2875 C CA . ARG B 1 83 ? 6.816 26.922 25.719 1 98.62 83 ARG B CA 1
ATOM 2876 C C . ARG B 1 83 ? 6.23 25.672 25.062 1 98.62 83 ARG B C 1
ATOM 2878 O O . ARG B 1 83 ? 6.652 24.547 25.359 1 98.62 83 ARG B O 1
ATOM 2885 N N . VAL B 1 84 ? 5.242 25.891 24.156 1 98.75 84 VAL B N 1
ATOM 2886 C CA . VAL B 1 84 ? 4.559 24.703 23.656 1 98.75 84 VAL B CA 1
ATOM 2887 C C . VAL B 1 84 ? 4.211 24.891 22.188 1 98.75 84 VAL B C 1
ATOM 2889 O O . VAL B 1 84 ? 4.203 26.016 21.672 1 98.75 84 VAL B O 1
ATOM 2892 N N . ALA B 1 85 ? 4.07 23.812 21.5 1 98.31 85 ALA B N 1
ATOM 2893 C CA . ALA B 1 85 ? 3.342 23.719 20.25 1 98.31 85 ALA B CA 1
ATOM 2894 C C . ALA B 1 85 ? 2.012 23 20.422 1 98.31 85 ALA B C 1
ATOM 2896 O O . ALA B 1 85 ? 1.806 22.312 21.438 1 98.31 85 ALA B O 1
ATOM 2897 N N . VAL B 1 86 ? 1.054 23.266 19.516 1 96.62 86 VAL B N 1
ATOM 2898 C CA . VAL B 1 86 ? -0.239 22.594 19.547 1 96.62 86 VAL B CA 1
ATOM 2899 C C . VAL B 1 86 ? -0.326 21.594 18.406 1 96.62 86 VAL B C 1
ATOM 2901 O O . VAL B 1 86 ? -0.058 21.922 17.25 1 96.62 86 VAL B O 1
ATOM 2904 N N . SER B 1 87 ? -0.744 20.391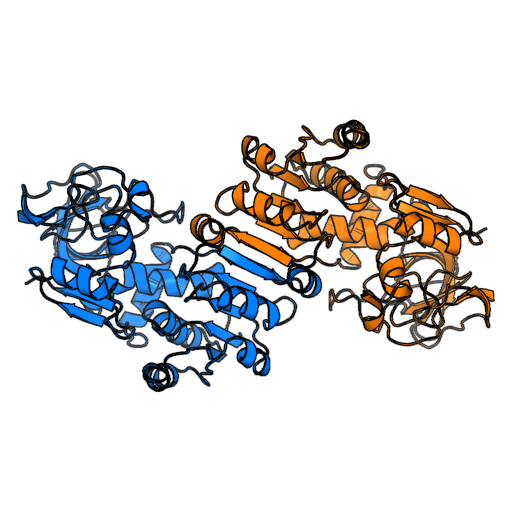 18.734 1 93.38 87 SER B N 1
ATOM 2905 C CA . SER B 1 87 ? -0.84 19.344 17.719 1 93.38 87 SER B CA 1
ATOM 2906 C C . SER B 1 87 ? -1.834 19.719 16.625 1 93.38 87 SER B C 1
ATOM 2908 O O . SER B 1 87 ? -3.002 20 16.922 1 93.38 87 SER B O 1
ATOM 2910 N N . ALA B 1 88 ? -1.342 19.625 15.406 1 89.12 88 ALA B N 1
ATOM 2911 C CA . ALA B 1 88 ? -2.209 19.922 14.266 1 89.12 88 ALA B CA 1
ATOM 2912 C C . ALA B 1 88 ? -3.184 18.781 14 1 89.12 88 ALA B C 1
ATOM 2914 O O . ALA B 1 88 ? -4.219 18.969 13.359 1 89.12 88 ALA B O 1
ATOM 2915 N N . MET B 1 89 ? -2.857 17.609 14.453 1 86.44 89 MET B N 1
ATOM 2916 C CA . MET B 1 89 ? -3.656 16.422 14.156 1 86.44 89 MET B CA 1
ATOM 2917 C C . MET B 1 89 ? -4.395 15.938 15.398 1 86.44 89 MET B C 1
ATOM 2919 O O . MET B 1 89 ? -4.766 14.766 15.477 1 86.44 89 MET B O 1
ATOM 2923 N N . GLY B 1 90 ? -4.523 16.781 16.328 1 81.19 90 GLY B N 1
ATOM 2924 C CA . GLY B 1 90 ? -5.203 16.391 17.547 1 81.19 90 GLY B CA 1
ATOM 2925 C C . GLY B 1 90 ? -4.477 15.289 18.312 1 81.19 90 GLY B C 1
ATOM 2926 O O . GLY B 1 90 ? -3.26 15.352 18.484 1 81.19 90 GLY B O 1
ATOM 2927 N N . ASP B 1 91 ? -5.285 14.344 18.734 1 70.94 91 ASP B N 1
ATOM 2928 C CA . ASP B 1 91 ? -4.68 13.297 19.562 1 70.94 91 ASP B CA 1
ATOM 2929 C C . ASP B 1 91 ? -4.035 12.219 18.688 1 70.94 91 ASP B C 1
ATOM 2931 O O . ASP B 1 91 ? -3.441 11.273 19.203 1 70.94 91 ASP B O 1
ATOM 2935 N N . GLY B 1 92 ? -3.973 12.383 17.453 1 64.94 92 GLY B N 1
ATOM 2936 C CA . GLY B 1 92 ? -3.234 11.523 16.531 1 64.94 92 GLY B CA 1
ATOM 2937 C C . GLY B 1 92 ? -3.992 10.266 16.156 1 64.94 92 GLY B C 1
ATOM 2938 O O . GLY B 1 92 ? -3.455 9.391 15.469 1 64.94 92 GLY B O 1
ATOM 2939 N N . LYS B 1 93 ? -5.035 9.836 16.547 1 59.59 93 LYS B N 1
ATOM 2940 C CA . LYS B 1 93 ? -5.688 8.555 16.297 1 59.59 93 LYS B CA 1
ATOM 2941 C C . LYS B 1 93 ? -6.41 8.547 14.961 1 59.59 93 LYS B C 1
ATOM 2943 O O . LYS B 1 93 ? -6.531 7.5 14.32 1 59.59 93 LYS B O 1
ATOM 2948 N N . SER B 1 94 ? -7.004 9.508 14.672 1 51.5 94 SER B N 1
ATOM 2949 C CA . SER B 1 94 ? -7.805 9.336 13.469 1 51.5 94 SER B CA 1
ATOM 2950 C C . SER B 1 94 ? -7.117 9.953 12.258 1 51.5 94 SER B C 1
ATOM 2952 O O . SER B 1 94 ? -7.523 9.711 11.117 1 51.5 94 SER B O 1
ATOM 2954 N N . GLY B 1 95 ? -5.754 10.078 12.133 1 53.5 95 GLY B N 1
ATOM 2955 C CA . GLY B 1 95 ? -5.113 10.719 10.992 1 53.5 95 GLY B CA 1
ATOM 2956 C C . GLY B 1 95 ? -5.992 11.742 10.312 1 53.5 95 GLY B C 1
ATOM 2957 O O . GLY B 1 95 ? -5.586 12.359 9.32 1 53.5 95 GLY B O 1
ATOM 2958 N N . VAL B 1 96 ? -7.34 11.617 10.453 1 52.19 96 VAL B N 1
ATOM 2959 C CA . VAL B 1 96 ? -8.195 12.531 9.703 1 52.19 96 VAL B CA 1
ATOM 2960 C C . VAL B 1 96 ? -8.227 13.891 10.391 1 52.19 96 VAL B C 1
ATOM 2962 O O . VAL B 1 96 ? -8.422 13.977 11.609 1 52.19 96 VAL B O 1
ATOM 2965 N N . LEU B 1 97 ? -7.508 14.836 9.516 1 56.94 97 LEU B N 1
ATOM 2966 C CA . LEU B 1 97 ? -7.84 16.188 9.961 1 56.94 97 LEU B CA 1
ATOM 2967 C C . LEU B 1 97 ? -9.32 16.297 10.297 1 56.94 97 LEU B C 1
ATOM 2969 O O . LEU B 1 97 ? -10.172 15.984 9.461 1 56.94 97 LEU B O 1
ATOM 2973 N N . GLY B 1 98 ? -9.656 16.281 11.578 1 59.81 98 GLY B N 1
ATOM 2974 C CA . GLY B 1 98 ? -11.047 16.094 11.938 1 59.81 98 GLY B CA 1
ATOM 2975 C C . GLY B 1 98 ? -11.602 17.234 12.773 1 59.81 98 GLY B C 1
ATOM 2976 O O . GLY B 1 98 ? -10.922 18.25 12.977 1 59.81 98 GLY B O 1
ATOM 2977 N N . GLN B 1 99 ? -12.844 17.031 13.125 1 62.75 99 GLN B N 1
ATOM 2978 C CA . GLN B 1 99 ? -13.797 18 13.641 1 62.75 99 GLN B CA 1
ATOM 2979 C C . GLN B 1 99 ? -13.414 18.453 15.047 1 62.75 99 GLN B C 1
ATOM 2981 O O . GLN B 1 99 ? -14.07 19.312 15.633 1 62.75 99 GLN B O 1
ATOM 2986 N N . LYS B 1 100 ? -12.047 18.078 15.383 1 75.5 100 LYS B N 1
ATOM 2987 C CA . LYS B 1 100 ? -11.773 18.516 16.75 1 75.5 100 LYS B CA 1
ATOM 2988 C C . LYS B 1 100 ? -10.438 19.234 16.844 1 75.5 100 LYS B C 1
ATOM 2990 O O . LYS B 1 100 ? -10.039 19.688 17.922 1 75.5 100 LYS B O 1
ATOM 2995 N N . ASN B 1 101 ? -9.773 19.438 15.758 1 87.88 101 ASN B N 1
ATOM 2996 C CA . ASN B 1 101 ? -8.469 20.094 15.758 1 87.88 101 ASN B CA 1
ATOM 2997 C C . ASN B 1 101 ? -8.594 21.609 15.688 1 87.88 101 ASN B C 1
ATOM 2999 O O . ASN B 1 101 ? -9.594 22.125 15.195 1 87.88 101 ASN B O 1
ATOM 3003 N N . ILE B 1 102 ? -7.562 22.234 16.188 1 93.12 102 ILE B N 1
ATOM 3004 C CA . ILE B 1 102 ? -7.586 23.688 16.094 1 93.12 102 ILE B CA 1
ATOM 3005 C C . ILE B 1 102 ? -7.59 24.109 14.617 1 93.12 102 ILE B C 1
ATOM 3007 O O . ILE B 1 102 ? -6.941 23.469 13.789 1 93.12 102 ILE B O 1
ATOM 3011 N N . GLY B 1 103 ? -8.359 25.125 14.289 1 94.12 103 GLY B N 1
ATOM 3012 C CA . GLY B 1 103 ? -8.438 25.656 12.938 1 94.12 103 GLY B CA 1
ATOM 3013 C C . GLY B 1 103 ? -9.43 24.922 12.055 1 94.12 103 GLY B C 1
ATOM 3014 O O . GLY B 1 103 ? -9.672 25.312 10.914 1 94.12 103 GLY B O 1
ATOM 3015 N N . VAL B 1 104 ? -9.992 23.812 12.594 1 91.06 104 VAL B N 1
ATOM 3016 C CA . VAL B 1 104 ? -10.93 23.016 11.812 1 91.06 104 VAL B CA 1
ATOM 3017 C C . VAL B 1 104 ? -12.172 22.719 12.656 1 91.06 104 VAL B C 1
ATOM 3019 O O . VAL B 1 104 ? -13.289 23.031 12.258 1 91.06 104 VAL B O 1
ATOM 3022 N N . GLY B 1 105 ? -11.969 22.172 13.766 1 89.75 105 GLY B N 1
ATOM 3023 C CA . GLY B 1 105 ? -13.062 21.844 14.664 1 89.75 105 GLY B CA 1
ATOM 3024 C C . GLY B 1 105 ? -13.102 22.719 15.898 1 89.75 105 GLY B C 1
ATOM 3025 O O . GLY B 1 105 ? -14.055 22.641 16.688 1 89.75 105 GLY B O 1
ATOM 3026 N N . ARG B 1 106 ? -12.062 23.406 16.078 1 92.81 106 ARG B N 1
ATOM 3027 C CA . ARG B 1 106 ? -11.898 24.422 17.109 1 92.81 106 ARG B CA 1
ATOM 3028 C C . ARG B 1 106 ? -11.297 25.703 16.531 1 92.81 106 ARG B C 1
ATOM 3030 O O . ARG B 1 106 ? -10.68 25.672 15.461 1 92.81 106 ARG B O 1
ATOM 3037 N N . HIS B 1 107 ? -11.516 26.812 17.266 1 96.25 107 HIS B N 1
ATOM 3038 C CA . HIS B 1 107 ? -10.836 28.016 16.828 1 96.25 107 HIS B CA 1
ATOM 3039 C C . HIS B 1 107 ? -9.32 27.828 16.781 1 96.25 107 HIS B C 1
ATOM 3041 O O . HIS B 1 107 ? -8.75 27.203 17.688 1 96.25 107 HIS B O 1
ATOM 3047 N N . GLY B 1 108 ? -8.734 28.453 15.75 1 97.12 108 GLY B N 1
ATOM 3048 C CA . GLY B 1 108 ? -7.359 28.078 15.445 1 97.12 108 GLY B CA 1
ATOM 3049 C C . GLY B 1 108 ? -6.348 29.141 15.836 1 97.12 108 GLY B C 1
ATOM 3050 O O . GLY B 1 108 ? -6.539 29.859 16.828 1 97.12 108 GLY B O 1
ATOM 3051 N N . ALA B 1 109 ? -5.266 29.188 15.07 1 98 109 ALA B N 1
ATOM 3052 C CA . ALA B 1 109 ? -4.059 29.875 15.508 1 98 109 ALA B CA 1
ATOM 3053 C C . ALA B 1 109 ? -3.914 31.219 14.797 1 98 109 ALA B C 1
ATOM 3055 O O . ALA B 1 109 ? -2.967 31.969 15.047 1 98 109 ALA B O 1
ATOM 3056 N N . TYR B 1 110 ? -4.848 31.531 13.898 1 98.31 110 TYR B N 1
ATOM 3057 C CA . TYR B 1 110 ? -4.797 32.875 13.328 1 98.31 110 TYR B CA 1
ATOM 3058 C C . TYR B 1 110 ? -5.41 33.875 14.273 1 98.31 110 TYR B C 1
ATOM 3060 O O . TYR B 1 110 ? -6.324 34.625 13.898 1 98.31 110 TYR B O 1
ATOM 3068 N N . ALA B 1 111 ? -4.879 33.938 15.469 1 98.38 111 ALA B N 1
ATOM 3069 C CA . ALA B 1 111 ? -5.305 34.812 16.578 1 98.38 111 ALA B CA 1
ATOM 3070 C C . ALA B 1 111 ? -4.172 35 17.578 1 98.38 111 ALA B C 1
ATOM 3072 O O . ALA B 1 111 ? -3.141 34.344 17.5 1 98.38 111 ALA B O 1
ATOM 3073 N N . GLU B 1 112 ? -4.398 35.969 18.484 1 98.31 112 GLU B N 1
ATOM 3074 C CA . GLU B 1 112 ? -3.379 36.219 19.5 1 98.31 112 GLU B CA 1
ATOM 3075 C C . GLU B 1 112 ? -3.268 35.062 20.484 1 98.31 112 GLU B C 1
ATOM 3077 O O . GLU B 1 112 ? -2.193 34.812 21.031 1 98.31 112 GLU B O 1
ATOM 3082 N N . LYS B 1 113 ? -4.414 34.406 20.719 1 98.44 113 LYS B N 1
ATOM 3083 C CA . LYS B 1 113 ? -4.48 33.25 21.625 1 98.44 113 LYS B CA 1
ATOM 3084 C C . LYS B 1 113 ? -5.301 32.125 21.016 1 98.44 113 LYS B C 1
ATOM 3086 O O . LYS B 1 113 ? -6.145 32.344 20.141 1 98.44 113 LYS B O 1
ATOM 3091 N N . THR B 1 114 ? -5.02 30.922 21.469 1 98.06 114 THR B N 1
ATOM 3092 C CA . THR B 1 114 ? -5.832 29.781 21.047 1 98.06 114 THR B CA 1
ATOM 3093 C C . THR B 1 114 ? -6.09 28.844 22.234 1 98.06 114 THR B C 1
ATOM 3095 O O . THR B 1 114 ? -5.285 28.781 23.172 1 98.06 114 THR B O 1
ATOM 3098 N N . LEU B 1 115 ? -7.285 28.312 22.188 1 97.38 115 LEU B N 1
ATOM 3099 C CA . LEU B 1 115 ? -7.695 27.297 23.156 1 97.38 115 LEU B CA 1
ATOM 3100 C C . LEU B 1 115 ? -7.426 25.906 22.609 1 97.38 115 LEU B C 1
ATOM 3102 O O . LEU B 1 115 ? -7.715 25.609 21.453 1 97.38 115 LEU B O 1
ATOM 3106 N N . ALA B 1 116 ? -6.832 25.016 23.469 1 95.94 116 ALA B N 1
ATOM 3107 C CA . ALA B 1 116 ? -6.578 23.641 23.047 1 95.94 116 ALA B CA 1
ATOM 3108 C C . ALA B 1 116 ? -6.684 22.672 24.219 1 95.94 116 ALA B C 1
ATOM 3110 O O . ALA B 1 116 ? -6.469 23.062 25.375 1 95.94 116 ALA B O 1
ATOM 3111 N N . PRO B 1 117 ? -7.066 21.391 23.938 1 94.31 117 PRO B N 1
ATOM 3112 C CA . PRO B 1 117 ? -6.938 20.391 24.984 1 94.31 117 PRO B CA 1
ATOM 3113 C C . PRO B 1 117 ? -5.496 20.203 25.453 1 94.31 117 PRO B C 1
ATOM 3115 O O . PRO B 1 117 ? -4.574 20.203 24.641 1 94.31 117 PRO B O 1
ATOM 3118 N N . ALA B 1 118 ? -5.363 20.031 26.766 1 95.5 118 ALA B N 1
ATOM 3119 C CA . ALA B 1 118 ? -4.031 19.812 27.328 1 95.5 118 ALA B CA 1
ATOM 3120 C C . ALA B 1 118 ? -3.361 18.594 26.703 1 95.5 118 ALA B C 1
ATOM 3122 O O . ALA B 1 118 ? -2.139 18.562 26.547 1 95.5 118 ALA B O 1
ATOM 3123 N N . SER B 1 119 ? -4.152 17.656 26.234 1 91.75 119 SER B N 1
ATOM 3124 C CA . SER B 1 119 ? -3.652 16.406 25.656 1 91.75 119 SER B CA 1
ATOM 3125 C C . SER B 1 119 ? -3.039 16.641 24.281 1 91.75 119 SER B C 1
ATOM 3127 O O . SER B 1 119 ? -2.354 15.766 23.75 1 91.75 119 SER B O 1
ATOM 3129 N N . GLU B 1 120 ? -3.227 17.812 23.703 1 92.75 120 GLU B N 1
ATOM 3130 C CA . GLU B 1 120 ? -2.73 18.109 22.359 1 92.75 120 GLU B CA 1
ATOM 3131 C C . GLU B 1 120 ? -1.548 19.078 22.406 1 92.75 120 GLU B C 1
ATOM 3133 O O . GLU B 1 120 ? -1.093 19.562 21.359 1 92.75 120 GLU B O 1
ATOM 3138 N N . ILE B 1 121 ? -1.094 19.297 23.594 1 96.38 121 ILE B N 1
ATOM 3139 C CA . ILE B 1 121 ? 0.013 20.234 23.797 1 96.38 121 ILE B CA 1
ATOM 3140 C C . ILE B 1 121 ? 1.339 19.469 23.719 1 96.38 121 ILE B C 1
ATOM 3142 O O . ILE B 1 121 ? 1.485 18.406 24.312 1 96.38 121 ILE B O 1
ATOM 3146 N N . ILE B 1 122 ? 2.285 20.031 22.984 1 97.31 122 ILE B N 1
ATOM 3147 C CA . ILE B 1 122 ? 3.625 19.469 22.828 1 97.31 122 ILE B CA 1
ATOM 3148 C C . ILE B 1 122 ? 4.652 20.422 23.438 1 97.31 122 ILE B C 1
ATOM 3150 O O . ILE B 1 122 ? 4.84 21.531 22.953 1 97.31 122 ILE B O 1
ATOM 3154 N N . PRO B 1 123 ? 5.297 19.953 24.453 1 97.69 123 PRO B N 1
ATOM 3155 C CA . PRO B 1 123 ? 6.32 20.812 25.047 1 97.69 123 PRO B CA 1
ATOM 3156 C C . PRO B 1 123 ? 7.473 21.109 24.078 1 97.69 123 PRO B C 1
ATOM 3158 O O . PRO B 1 123 ? 7.879 20.234 23.312 1 97.69 123 PRO B O 1
ATOM 3161 N N . LEU B 1 124 ? 7.961 22.297 24.188 1 97.94 124 LEU B N 1
ATOM 3162 C CA . LEU B 1 124 ? 9.062 22.688 23.312 1 97.94 124 LEU B CA 1
ATOM 3163 C C . LEU B 1 124 ? 10.367 22.781 24.094 1 97.94 124 LEU B C 1
ATOM 3165 O O . LEU B 1 124 ? 10.414 23.406 25.172 1 97.94 124 LEU B O 1
ATOM 3169 N N . PRO B 1 125 ? 11.414 22.203 23.516 1 94.38 125 PRO B N 1
ATOM 3170 C CA . PRO B 1 125 ? 12.727 22.531 24.078 1 94.38 125 PRO B CA 1
ATOM 3171 C C . PRO B 1 125 ? 13.055 24.031 23.984 1 94.38 125 PRO B C 1
ATOM 3173 O O . PRO B 1 125 ? 12.578 24.719 23.078 1 94.38 125 PRO B O 1
ATOM 3176 N N . GLU B 1 126 ? 13.938 24.453 24.859 1 93.25 126 GLU B N 1
ATOM 3177 C CA . GLU B 1 126 ? 14.297 25.859 24.938 1 93.25 126 GLU B CA 1
ATOM 3178 C C . GLU B 1 126 ? 14.977 26.328 23.656 1 93.25 126 GLU B C 1
ATOM 3180 O O . GLU B 1 126 ? 14.844 27.5 23.25 1 93.25 126 GLU B O 1
ATOM 3185 N N . THR B 1 127 ? 15.57 25.422 22.953 1 95.31 127 THR B N 1
ATOM 3186 C CA . THR B 1 127 ? 16.406 25.781 21.828 1 95.31 127 THR B CA 1
ATOM 3187 C C . THR B 1 127 ? 15.586 25.891 20.547 1 95.31 127 THR B C 1
ATOM 3189 O O . THR B 1 127 ? 16.078 26.375 19.531 1 95.31 127 THR B O 1
ATOM 3192 N N . VAL B 1 128 ? 14.336 25.547 20.594 1 98 128 VAL B N 1
ATOM 3193 C CA . VAL B 1 128 ? 13.531 25.531 19.375 1 98 128 VAL B CA 1
ATOM 3194 C C . VAL B 1 128 ? 12.797 26.859 19.219 1 98 128 VAL B C 1
ATOM 3196 O O . VAL B 1 128 ? 11.961 27.219 20.047 1 98 128 VAL B O 1
ATOM 3199 N N . PRO B 1 129 ? 13.07 27.578 18.156 1 98 129 PRO B N 1
ATOM 3200 C CA . PRO B 1 129 ? 12.289 28.797 17.906 1 98 129 PRO B CA 1
ATOM 3201 C C . PRO B 1 129 ? 10.812 28.516 17.641 1 98 129 PRO B C 1
ATOM 3203 O O . PRO B 1 129 ? 10.477 27.484 17.062 1 98 129 PRO B O 1
ATOM 3206 N N . PHE B 1 130 ? 9.977 29.438 18.016 1 98.38 130 PHE B N 1
ATOM 3207 C CA . PHE B 1 130 ? 8.547 29.266 17.844 1 98.38 130 PHE B CA 1
ATOM 3208 C C . PHE B 1 130 ? 8.203 29.109 16.359 1 98.38 130 PHE B C 1
ATOM 3210 O O . PHE B 1 130 ? 7.293 28.359 16 1 98.38 130 PHE B O 1
ATOM 3217 N N . GLU B 1 131 ? 8.93 29.828 15.539 1 97.88 131 GLU B N 1
ATOM 3218 C CA . GLU B 1 131 ? 8.734 29.734 14.094 1 97.88 131 GLU B CA 1
ATOM 3219 C C . GLU B 1 131 ? 8.922 28.297 13.602 1 97.88 131 GLU B C 1
ATOM 3221 O O . GLU B 1 131 ? 8.078 27.766 12.875 1 97.88 131 GLU B O 1
ATOM 3226 N N . GLN B 1 132 ? 9.961 27.672 14.062 1 98.06 132 GLN B N 1
ATOM 3227 C CA . GLN B 1 132 ? 10.266 26.297 13.688 1 98.06 132 GLN B CA 1
ATOM 3228 C C . GLN B 1 132 ? 9.266 25.328 14.312 1 98.06 132 GLN B C 1
ATOM 3230 O O . GLN B 1 132 ? 8.875 24.344 13.68 1 98.06 132 GLN B O 1
ATOM 3235 N N . ALA B 1 133 ? 8.859 25.656 15.5 1 98.38 133 ALA B N 1
ATOM 3236 C CA . ALA B 1 133 ? 7.906 24.797 16.188 1 98.38 133 ALA B CA 1
ATOM 3237 C C . ALA B 1 133 ? 6.562 24.781 15.477 1 98.38 133 ALA B C 1
ATOM 3239 O O . ALA B 1 133 ? 5.973 23.703 15.281 1 98.38 133 ALA B O 1
ATOM 3240 N N . ALA B 1 134 ? 6.102 25.938 15.086 1 97.88 134 ALA B N 1
ATOM 3241 C CA . ALA B 1 134 ? 4.836 26 14.359 1 97.88 134 ALA B CA 1
ATOM 3242 C C . ALA B 1 134 ? 4.91 25.203 13.055 1 97.88 134 ALA B C 1
ATOM 3244 O O . ALA B 1 134 ? 4.012 24.422 12.758 1 97.88 134 ALA B O 1
ATOM 3245 N N . ALA B 1 135 ? 6 25.375 12.367 1 96.62 135 ALA B N 1
ATOM 3246 C CA . ALA B 1 135 ? 6.188 24.641 11.109 1 96.62 135 ALA B CA 1
ATOM 3247 C C . ALA B 1 135 ? 6.289 23.141 11.352 1 96.62 135 ALA B C 1
ATOM 3249 O O . ALA B 1 135 ? 5.84 22.344 10.523 1 96.62 135 ALA B O 1
ATOM 3250 N N . ALA B 1 136 ? 6.832 22.766 12.461 1 97.44 136 ALA B N 1
ATOM 3251 C CA . ALA B 1 136 ? 7.027 21.359 12.789 1 97.44 136 ALA B CA 1
ATOM 3252 C C . ALA B 1 136 ? 5.691 20.656 12.984 1 97.44 136 ALA B C 1
ATOM 3254 O O . ALA B 1 136 ? 5.566 19.453 12.688 1 97.44 136 ALA B O 1
ATOM 3255 N N . THR B 1 137 ? 4.66 21.328 13.391 1 95.75 137 THR B N 1
ATOM 3256 C CA . THR B 1 137 ? 3.4 20.703 13.758 1 95.75 137 THR B CA 1
ATOM 3257 C C . THR B 1 137 ? 2.66 20.203 12.523 1 95.75 137 THR B C 1
ATOM 3259 O O . THR B 1 137 ? 1.773 19.344 12.625 1 95.75 137 THR B O 1
ATOM 3262 N N . ASP B 1 138 ? 3.008 20.719 11.367 1 93.62 138 ASP B N 1
ATOM 3263 C CA . ASP B 1 138 ? 2.352 20.234 10.156 1 93.62 138 ASP B CA 1
ATOM 3264 C C . ASP B 1 138 ? 3.379 19.797 9.117 1 93.62 138 ASP B C 1
ATOM 3266 O O . ASP B 1 138 ? 3.58 18.594 8.922 1 93.62 138 ASP B O 1
ATOM 3270 N N . ALA B 1 139 ? 4.191 20.734 8.633 1 93.19 139 ALA B N 1
ATOM 3271 C CA . ALA B 1 139 ? 5.16 20.406 7.594 1 93.19 139 ALA B CA 1
ATOM 3272 C C . ALA B 1 139 ? 6.141 19.344 8.078 1 93.19 139 ALA B C 1
ATOM 3274 O O . ALA B 1 139 ? 6.406 18.359 7.371 1 93.19 139 ALA B O 1
ATOM 3275 N N . GLY B 1 140 ? 6.691 19.578 9.242 1 96.75 140 GLY B N 1
ATOM 3276 C CA . GLY B 1 140 ? 7.605 18.594 9.812 1 96.75 140 GLY B CA 1
ATOM 3277 C C . GLY B 1 140 ? 6.957 17.25 10.047 1 96.75 140 GLY B C 1
ATOM 3278 O O . GLY B 1 140 ? 7.457 16.219 9.578 1 96.75 140 GLY B O 1
ATOM 3279 N N . MET B 1 141 ? 5.844 17.312 10.719 1 95.69 141 MET B N 1
ATOM 3280 C CA . MET B 1 141 ? 5.121 16.094 11.086 1 95.69 141 MET B CA 1
ATOM 3281 C C . MET B 1 141 ? 4.699 15.32 9.844 1 95.69 141 MET B C 1
ATOM 3283 O O . MET B 1 141 ? 4.891 14.102 9.773 1 95.69 141 MET B O 1
ATOM 3287 N N . THR B 1 142 ? 4.176 15.992 8.867 1 94.69 142 THR B N 1
ATOM 3288 C CA . THR B 1 142 ? 3.684 15.367 7.641 1 94.69 142 THR B CA 1
ATOM 3289 C C . THR B 1 142 ? 4.824 14.703 6.875 1 94.69 142 THR B C 1
ATOM 3291 O O . THR B 1 142 ? 4.695 13.562 6.434 1 94.69 142 THR B O 1
ATOM 3294 N N . SER B 1 143 ? 5.91 15.406 6.762 1 97.31 143 SER B N 1
ATOM 3295 C CA . SER B 1 143 ? 7.078 14.883 6.059 1 97.31 143 SER B CA 1
ATOM 3296 C C . SER B 1 143 ? 7.668 13.68 6.781 1 97.31 143 SER B C 1
ATOM 3298 O O . SER B 1 143 ? 7.969 12.656 6.156 1 97.31 143 SER B O 1
ATOM 3300 N N . TYR B 1 144 ? 7.773 13.836 8.086 1 98.12 144 TYR B N 1
ATOM 3301 C CA . TYR B 1 144 ? 8.328 12.766 8.898 1 98.12 144 TYR B CA 1
ATOM 3302 C C . TYR B 1 144 ? 7.465 11.508 8.805 1 98.12 144 TYR B C 1
ATOM 3304 O O . TYR B 1 144 ? 7.98 10.406 8.586 1 98.12 144 TYR B O 1
ATOM 3312 N N . HIS B 1 145 ? 6.219 11.719 8.969 1 97.06 145 HIS B N 1
ATOM 3313 C CA . HIS B 1 145 ? 5.297 10.594 8.969 1 97.06 145 HIS B CA 1
ATOM 3314 C C . HIS B 1 145 ? 5.332 9.852 7.637 1 97.06 145 HIS B C 1
ATOM 3316 O O . HIS B 1 145 ? 5.367 8.617 7.605 1 97.06 145 HIS B O 1
ATOM 3322 N N . ALA B 1 146 ? 5.355 10.555 6.582 1 97.94 146 ALA B N 1
ATOM 3323 C CA . ALA B 1 146 ? 5.371 9.969 5.246 1 97.94 146 ALA B CA 1
ATOM 3324 C C . ALA B 1 146 ? 6.633 9.141 5.02 1 97.94 146 ALA B C 1
ATOM 3326 O O . ALA B 1 146 ? 6.574 8.047 4.469 1 97.94 146 ALA B O 1
ATOM 3327 N N . VAL B 1 147 ? 7.758 9.625 5.504 1 98.75 147 VAL B N 1
ATOM 3328 C CA . VAL B 1 147 ? 9.047 9.008 5.207 1 98.75 147 VAL B CA 1
ATOM 3329 C C . VAL B 1 147 ? 9.289 7.836 6.156 1 98.75 147 VAL B C 1
ATOM 3331 O O . VAL B 1 147 ? 9.625 6.734 5.719 1 98.75 147 VAL B O 1
ATOM 3334 N N . PHE B 1 148 ? 9.031 8.047 7.418 1 98.56 148 PHE B N 1
ATOM 3335 C CA . PHE B 1 148 ? 9.469 7.07 8.406 1 98.56 148 PHE B CA 1
ATOM 3336 C C . PHE B 1 148 ? 8.359 6.082 8.727 1 98.56 148 PHE B C 1
ATOM 3338 O O . PHE B 1 148 ? 8.594 4.875 8.828 1 98.56 148 PHE B O 1
ATOM 3345 N N . VAL B 1 149 ? 7.184 6.609 8.945 1 96.75 149 VAL B N 1
ATOM 3346 C CA . VAL B 1 149 ? 6.113 5.742 9.43 1 96.75 149 VAL B CA 1
ATOM 3347 C C . VAL B 1 149 ? 5.426 5.059 8.25 1 96.75 149 VAL B C 1
ATOM 3349 O O . VAL B 1 149 ? 5.418 3.828 8.156 1 96.75 149 VAL B O 1
ATOM 3352 N N . ARG B 1 150 ? 4.961 5.809 7.285 1 97.62 150 ARG B N 1
ATOM 3353 C CA . ARG B 1 150 ? 4.293 5.227 6.125 1 97.62 150 ARG B CA 1
ATOM 3354 C C . ARG B 1 150 ? 5.305 4.617 5.16 1 97.62 150 ARG B C 1
ATOM 3356 O O . ARG B 1 150 ? 5.039 3.578 4.551 1 97.62 150 ARG B O 1
ATOM 3363 N N . GLY B 1 151 ? 6.43 5.277 5.043 1 98.56 151 GLY B N 1
ATOM 3364 C CA . GLY B 1 151 ? 7.453 4.824 4.113 1 98.56 151 GLY B CA 1
ATOM 3365 C C . GLY B 1 151 ? 8.328 3.721 4.676 1 98.56 151 GLY B C 1
ATOM 3366 O O . GLY B 1 151 ? 8.906 2.932 3.92 1 98.56 151 GLY B O 1
ATOM 3367 N N . GLY B 1 152 ? 8.578 3.73 6 1 98.44 152 GLY B N 1
ATOM 3368 C CA . GLY B 1 152 ? 9.367 2.688 6.637 1 98.44 152 GLY B CA 1
ATOM 3369 C C . GLY B 1 152 ? 10.859 2.84 6.402 1 98.44 152 GLY B C 1
ATOM 3370 O O . GLY B 1 152 ? 11.578 1.845 6.285 1 98.44 152 GLY B O 1
ATOM 3371 N N . LEU B 1 153 ? 11.273 4.035 6.309 1 98.5 153 LEU B N 1
ATOM 3372 C CA . LEU B 1 153 ? 12.688 4.27 6.031 1 98.5 153 LEU B CA 1
ATOM 3373 C C . LEU B 1 153 ? 13.562 3.666 7.125 1 98.5 153 LEU B C 1
ATOM 3375 O O . LEU B 1 153 ? 13.273 3.826 8.312 1 98.5 153 LEU B O 1
ATOM 3379 N N . LYS B 1 154 ? 14.586 2.951 6.715 1 98.25 154 LYS B N 1
ATOM 3380 C CA . LYS B 1 154 ? 15.695 2.459 7.539 1 98.25 154 LYS B CA 1
ATOM 3381 C C . LYS B 1 154 ? 17.047 2.861 6.945 1 98.25 154 LYS B C 1
ATOM 3383 O O . LYS B 1 154 ? 17.125 3.215 5.77 1 98.25 154 LYS B O 1
ATOM 3388 N N . PRO B 1 155 ? 18 2.912 7.898 1 98.44 155 PRO B N 1
ATOM 3389 C CA . PRO B 1 155 ? 19.328 3.189 7.324 1 98.44 155 PRO B CA 1
ATOM 3390 C C . PRO B 1 155 ? 19.656 2.285 6.141 1 98.44 155 PRO B C 1
ATOM 3392 O O . PRO B 1 155 ? 19.406 1.078 6.191 1 98.44 155 PRO B O 1
ATOM 3395 N N . GLY B 1 156 ? 20.078 2.889 5.086 1 98.44 156 GLY B N 1
ATOM 3396 C CA . GLY B 1 156 ? 20.438 2.135 3.893 1 98.44 156 GLY B CA 1
ATOM 3397 C C . GLY B 1 156 ? 19.359 2.145 2.834 1 98.44 156 GLY B C 1
ATOM 3398 O O . GLY B 1 156 ? 19.594 1.757 1.688 1 98.44 156 GLY B O 1
ATOM 3399 N N . THR B 1 157 ? 18.172 2.623 3.141 1 98.56 157 THR B N 1
ATOM 3400 C CA . THR B 1 157 ? 17.078 2.713 2.174 1 98.56 157 THR B CA 1
ATOM 3401 C C . THR B 1 157 ? 17.422 3.715 1.073 1 98.56 157 THR B C 1
ATOM 3403 O O . THR B 1 157 ? 17.906 4.816 1.353 1 98.56 157 THR B O 1
ATOM 3406 N N . ARG B 1 158 ? 17.25 3.342 -0.177 1 98.88 158 ARG B N 1
ATOM 3407 C CA . ARG B 1 158 ? 17.328 4.293 -1.28 1 98.88 158 ARG B CA 1
ATOM 3408 C C . ARG B 1 158 ? 15.984 4.957 -1.535 1 98.88 158 ARG B C 1
ATOM 3410 O O . ARG B 1 158 ? 15 4.277 -1.859 1 98.88 158 ARG B O 1
ATOM 3417 N N . VAL B 1 159 ? 16 6.27 -1.375 1 98.88 159 VAL B N 1
ATOM 3418 C CA . VAL B 1 159 ? 14.742 7.004 -1.308 1 98.88 159 VAL B CA 1
ATOM 3419 C C . VAL B 1 159 ? 14.664 8.008 -2.461 1 98.88 159 VAL B C 1
ATOM 3421 O O . VAL B 1 159 ? 15.656 8.672 -2.781 1 98.88 159 VAL B O 1
ATOM 3424 N N . GLY B 1 160 ? 13.523 8 -3.135 1 98.94 160 GLY B N 1
ATOM 3425 C CA . GLY B 1 160 ? 13.188 9.07 -4.059 1 98.94 160 GLY B CA 1
ATOM 3426 C C . GLY B 1 160 ? 12.141 10.031 -3.508 1 98.94 160 GLY B C 1
ATOM 3427 O O . GLY B 1 160 ? 11.109 9.602 -2.984 1 98.94 160 GLY B O 1
ATOM 3428 N N . ILE B 1 161 ? 12.422 11.32 -3.613 1 98.88 161 ILE B N 1
ATOM 3429 C CA . ILE B 1 161 ? 11.469 12.359 -3.244 1 98.88 161 ILE B CA 1
ATOM 3430 C C . ILE B 1 161 ? 10.961 13.062 -4.5 1 98.88 161 ILE B C 1
ATOM 3432 O O . ILE B 1 161 ? 11.758 13.586 -5.289 1 98.88 161 ILE B O 1
ATOM 3436 N N . ILE B 1 162 ? 9.664 13.047 -4.656 1 98.75 162 ILE B N 1
ATOM 3437 C CA . ILE B 1 162 ? 9.086 13.766 -5.789 1 98.75 162 ILE B CA 1
ATOM 3438 C C . ILE B 1 162 ? 8.516 15.094 -5.312 1 98.75 162 ILE B C 1
ATOM 3440 O O . ILE B 1 162 ? 7.594 15.125 -4.492 1 98.75 162 ILE B O 1
ATOM 3444 N N . GLY B 1 163 ? 8.977 16.141 -5.875 1 95.5 163 GLY B N 1
ATOM 3445 C CA . GLY B 1 163 ? 8.586 17.469 -5.441 1 95.5 163 GLY B CA 1
ATOM 3446 C C . GLY B 1 163 ? 9.406 17.984 -4.277 1 95.5 163 GLY B C 1
ATOM 3447 O O . GLY B 1 163 ? 9.32 17.469 -3.166 1 95.5 163 GLY B O 1
ATOM 3448 N N . LEU B 1 164 ? 10.172 19.047 -4.578 1 93.19 164 LEU B N 1
ATOM 3449 C CA . LEU B 1 164 ? 11 19.656 -3.547 1 93.19 164 LEU B CA 1
ATOM 3450 C C . LEU B 1 164 ? 10.422 21.016 -3.123 1 93.19 164 LEU B C 1
ATOM 3452 O O . LEU B 1 164 ? 11.133 22.016 -3.09 1 93.19 164 LEU B O 1
ATOM 3456 N N . GLY B 1 165 ? 9.133 20.953 -2.824 1 88.12 165 GLY B N 1
ATOM 3457 C CA . GLY B 1 165 ? 8.508 22.062 -2.135 1 88.12 165 GLY B CA 1
ATOM 3458 C C . GLY B 1 165 ? 8.75 22.047 -0.637 1 88.12 165 GLY B C 1
ATOM 3459 O O . GLY B 1 165 ? 9.773 21.547 -0.173 1 88.12 165 GLY B O 1
ATOM 3460 N N . GLY B 1 166 ? 7.898 22.75 0.068 1 85.62 166 GLY B N 1
ATOM 3461 C CA . GLY B 1 166 ? 8.07 22.844 1.509 1 85.62 166 GLY B CA 1
ATOM 3462 C C . GLY B 1 166 ? 8.133 21.484 2.189 1 85.62 166 GLY B C 1
ATOM 3463 O O . GLY B 1 166 ? 9.039 21.234 2.984 1 85.62 166 GLY B O 1
ATOM 3464 N N . LEU B 1 167 ? 7.238 20.609 1.867 1 92.5 167 LEU B N 1
ATOM 3465 C CA . LEU B 1 167 ? 7.211 19.281 2.477 1 92.5 167 LEU B CA 1
ATOM 3466 C C . LEU B 1 167 ? 8.352 18.422 1.946 1 92.5 167 LEU B C 1
ATOM 3468 O O . LEU B 1 167 ? 9.055 17.766 2.723 1 92.5 167 LEU B O 1
ATOM 3472 N N . GLY B 1 168 ? 8.508 18.5 0.645 1 94.88 168 GLY B N 1
ATOM 3473 C CA . GLY B 1 168 ? 9.523 17.672 0.014 1 94.88 168 GLY B CA 1
ATOM 3474 C C . GLY B 1 168 ? 10.93 17.984 0.483 1 94.88 168 GLY B C 1
ATOM 3475 O O . GLY B 1 168 ? 11.727 17.062 0.709 1 94.88 168 GLY B O 1
ATOM 3476 N N . MET B 1 169 ? 11.203 19.281 0.658 1 93.94 169 MET B N 1
ATOM 3477 C CA . MET B 1 169 ? 12.516 19.703 1.144 1 93.94 169 MET B CA 1
ATOM 3478 C C . MET B 1 169 ? 12.758 19.203 2.566 1 93.94 169 MET B C 1
ATOM 3480 O O . MET B 1 169 ? 13.844 18.719 2.887 1 93.94 169 MET B O 1
ATOM 3484 N N . THR B 1 170 ? 11.75 19.312 3.336 1 96.19 170 THR B N 1
ATOM 3485 C CA . THR B 1 170 ? 11.836 18.828 4.711 1 96.19 170 THR B CA 1
ATOM 3486 C C . THR B 1 170 ? 12.008 17.312 4.75 1 96.19 170 THR B C 1
ATOM 3488 O O . THR B 1 170 ? 12.867 16.797 5.473 1 96.19 170 THR B O 1
ATOM 3491 N N . ALA B 1 171 ? 11.305 16.609 3.941 1 98.06 171 ALA B N 1
ATOM 3492 C CA . ALA B 1 171 ? 11.352 15.156 3.873 1 98.06 171 ALA B CA 1
ATOM 3493 C C . ALA B 1 171 ? 12.719 14.672 3.395 1 98.06 171 ALA B C 1
ATOM 3495 O O . ALA B 1 171 ? 13.242 13.68 3.906 1 98.06 171 ALA B O 1
ATOM 3496 N N . ALA B 1 172 ? 13.234 15.359 2.387 1 98.06 172 ALA B N 1
ATOM 3497 C CA . ALA B 1 172 ? 14.555 14.992 1.873 1 98.06 172 ALA B CA 1
ATOM 3498 C C . ALA B 1 172 ? 15.609 15.031 2.979 1 98.06 172 ALA B C 1
ATOM 3500 O O . ALA B 1 172 ? 16.375 14.078 3.15 1 98.06 172 ALA B O 1
ATOM 3501 N N . ARG B 1 173 ? 15.602 16.078 3.73 1 98.12 173 ARG B N 1
ATOM 3502 C CA . ARG B 1 173 ? 16.578 16.219 4.809 1 98.12 173 ARG B CA 1
ATOM 3503 C C . ARG B 1 173 ? 16.359 15.164 5.887 1 98.12 173 ARG B C 1
ATOM 3505 O O . ARG B 1 173 ? 17.297 14.539 6.359 1 98.12 173 ARG B O 1
ATOM 3512 N N . LEU B 1 174 ? 15.102 14.969 6.227 1 98.75 174 LEU B N 1
ATOM 3513 C CA . LEU B 1 174 ? 14.766 13.961 7.234 1 98.75 174 LEU B CA 1
ATOM 3514 C C . LEU B 1 174 ? 15.203 12.578 6.781 1 98.75 174 LEU B C 1
ATOM 3516 O O . LEU B 1 174 ? 15.727 11.789 7.578 1 98.75 174 LEU B O 1
ATOM 3520 N N . ALA B 1 175 ? 14.984 12.242 5.496 1 98.88 175 ALA B N 1
ATOM 3521 C CA . ALA B 1 175 ? 15.383 10.945 4.957 1 98.88 175 ALA B CA 1
ATOM 3522 C C . ALA B 1 175 ? 16.891 10.75 5.039 1 98.88 175 ALA B C 1
ATOM 3524 O O . ALA B 1 175 ? 17.375 9.664 5.379 1 98.88 175 ALA B O 1
ATOM 3525 N N . VAL B 1 176 ? 17.641 11.805 4.746 1 98.81 176 VAL B N 1
ATOM 3526 C CA . VAL B 1 176 ? 19.094 11.766 4.859 1 98.81 176 VAL B CA 1
ATOM 3527 C C . VAL B 1 176 ? 19.484 11.508 6.312 1 98.81 176 VAL B C 1
ATOM 3529 O O . VAL B 1 176 ? 20.312 10.648 6.594 1 98.81 176 VAL B O 1
ATOM 3532 N N . LEU B 1 177 ? 18.859 12.227 7.223 1 98.62 177 LEU B N 1
ATOM 3533 C CA . LEU B 1 177 ? 19.172 12.109 8.641 1 98.62 177 LEU B CA 1
ATOM 3534 C C . LEU B 1 177 ? 18.828 10.719 9.164 1 98.62 177 LEU B C 1
ATOM 3536 O O . LEU B 1 177 ? 19.438 10.234 10.109 1 98.62 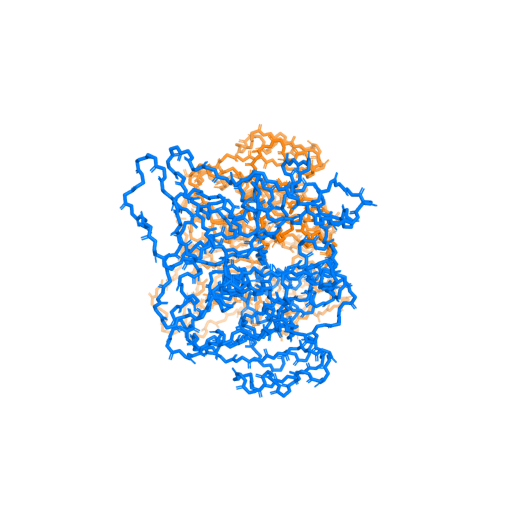177 LEU B O 1
ATOM 3540 N N . GLY B 1 178 ? 17.875 10.07 8.555 1 98.44 178 GLY B N 1
ATOM 3541 C CA . GLY B 1 178 ? 17.484 8.727 8.922 1 98.44 178 GLY B CA 1
ATOM 3542 C C . GLY B 1 178 ? 18.375 7.652 8.312 1 98.44 178 GLY B C 1
ATOM 3543 O O . GLY B 1 178 ? 18.141 6.461 8.516 1 98.44 178 GLY B O 1
ATOM 3544 N N . GLY B 1 179 ? 19.328 8.062 7.539 1 98.69 179 GLY B N 1
ATOM 3545 C CA . GLY B 1 179 ? 20.281 7.125 6.98 1 98.69 179 GLY B CA 1
ATOM 3546 C C . GLY B 1 179 ? 19.938 6.699 5.562 1 98.69 179 GLY B C 1
ATOM 3547 O O . GLY B 1 179 ? 20.547 5.762 5.027 1 98.69 179 GLY B O 1
ATOM 3548 N N . GLY B 1 180 ? 19.031 7.371 4.922 1 98.75 180 GLY B N 1
ATOM 3549 C CA . GLY B 1 180 ? 18.672 7.051 3.551 1 98.75 180 GLY B CA 1
ATOM 3550 C C . GLY B 1 180 ? 19.641 7.645 2.531 1 98.75 180 GLY B C 1
ATOM 3551 O O . GLY B 1 180 ? 20.281 8.656 2.803 1 98.75 180 GLY B O 1
ATOM 3552 N N . GLU B 1 181 ? 19.766 6.957 1.425 1 98.88 181 GLU B N 1
ATOM 3553 C CA . GLU B 1 181 ? 20.328 7.551 0.219 1 98.88 181 GLU B CA 1
ATOM 3554 C C . GLU B 1 181 ? 19.25 8.195 -0.644 1 98.88 181 GLU B C 1
ATOM 3556 O O . GLU B 1 181 ? 18.406 7.504 -1.215 1 98.88 181 GLU B O 1
ATOM 3561 N N . VAL B 1 182 ? 19.328 9.562 -0.759 1 98.94 182 VAL B N 1
ATOM 3562 C CA . VAL B 1 182 ? 18.141 10.281 -1.207 1 98.94 182 VAL B CA 1
ATOM 3563 C C . VAL B 1 182 ? 18.391 10.867 -2.598 1 98.94 182 VAL B C 1
ATOM 3565 O O . VAL B 1 182 ? 19.422 11.5 -2.84 1 98.94 182 VAL B O 1
ATOM 3568 N N . TYR B 1 183 ? 17.484 10.625 -3.5 1 98.94 183 TYR B N 1
ATOM 3569 C CA . TYR B 1 183 ? 17.359 11.234 -4.82 1 98.94 183 TYR B CA 1
ATOM 3570 C C . TYR B 1 183 ? 16.031 11.969 -4.965 1 98.94 183 TYR B C 1
ATOM 3572 O O . TYR B 1 183 ? 15.109 11.758 -4.172 1 98.94 183 TYR B O 1
ATOM 3580 N N . ALA B 1 184 ? 15.992 12.922 -5.945 1 98.81 184 ALA B N 1
ATOM 3581 C CA . ALA B 1 184 ? 14.742 13.664 -6.051 1 98.81 184 ALA B CA 1
ATOM 3582 C C . ALA B 1 184 ? 14.391 13.938 -7.512 1 98.81 184 ALA B C 1
ATOM 3584 O O . ALA B 1 184 ? 15.266 13.945 -8.375 1 98.81 184 ALA B O 1
ATOM 3585 N N . ALA B 1 185 ? 13.133 13.984 -7.773 1 98.75 185 ALA B N 1
ATOM 3586 C CA . ALA B 1 185 ? 12.594 14.508 -9.023 1 98.75 185 ALA B CA 1
ATOM 3587 C C . ALA B 1 185 ? 11.867 15.836 -8.805 1 98.75 185 ALA B C 1
ATOM 3589 O O . ALA B 1 185 ? 10.922 15.906 -8.016 1 98.75 185 ALA B O 1
ATOM 3590 N N . GLU B 1 186 ? 12.328 16.859 -9.406 1 96.44 186 GLU B N 1
ATOM 3591 C CA . GLU B 1 186 ? 11.812 18.219 -9.273 1 96.44 186 GLU B CA 1
ATOM 3592 C C . GLU B 1 186 ? 11.922 18.984 -10.586 1 96.44 186 GLU B C 1
ATOM 3594 O O . GLU B 1 186 ? 13.023 19.172 -11.109 1 96.44 186 GLU B O 1
ATOM 3599 N N . ILE B 1 187 ? 10.773 19.469 -11.039 1 94 187 ILE B N 1
ATOM 3600 C CA . ILE B 1 187 ? 10.711 20.078 -12.367 1 94 187 ILE B CA 1
ATOM 3601 C C . ILE B 1 187 ? 11.266 21.5 -12.312 1 94 187 ILE B C 1
ATOM 3603 O O . ILE B 1 187 ? 11.75 22.016 -13.32 1 94 187 ILE B O 1
ATOM 3607 N N . ASN B 1 188 ? 11.234 22.188 -11.172 1 92.12 188 ASN B N 1
ATOM 3608 C CA . ASN B 1 188 ? 11.75 23.547 -11.023 1 92.12 188 ASN B CA 1
ATOM 3609 C C . ASN B 1 188 ? 13.242 23.531 -10.711 1 92.12 188 ASN B C 1
ATOM 3611 O O . ASN B 1 188 ? 13.648 23.281 -9.578 1 92.12 188 ASN B O 1
ATOM 3615 N N . PRO B 1 189 ? 14.039 23.906 -11.641 1 93 189 PRO B N 1
ATOM 3616 C CA . PRO B 1 189 ? 15.484 23.828 -11.43 1 93 189 PRO B CA 1
ATOM 3617 C C . PRO B 1 189 ? 15.984 24.797 -10.359 1 93 189 PRO B C 1
ATOM 3619 O O . PRO B 1 189 ? 17.062 24.609 -9.805 1 93 189 PRO B O 1
ATOM 3622 N N . ARG B 1 190 ? 15.195 25.75 -9.992 1 90.56 190 ARG B N 1
ATOM 3623 C CA . ARG B 1 190 ? 15.617 26.781 -9.062 1 90.56 190 ARG B CA 1
ATOM 3624 C C . ARG B 1 190 ? 15.828 26.219 -7.664 1 90.56 190 ARG B C 1
ATOM 3626 O O . ARG B 1 190 ? 16.531 26.812 -6.84 1 90.56 190 ARG B O 1
ATOM 3633 N N . VAL B 1 191 ? 15.242 25.031 -7.43 1 90.75 191 VAL B N 1
ATOM 3634 C CA . VAL B 1 191 ? 15.328 24.547 -6.059 1 90.75 191 VAL B CA 1
ATOM 3635 C C . VAL B 1 191 ? 16.25 23.328 -6 1 90.75 191 VAL B C 1
ATOM 3637 O O . VAL B 1 191 ? 16.406 22.719 -4.945 1 90.75 191 VAL B O 1
ATOM 3640 N N . HIS B 1 192 ? 16.906 22.969 -7.121 1 95.19 192 HIS B N 1
ATOM 3641 C CA . HIS B 1 192 ? 17.766 21.797 -7.152 1 95.19 192 HIS B CA 1
ATOM 3642 C C . HIS B 1 192 ? 18.938 21.938 -6.184 1 95.19 192 HIS B C 1
ATOM 3644 O O . HIS B 1 192 ? 19.234 21.016 -5.422 1 95.19 192 HIS B O 1
ATOM 3650 N N . ALA B 1 193 ? 19.562 23.109 -6.215 1 95.5 193 ALA B N 1
ATOM 3651 C CA . ALA B 1 193 ? 20.734 23.344 -5.379 1 95.5 193 ALA B CA 1
ATOM 3652 C C . ALA B 1 193 ? 20.375 23.219 -3.898 1 95.5 193 ALA B C 1
ATOM 3654 O O . ALA B 1 193 ? 21.156 22.672 -3.113 1 95.5 193 ALA B O 1
ATOM 3655 N N . ALA B 1 194 ? 19.25 23.703 -3.58 1 92.69 194 ALA B N 1
ATOM 3656 C CA . ALA B 1 194 ? 18.812 23.641 -2.188 1 92.69 194 ALA B CA 1
ATOM 3657 C C . ALA B 1 194 ? 18.625 22.188 -1.743 1 92.69 194 ALA B C 1
ATOM 3659 O O . ALA B 1 194 ? 18.922 21.844 -0.599 1 92.69 194 ALA B O 1
ATOM 3660 N N . GLY B 1 195 ? 18.125 21.344 -2.609 1 95.12 195 GLY B N 1
ATOM 3661 C CA . GLY B 1 195 ? 17.984 19.938 -2.312 1 95.12 195 GLY B CA 1
ATOM 3662 C C . GLY B 1 195 ? 19.328 19.25 -2.084 1 95.12 195 GLY B C 1
ATOM 3663 O O . GLY B 1 195 ? 19.484 18.484 -1.124 1 95.12 195 GLY B O 1
ATOM 3664 N N . ILE B 1 196 ? 20.234 19.562 -2.943 1 97.94 196 ILE B N 1
ATOM 3665 C CA . ILE B 1 196 ? 21.578 18.969 -2.846 1 97.94 196 ILE B CA 1
ATOM 3666 C C . ILE B 1 196 ? 22.234 19.406 -1.538 1 97.94 196 ILE B C 1
ATOM 3668 O O . ILE B 1 196 ? 22.859 18.594 -0.86 1 97.94 196 ILE B O 1
ATOM 3672 N N . GLU B 1 197 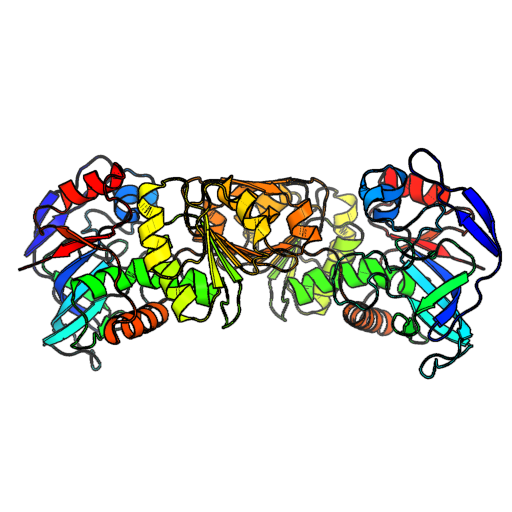? 22.047 20.609 -1.132 1 96.12 197 GLU B N 1
ATOM 3673 C CA . GLU B 1 197 ? 22.578 21.141 0.119 1 96.12 197 GLU B CA 1
ATOM 3674 C C . GLU B 1 197 ? 22.016 20.391 1.321 1 96.12 197 GLU B C 1
ATOM 3676 O O . GLU B 1 197 ? 22.656 20.297 2.367 1 96.12 197 GLU B O 1
ATOM 3681 N N . ARG B 1 198 ? 20.922 19.812 1.103 1 95.5 198 ARG B N 1
ATOM 3682 C CA . ARG B 1 198 ? 20.25 19.125 2.195 1 95.5 198 ARG B CA 1
ATOM 3683 C C . ARG B 1 198 ? 20.578 17.625 2.172 1 95.5 198 ARG B C 1
ATOM 3685 O O . ARG B 1 198 ? 20.016 16.859 2.947 1 95.5 198 ARG B O 1
ATOM 3692 N N . GLY B 1 199 ? 21.391 17.219 1.243 1 98.06 199 GLY B N 1
ATOM 3693 C CA . GLY B 1 199 ? 21.891 15.859 1.258 1 98.06 199 GLY B CA 1
ATOM 3694 C C . GLY B 1 199 ? 21.359 15.008 0.121 1 98.06 199 GLY B C 1
ATOM 3695 O O . GLY B 1 199 ? 21.719 13.844 -0.012 1 98.06 199 GLY B O 1
ATOM 3696 N N . VAL B 1 200 ? 20.516 15.539 -0.706 1 98.56 200 VAL B N 1
ATOM 3697 C CA . VAL B 1 200 ? 20.062 14.82 -1.89 1 98.56 200 VAL B CA 1
ATOM 3698 C C . VAL B 1 200 ? 21.234 14.57 -2.828 1 98.56 200 VAL B C 1
ATOM 3700 O O . VAL B 1 200 ? 21.984 15.5 -3.152 1 98.56 200 VAL B O 1
ATOM 3703 N N . LYS B 1 201 ? 21.391 13.453 -3.254 1 98.81 201 LYS B N 1
ATOM 3704 C CA . LYS B 1 201 ? 22.547 13.086 -4.047 1 98.81 201 LYS B CA 1
ATOM 3705 C C . LYS B 1 201 ? 22.422 13.586 -5.484 1 98.81 201 LYS B C 1
ATOM 3707 O O . LYS B 1 201 ? 23.406 14.023 -6.082 1 98.81 201 LYS B O 1
ATOM 3712 N N . GLN B 1 202 ? 21.25 13.453 -6.027 1 98.69 202 GLN B N 1
ATOM 3713 C CA . GLN B 1 202 ? 20.969 13.898 -7.391 1 98.69 202 GLN B CA 1
ATOM 3714 C C . GLN B 1 202 ? 19.5 14.281 -7.559 1 98.69 202 GLN B C 1
ATOM 3716 O O . GLN B 1 202 ? 18.609 13.641 -6.988 1 98.69 202 GLN B O 1
ATOM 3721 N N . VAL B 1 203 ? 19.297 15.375 -8.258 1 98.56 203 VAL B N 1
ATOM 3722 C CA . VAL B 1 203 ? 17.953 15.82 -8.602 1 98.56 203 VAL B CA 1
ATOM 3723 C C . VAL B 1 203 ? 17.734 15.711 -10.109 1 98.56 203 VAL B C 1
ATOM 3725 O O . VAL B 1 203 ? 18.562 16.188 -10.891 1 98.56 203 VAL B O 1
ATOM 3728 N N . VAL B 1 204 ? 16.719 15.031 -10.477 1 98.62 204 VAL B N 1
ATOM 3729 C CA . VAL B 1 204 ? 16.359 14.891 -11.891 1 98.62 204 VAL B CA 1
ATOM 3730 C C . VAL B 1 204 ? 15.07 15.656 -12.18 1 98.62 204 VAL B C 1
ATOM 3732 O O . VAL B 1 204 ? 14.375 16.078 -11.258 1 98.62 204 VAL B O 1
ATOM 3735 N N . ASP B 1 205 ? 14.703 15.812 -13.469 1 97.38 205 ASP B N 1
ATOM 3736 C CA . ASP B 1 205 ? 13.57 16.641 -13.867 1 97.38 205 ASP B CA 1
ATOM 3737 C C . ASP B 1 205 ? 12.289 15.812 -13.93 1 97.38 205 ASP B C 1
ATOM 3739 O O . ASP B 1 205 ? 11.195 16.328 -13.719 1 97.38 205 ASP B O 1
ATOM 3743 N N . ASP B 1 206 ? 12.5 14.57 -14.234 1 97.38 206 ASP B N 1
ATOM 3744 C CA . ASP B 1 206 ? 11.344 13.719 -14.492 1 97.38 206 ASP B CA 1
ATOM 3745 C C . ASP B 1 206 ? 11.359 12.484 -13.586 1 97.38 206 ASP B C 1
ATOM 3747 O O . ASP B 1 206 ? 12.422 11.883 -13.367 1 97.38 206 ASP B O 1
ATOM 3751 N N . VAL B 1 207 ? 10.203 12.102 -13.109 1 98.31 207 VAL B N 1
ATOM 3752 C CA . VAL B 1 207 ? 10.055 10.984 -12.18 1 98.31 207 VAL B CA 1
ATOM 3753 C C . VAL B 1 207 ? 10.57 9.703 -12.82 1 98.31 207 VAL B C 1
ATOM 3755 O O . VAL B 1 207 ? 11.141 8.844 -12.148 1 98.31 207 VAL B O 1
ATOM 3758 N N . LYS B 1 208 ? 10.453 9.523 -14.125 1 97.81 208 LYS B N 1
ATOM 3759 C CA . LYS B 1 208 ? 10.867 8.297 -14.805 1 97.81 208 LYS B CA 1
ATOM 3760 C C . LYS B 1 208 ? 12.383 8.133 -14.766 1 97.81 208 LYS B C 1
ATOM 3762 O O . LYS B 1 208 ? 12.891 7.012 -14.828 1 97.81 208 LYS B O 1
ATOM 3767 N N . GLU B 1 209 ? 13.102 9.258 -14.602 1 98.38 209 GLU B N 1
ATOM 3768 C CA . GLU B 1 209 ? 14.562 9.219 -14.531 1 98.38 209 GLU B CA 1
ATOM 3769 C C . GLU B 1 209 ? 15.031 8.633 -13.203 1 98.38 209 GLU B C 1
ATOM 3771 O O . GLU B 1 209 ? 16.203 8.242 -13.07 1 98.38 209 GLU B O 1
ATOM 3776 N N . LEU B 1 210 ? 14.164 8.547 -12.234 1 98.69 210 LEU B N 1
ATOM 3777 C CA . LEU B 1 210 ? 14.508 7.973 -10.938 1 98.69 210 LEU B CA 1
ATOM 3778 C C . LEU B 1 210 ? 14.797 6.48 -11.07 1 98.69 210 LEU B C 1
ATOM 3780 O O . LEU B 1 210 ? 15.391 5.875 -10.172 1 98.69 210 LEU B O 1
ATOM 3784 N N . ALA B 1 211 ? 14.391 5.848 -12.211 1 98.25 211 ALA B N 1
ATOM 3785 C CA . ALA B 1 211 ? 14.586 4.422 -12.445 1 98.25 211 ALA B CA 1
ATOM 3786 C C . ALA B 1 211 ? 16.062 4.051 -12.344 1 98.25 211 ALA B C 1
ATOM 3788 O O . ALA B 1 211 ? 16.406 2.934 -11.953 1 98.25 211 ALA B O 1
ATOM 3789 N N . ALA B 1 212 ? 16.953 5.016 -12.625 1 98.19 212 ALA B N 1
ATOM 3790 C CA . ALA B 1 212 ? 18.391 4.777 -12.68 1 98.19 212 ALA B CA 1
ATOM 3791 C C . ALA B 1 212 ? 18.953 4.52 -11.281 1 98.19 212 ALA B C 1
ATOM 3793 O O . ALA B 1 212 ? 20.062 4.016 -11.141 1 98.19 212 ALA B O 1
ATOM 3794 N N . PHE B 1 213 ? 18.156 4.762 -10.211 1 98.62 213 PHE B N 1
ATOM 3795 C CA . PHE B 1 213 ? 18.766 4.812 -8.883 1 98.62 213 PHE B CA 1
ATOM 3796 C C . PHE B 1 213 ? 18.297 3.643 -8.023 1 98.62 213 PHE B C 1
ATOM 3798 O O . PHE B 1 213 ? 18.641 3.551 -6.844 1 98.62 213 PHE B O 1
ATOM 3805 N N . GLU B 1 214 ? 17.438 2.686 -8.531 1 98.06 214 GLU B N 1
ATOM 3806 C CA . GLU B 1 214 ? 17.016 1.463 -7.859 1 98.06 214 GLU B CA 1
ATOM 3807 C C . GLU B 1 214 ? 16.422 1.77 -6.488 1 98.06 214 GLU B C 1
ATOM 3809 O O . GLU B 1 214 ? 16.844 1.207 -5.477 1 98.06 214 GLU B O 1
ATOM 3814 N N . LEU B 1 215 ? 15.367 2.498 -6.48 1 98.88 215 LEU B N 1
ATOM 3815 C CA . LEU B 1 215 ? 14.797 3.055 -5.258 1 98.88 215 LEU B CA 1
ATOM 3816 C C . LEU B 1 215 ? 13.875 2.043 -4.578 1 98.88 215 LEU B C 1
ATOM 3818 O O . LEU B 1 215 ? 13.07 1.385 -5.242 1 98.88 215 LEU B O 1
ATOM 3822 N N . ASP B 1 216 ? 13.992 1.969 -3.25 1 98.69 216 ASP B N 1
ATOM 3823 C CA . ASP B 1 216 ? 13.141 1.116 -2.43 1 98.69 216 ASP B CA 1
ATOM 3824 C C . ASP B 1 216 ? 11.867 1.851 -2.016 1 98.69 216 ASP B C 1
ATOM 3826 O O . ASP B 1 216 ? 10.836 1.223 -1.763 1 98.69 216 ASP B O 1
ATOM 3830 N N . LEU B 1 217 ? 12 3.121 -1.896 1 98.94 217 LEU B N 1
ATOM 3831 C CA . LEU B 1 217 ? 10.93 3.996 -1.424 1 98.94 217 LEU B CA 1
ATOM 3832 C C . LEU B 1 217 ? 10.867 5.27 -2.258 1 98.94 217 LEU B C 1
ATOM 3834 O O . LEU B 1 217 ? 11.891 5.898 -2.525 1 98.94 217 LEU B O 1
ATOM 3838 N N . ILE B 1 218 ? 9.711 5.594 -2.725 1 98.94 218 ILE B N 1
ATOM 3839 C CA . ILE B 1 218 ? 9.484 6.895 -3.338 1 98.94 218 ILE B CA 1
ATOM 3840 C C . ILE B 1 218 ? 8.32 7.602 -2.637 1 98.94 218 ILE B C 1
ATOM 3842 O O . ILE B 1 218 ? 7.246 7.023 -2.467 1 98.94 218 ILE B O 1
ATOM 3846 N N . VAL B 1 219 ? 8.555 8.797 -2.182 1 98.94 219 VAL B N 1
ATOM 3847 C CA . VAL B 1 219 ? 7.496 9.609 -1.596 1 98.94 219 VAL B CA 1
ATOM 3848 C C . VAL B 1 219 ? 7.105 10.727 -2.561 1 98.94 219 VAL B C 1
ATOM 3850 O O . VAL B 1 219 ? 7.949 11.531 -2.965 1 98.94 219 VAL B O 1
ATOM 3853 N N . ASP B 1 220 ? 5.855 10.75 -2.896 1 98.75 220 ASP B N 1
ATOM 3854 C CA . ASP B 1 220 ? 5.332 11.711 -3.867 1 98.75 220 ASP B CA 1
ATOM 3855 C C . ASP B 1 220 ? 4.648 12.883 -3.166 1 98.75 220 ASP B C 1
ATOM 3857 O O . ASP B 1 220 ? 3.469 12.805 -2.82 1 98.75 220 ASP B O 1
ATOM 3861 N N . PHE B 1 221 ? 5.328 13.992 -3.082 1 95.69 221 PHE B N 1
ATOM 3862 C CA . PHE B 1 221 ? 4.793 15.188 -2.436 1 95.69 221 PHE B CA 1
ATOM 3863 C C . PHE B 1 221 ? 4.102 16.094 -3.451 1 95.69 221 PHE B C 1
ATOM 3865 O O . PHE B 1 221 ? 3.533 17.125 -3.086 1 95.69 221 PHE B O 1
ATOM 3872 N N . ALA B 1 222 ? 4.113 15.727 -4.691 1 93.88 222 ALA B N 1
ATOM 3873 C CA . ALA B 1 222 ? 3.451 16.5 -5.738 1 93.88 222 ALA B CA 1
ATOM 3874 C C . ALA B 1 222 ? 2.033 15.992 -5.98 1 93.88 222 ALA B C 1
ATOM 3876 O O . ALA B 1 222 ? 1.06 16.703 -5.727 1 93.88 222 ALA B O 1
ATOM 3877 N N . GLY B 1 223 ? 1.903 14.75 -6.336 1 95.44 223 GLY B N 1
ATOM 3878 C CA . GLY B 1 223 ? 0.605 14.125 -6.527 1 95.44 223 GLY B CA 1
ATOM 3879 C C . GLY B 1 223 ? -0.125 14.633 -7.758 1 95.44 223 GLY B C 1
ATOM 3880 O O . GLY B 1 223 ? -1.3 14.992 -7.684 1 95.44 223 GLY B O 1
ATOM 3881 N N . PHE B 1 224 ? 0.568 14.68 -8.867 1 93.94 224 PHE B N 1
ATOM 3882 C CA . PHE B 1 224 ? -0.054 15.211 -10.078 1 93.94 224 PHE B CA 1
ATOM 3883 C C . PHE B 1 224 ? -0.574 14.078 -10.961 1 93.94 224 PHE B C 1
ATOM 3885 O O . PHE B 1 224 ? -0.854 14.281 -12.141 1 93.94 224 PHE B O 1
ATOM 3892 N N . GLY B 1 225 ? -0.726 12.977 -10.453 1 95.88 225 GLY B N 1
ATOM 3893 C CA . GLY B 1 225 ? -1.151 11.805 -11.203 1 95.88 225 GLY B CA 1
ATOM 3894 C C . GLY B 1 225 ? -0.016 11.125 -11.945 1 95.88 225 GLY B C 1
ATOM 3895 O O . GLY B 1 225 ? 0.339 9.984 -11.648 1 95.88 225 GLY B O 1
ATOM 3896 N N . THR B 1 226 ? 0.598 11.906 -12.797 1 97.19 226 THR B N 1
ATOM 3897 C CA . THR B 1 226 ? 1.717 11.367 -13.562 1 97.19 226 THR B CA 1
ATOM 3898 C C . THR B 1 226 ? 2.902 11.062 -12.656 1 97.19 226 THR B C 1
ATOM 3900 O O . THR B 1 226 ? 3.664 10.133 -12.906 1 97.19 226 THR B O 1
ATOM 3903 N N . THR B 1 227 ? 3.049 11.859 -11.602 1 98.12 227 THR B N 1
ATOM 3904 C CA . THR B 1 227 ? 4.145 11.625 -10.672 1 98.12 227 THR B CA 1
ATOM 3905 C C . THR B 1 227 ? 3.928 10.32 -9.898 1 98.12 227 THR B C 1
ATOM 3907 O O . THR B 1 227 ? 4.855 9.531 -9.734 1 98.12 227 THR B O 1
ATOM 3910 N N . THR B 1 228 ? 2.691 10.133 -9.508 1 98.31 228 THR B N 1
ATOM 3911 C CA . THR B 1 228 ? 2.365 8.906 -8.789 1 98.31 228 THR B CA 1
ATOM 3912 C C . THR B 1 228 ? 2.49 7.695 -9.711 1 98.31 228 THR B C 1
ATOM 3914 O O . THR B 1 228 ? 3.082 6.68 -9.336 1 98.31 228 THR B O 1
ATOM 3917 N N . ALA B 1 229 ? 1.944 7.828 -10.906 1 98.56 229 ALA B N 1
ATOM 3918 C CA . ALA B 1 229 ? 2.037 6.754 -11.891 1 98.56 229 ALA B CA 1
ATOM 3919 C C . ALA B 1 229 ? 3.492 6.422 -12.203 1 98.56 229 ALA B C 1
ATOM 3921 O O . ALA B 1 229 ? 3.875 5.25 -12.234 1 98.56 229 ALA B O 1
ATOM 3922 N N . GLY B 1 230 ? 4.281 7.457 -12.438 1 98.69 230 GLY B N 1
ATOM 3923 C CA . GLY B 1 230 ? 5.695 7.258 -12.711 1 98.69 230 GLY B CA 1
ATOM 3924 C C . GLY B 1 230 ? 6.438 6.602 -11.562 1 98.69 230 GLY B C 1
ATOM 3925 O O . GLY B 1 230 ? 7.312 5.762 -11.781 1 98.69 230 GLY B O 1
ATOM 3926 N N . ALA B 1 231 ? 6.121 7 -10.32 1 98.88 231 ALA B N 1
ATOM 3927 C CA . ALA B 1 231 ? 6.75 6.406 -9.141 1 98.88 231 ALA B CA 1
ATOM 3928 C C . ALA B 1 231 ? 6.52 4.898 -9.094 1 98.88 231 ALA B C 1
ATOM 3930 O O . ALA B 1 231 ? 7.441 4.133 -8.812 1 98.88 231 ALA B O 1
ATOM 3931 N N . ILE B 1 232 ? 5.328 4.43 -9.375 1 98.75 232 ILE B N 1
ATOM 3932 C CA . ILE B 1 232 ? 4.977 3.014 -9.367 1 98.75 232 ILE B CA 1
ATOM 3933 C C . ILE B 1 232 ? 5.781 2.281 -10.438 1 98.75 232 ILE B C 1
ATOM 3935 O O . ILE B 1 232 ? 6.242 1.158 -10.219 1 98.75 232 ILE B O 1
ATOM 3939 N N . GLU B 1 233 ? 5.973 2.912 -11.531 1 98.38 233 GLU B N 1
ATOM 3940 C CA . GLU B 1 233 ? 6.68 2.293 -12.648 1 98.38 233 GLU B CA 1
ATOM 3941 C C . GLU B 1 233 ? 8.164 2.113 -12.328 1 98.38 233 GLU B C 1
ATOM 3943 O O . GLU B 1 233 ? 8.773 1.118 -12.727 1 98.38 233 GLU B O 1
ATOM 3948 N N . VAL B 1 234 ? 8.711 3.01 -11.562 1 98.56 234 VAL B N 1
ATOM 3949 C CA . VAL B 1 234 ? 10.172 3.016 -11.539 1 98.56 234 VAL B CA 1
ATOM 3950 C C . VAL B 1 234 ? 10.664 2.451 -10.203 1 98.56 234 VAL B C 1
ATOM 3952 O O . VAL B 1 234 ? 11.836 2.107 -10.07 1 98.56 234 VAL B O 1
ATOM 3955 N N . VAL B 1 235 ? 9.805 2.441 -9.148 1 98.62 235 VAL B N 1
ATOM 3956 C CA . VAL B 1 235 ? 10.242 1.899 -7.871 1 98.62 235 VAL B CA 1
ATOM 3957 C C . VAL B 1 235 ? 10.625 0.43 -8.031 1 98.62 235 VAL B C 1
ATOM 3959 O O . VAL B 1 235 ? 10.133 -0.251 -8.93 1 98.62 235 VAL B O 1
ATOM 3962 N N . ASN B 1 236 ? 11.523 -0.054 -7.172 1 97.44 236 ASN B N 1
ATOM 3963 C CA . ASN B 1 236 ? 11.977 -1.439 -7.227 1 97.44 236 ASN B CA 1
ATOM 3964 C C . ASN B 1 236 ? 10.82 -2.416 -6.992 1 97.44 236 ASN B C 1
ATOM 3966 O O . ASN B 1 236 ? 9.812 -2.055 -6.391 1 97.44 236 ASN B O 1
ATOM 3970 N N . SER B 1 237 ? 11.039 -3.668 -7.516 1 93.56 237 SER B N 1
ATOM 3971 C CA . SER B 1 237 ? 10.133 -4.738 -7.109 1 93.56 237 SER B CA 1
ATOM 3972 C C . SER B 1 237 ? 10.062 -4.855 -5.594 1 93.56 237 SER B C 1
ATOM 3974 O O . SER B 1 237 ? 11.086 -4.789 -4.91 1 93.56 237 SER B O 1
ATOM 3976 N N . GLY B 1 238 ? 8.852 -4.953 -5.09 1 94.56 238 GLY B N 1
ATOM 3977 C CA . GLY B 1 238 ? 8.656 -4.988 -3.648 1 94.56 238 GLY B CA 1
ATOM 3978 C C . GLY B 1 238 ? 8.766 -3.621 -3 1 94.56 238 GLY B C 1
ATOM 3979 O O . GLY B 1 238 ? 8.695 -3.504 -1.773 1 94.56 238 GLY B O 1
ATOM 3980 N N . GLY B 1 239 ? 8.961 -2.602 -3.885 1 97.75 239 GLY B N 1
ATOM 3981 C CA . GLY B 1 239 ? 9.148 -1.255 -3.367 1 97.75 239 GLY B CA 1
ATOM 3982 C C . GLY B 1 239 ? 7.855 -0.609 -2.904 1 97.75 239 GLY B C 1
ATOM 3983 O O . GLY B 1 239 ? 6.781 -1.197 -3.035 1 97.75 239 GLY B O 1
ATOM 3984 N N . ARG B 1 240 ? 8.008 0.619 -2.377 1 98.69 240 ARG B N 1
ATOM 3985 C CA . ARG B 1 240 ? 6.895 1.341 -1.775 1 98.69 240 ARG B CA 1
ATOM 3986 C C . ARG B 1 240 ? 6.816 2.768 -2.305 1 98.69 240 ARG B C 1
ATOM 3988 O O . ARG B 1 240 ? 7.844 3.43 -2.477 1 98.69 240 ARG B O 1
ATOM 3995 N N . VAL B 1 241 ? 5.598 3.193 -2.605 1 98.94 241 VAL B N 1
ATOM 3996 C CA . VAL B 1 241 ? 5.289 4.574 -2.965 1 98.94 241 VAL B CA 1
ATOM 3997 C C . VAL B 1 241 ? 4.336 5.176 -1.934 1 98.94 241 VAL B C 1
ATOM 3999 O O . VAL B 1 241 ? 3.316 4.574 -1.595 1 98.94 241 VAL B O 1
ATOM 4002 N N . VAL B 1 242 ? 4.684 6.32 -1.404 1 98.88 242 VAL B N 1
ATOM 4003 C CA . VAL B 1 242 ? 3.809 7.027 -0.473 1 98.88 242 VAL B CA 1
ATOM 4004 C C . VAL B 1 242 ? 3.258 8.289 -1.135 1 98.88 242 VAL B C 1
ATOM 4006 O O . VAL B 1 242 ? 4.023 9.148 -1.576 1 98.88 242 VAL B O 1
ATOM 4009 N N . GLN B 1 243 ? 1.98 8.328 -1.208 1 98.12 243 GLN B N 1
ATOM 4010 C CA . GLN B 1 243 ? 1.273 9.469 -1.79 1 98.12 243 GLN B CA 1
ATOM 4011 C C . GLN B 1 243 ? 0.902 10.492 -0.721 1 98.12 243 GLN B C 1
ATOM 4013 O O . GLN B 1 243 ? 0.151 10.18 0.207 1 98.12 243 GLN B O 1
ATOM 4018 N N . VAL B 1 244 ? 1.439 11.711 -0.877 1 95.5 244 VAL B N 1
ATOM 4019 C CA . VAL B 1 244 ? 1.162 12.797 0.062 1 95.5 244 VAL B CA 1
ATOM 4020 C C . VAL B 1 244 ? 0.517 13.969 -0.675 1 95.5 244 VAL B C 1
ATOM 4022 O O . VAL B 1 244 ? -0.516 14.484 -0.245 1 95.5 244 VAL B O 1
ATOM 4025 N N . GLY B 1 245 ? 1.158 14.297 -1.808 1 92.69 245 GLY B N 1
ATOM 4026 C CA . GLY B 1 245 ? 0.7 15.445 -2.57 1 92.69 245 GLY B CA 1
ATOM 4027 C C . GLY B 1 245 ? -0.658 15.234 -3.211 1 92.69 245 GLY B C 1
ATOM 4028 O O . GLY B 1 245 ? -0.97 14.133 -3.668 1 92.69 245 GLY B O 1
ATOM 4029 N N . LEU B 1 246 ? -1.402 16.328 -3.312 1 87.81 246 LEU B N 1
ATOM 4030 C CA . LEU B 1 246 ? -2.76 16.266 -3.844 1 87.81 246 LEU B CA 1
ATOM 4031 C C . LEU B 1 246 ? -2.945 17.266 -4.98 1 87.81 246 LEU B C 1
ATOM 4033 O O . LEU B 1 246 ? -3.967 17.953 -5.043 1 87.81 246 LEU B O 1
ATOM 4037 N N . GLY B 1 247 ? -1.918 17.297 -5.844 1 84.81 247 GLY B N 1
ATOM 4038 C CA . GLY B 1 247 ? -2.002 18.188 -6.992 1 84.81 247 GLY B CA 1
ATOM 4039 C C . GLY B 1 247 ? -3.176 17.875 -7.902 1 84.81 247 GLY B C 1
ATOM 4040 O O . GLY B 1 247 ? -3.762 18.781 -8.492 1 84.81 247 GLY B O 1
ATOM 4041 N N . ARG B 1 248 ? -3.445 16.609 -7.98 1 89.88 248 ARG B N 1
ATOM 4042 C CA . ARG B 1 248 ? -4.641 16.125 -8.656 1 89.88 248 ARG B CA 1
ATOM 4043 C C . ARG B 1 248 ? -5.371 15.094 -7.797 1 89.88 248 ARG B C 1
ATOM 4045 O O . ARG B 1 248 ? -4.758 14.43 -6.961 1 89.88 248 ARG B O 1
ATOM 4052 N N . ALA B 1 249 ? -6.629 15.016 -8.141 1 92.06 249 ALA B N 1
ATOM 4053 C CA . ALA B 1 249 ? -7.457 14.156 -7.297 1 92.06 249 ALA B CA 1
ATOM 4054 C C . ALA B 1 249 ? -7.379 12.703 -7.754 1 92.06 249 ALA B C 1
ATOM 4056 O O . ALA B 1 249 ? -7.789 11.789 -7.031 1 92.06 249 ALA B O 1
ATOM 4057 N N . GLU B 1 250 ? -6.84 12.484 -8.969 1 96.75 250 GLU B N 1
ATOM 4058 C CA . GLU B 1 250 ? -6.836 11.133 -9.523 1 96.75 250 GLU B CA 1
ATOM 4059 C C . GLU B 1 250 ? -5.523 10.844 -10.242 1 96.75 250 GLU B C 1
ATOM 4061 O O . GLU B 1 250 ? -4.781 11.758 -10.594 1 96.75 250 GLU B O 1
ATOM 4066 N N . ALA B 1 251 ? -5.262 9.609 -10.383 1 97.94 251 ALA B N 1
ATOM 4067 C CA . ALA B 1 251 ? -4.137 9.125 -11.18 1 97.94 251 ALA B CA 1
ATOM 4068 C C . ALA B 1 251 ? -4.504 7.852 -11.938 1 97.94 251 ALA B C 1
ATOM 4070 O O . ALA B 1 251 ? -5.199 6.984 -11.398 1 97.94 251 ALA B O 1
ATOM 4071 N N . THR B 1 252 ? -4.148 7.789 -13.195 1 98.5 252 THR B N 1
ATOM 4072 C CA . THR B 1 252 ? -4.16 6.52 -13.906 1 98.5 252 THR B CA 1
ATOM 4073 C C . THR B 1 252 ? -2.873 5.742 -13.648 1 98.5 252 THR B C 1
ATOM 4075 O O . THR B 1 252 ? -1.789 6.176 -14.039 1 98.5 252 THR B O 1
ATOM 4078 N N . ILE B 1 253 ? -3.014 4.609 -12.977 1 98.56 253 ILE B N 1
ATOM 4079 C CA . ILE B 1 253 ? -1.808 3.875 -12.609 1 98.56 253 ILE B CA 1
ATOM 4080 C C . ILE B 1 253 ? -1.758 2.551 -13.367 1 98.56 253 ILE B C 1
ATOM 4082 O O . ILE B 1 253 ? -2.793 2.031 -13.789 1 98.56 253 ILE B O 1
ATOM 4086 N N . ASN B 1 254 ? -0.56 2.041 -13.594 1 97.81 254 ASN B N 1
ATOM 4087 C CA . ASN B 1 254 ? -0.328 0.725 -14.18 1 97.81 254 ASN B CA 1
ATOM 4088 C C . ASN B 1 254 ? -0.494 -0.385 -13.148 1 97.81 254 ASN B C 1
ATOM 4090 O O . ASN B 1 254 ? 0.46 -0.74 -12.453 1 97.81 254 ASN B O 1
ATOM 4094 N N . THR B 1 255 ? -1.701 -0.972 -13.078 1 96.75 255 THR B N 1
ATOM 4095 C CA . THR B 1 255 ? -1.981 -1.983 -12.062 1 96.75 255 THR B CA 1
ATOM 4096 C C . THR B 1 255 ? -1.291 -3.299 -12.406 1 96.75 255 THR B C 1
ATOM 4098 O O . THR B 1 255 ? -1.009 -4.109 -11.523 1 96.75 255 THR B O 1
ATOM 4101 N N . HIS B 1 256 ? -1.042 -3.502 -13.68 1 92.31 256 HIS B N 1
ATOM 4102 C CA . HIS B 1 256 ? -0.257 -4.668 -14.07 1 92.31 256 HIS B CA 1
ATOM 4103 C C . HIS B 1 256 ? 1.128 -4.637 -13.43 1 92.31 256 HIS B C 1
ATOM 4105 O O . HIS B 1 256 ? 1.54 -5.602 -12.781 1 92.31 256 HIS B O 1
ATOM 4111 N N . LEU B 1 257 ? 1.761 -3.555 -13.57 1 93.31 257 LEU B N 1
ATOM 4112 C CA . LEU B 1 257 ? 3.105 -3.422 -13.023 1 93.31 257 LEU B CA 1
ATOM 4113 C C . LEU B 1 257 ? 3.074 -3.422 -11.5 1 93.31 257 LEU B C 1
ATOM 4115 O O . LEU B 1 257 ? 3.941 -4.02 -10.859 1 93.31 257 LEU B O 1
ATOM 4119 N N . LEU B 1 258 ? 2.076 -2.703 -10.914 1 96.62 258 LEU B N 1
ATOM 4120 C CA . LEU B 1 258 ? 1.916 -2.695 -9.461 1 96.62 258 LEU B CA 1
ATOM 4121 C C . LEU B 1 258 ? 1.833 -4.117 -8.914 1 96.62 258 LEU B C 1
ATOM 4123 O O . LEU B 1 258 ? 2.473 -4.438 -7.91 1 96.62 258 LEU B O 1
ATOM 4127 N N . THR B 1 259 ? 1.101 -4.957 -9.602 1 93.88 259 THR B N 1
ATOM 4128 C CA . THR B 1 259 ? 0.893 -6.336 -9.172 1 93.88 259 THR B CA 1
ATOM 4129 C C . THR B 1 259 ? 2.145 -7.172 -9.422 1 93.88 259 THR B C 1
ATOM 4131 O O . THR B 1 259 ? 2.643 -7.84 -8.508 1 93.88 259 THR B O 1
ATOM 4134 N N . MET B 1 260 ? 2.742 -7.059 -10.609 1 88.38 260 MET B N 1
ATOM 4135 C CA . MET B 1 260 ? 3.881 -7.887 -10.992 1 88.38 260 MET B CA 1
ATOM 4136 C C . MET B 1 260 ? 5.09 -7.594 -10.109 1 88.38 260 MET B C 1
ATOM 4138 O O . MET B 1 260 ? 5.883 -8.492 -9.82 1 88.38 260 MET B O 1
ATOM 4142 N N . LYS B 1 261 ? 5.18 -6.352 -9.672 1 91.75 261 LYS B N 1
ATOM 4143 C CA . LYS B 1 261 ? 6.32 -5.949 -8.852 1 91.75 261 LYS B CA 1
ATOM 4144 C C . LYS B 1 261 ? 5.984 -6.027 -7.367 1 91.75 261 LYS B C 1
ATOM 4146 O O . LYS B 1 261 ? 6.844 -5.773 -6.516 1 91.75 261 LYS B O 1
ATOM 4151 N N . GLU B 1 262 ? 4.684 -6.246 -7.133 1 94.56 262 GLU B N 1
ATOM 4152 C CA . GLU B 1 262 ? 4.188 -6.238 -5.758 1 94.56 262 GLU B CA 1
ATOM 4153 C C . GLU B 1 262 ? 4.512 -4.918 -5.062 1 94.56 262 GLU B C 1
ATOM 4155 O O . GLU B 1 262 ? 5 -4.914 -3.93 1 94.56 262 GLU B O 1
ATOM 4160 N N . VAL B 1 263 ? 4.297 -3.875 -5.758 1 97.56 263 VAL B N 1
ATOM 4161 C CA . VAL B 1 263 ? 4.492 -2.525 -5.234 1 97.56 263 VAL B CA 1
ATOM 4162 C C . VAL B 1 263 ? 3.402 -2.205 -4.215 1 97.56 263 VAL B C 1
ATOM 4164 O O . VAL B 1 263 ? 2.266 -2.666 -4.344 1 97.56 263 VAL B O 1
ATOM 4167 N N . GLU B 1 264 ? 3.752 -1.442 -3.18 1 98.69 264 GLU B N 1
ATOM 4168 C CA . GLU B 1 264 ? 2.781 -0.871 -2.25 1 98.69 264 GLU B CA 1
ATOM 4169 C C . GLU B 1 264 ? 2.6 0.625 -2.494 1 98.69 264 GLU B C 1
ATOM 4171 O O . GLU B 1 264 ? 3.576 1.375 -2.541 1 98.69 264 GLU B O 1
ATOM 4176 N N . LEU B 1 265 ? 1.4 1 -2.725 1 98.94 265 LEU B N 1
ATOM 4177 C CA . LEU B 1 265 ? 1.023 2.408 -2.738 1 98.94 265 LEU B CA 1
ATOM 4178 C C . LEU B 1 265 ? 0.253 2.777 -1.474 1 98.94 265 LEU B C 1
ATOM 4180 O O . LEU B 1 265 ? -0.811 2.215 -1.204 1 98.94 265 LEU B O 1
ATOM 4184 N N . ARG B 1 266 ? 0.803 3.75 -0.707 1 98.56 266 ARG B N 1
ATOM 4185 C CA . ARG B 1 266 ? 0.205 4.129 0.569 1 98.56 266 ARG B CA 1
ATOM 4186 C C . ARG B 1 266 ? -0.133 5.617 0.593 1 98.56 266 ARG B C 1
ATOM 4188 O O . ARG B 1 266 ? 0.684 6.449 0.196 1 98.56 266 ARG B O 1
ATOM 4195 N N . GLY B 1 267 ? -1.328 5.891 1.027 1 97.12 267 GLY B N 1
ATOM 4196 C CA . GLY B 1 267 ? -1.666 7.281 1.304 1 97.12 267 GLY B CA 1
ATOM 4197 C C . GLY B 1 267 ? -1.169 7.758 2.654 1 97.12 267 GLY B C 1
ATOM 4198 O O . GLY B 1 267 ? -1.132 6.984 3.617 1 97.12 267 GLY B O 1
ATOM 4199 N N . SER B 1 268 ? -0.845 9.031 2.66 1 95.31 268 SER B N 1
ATOM 4200 C CA . SER B 1 268 ? -0.431 9.648 3.916 1 95.31 268 SER B CA 1
ATOM 4201 C C . SER B 1 268 ? -0.985 11.07 4.043 1 95.31 268 SER B C 1
ATOM 4203 O O . SER B 1 268 ? -0.723 11.922 3.193 1 95.31 268 SER B O 1
ATOM 4205 N N . ILE B 1 269 ? -1.715 11.461 4.945 1 87.12 269 ILE B N 1
ATOM 4206 C CA . ILE B 1 269 ? -2.377 12.75 5.047 1 87.12 269 ILE B CA 1
ATOM 4207 C C . ILE B 1 269 ? -1.698 13.602 6.121 1 87.12 269 ILE B C 1
ATOM 4209 O O . ILE B 1 269 ? -1.695 14.828 6.043 1 87.12 269 ILE B O 1
ATOM 4213 N N . GLY B 1 270 ? -1.084 13.016 7.082 1 89.25 270 GLY B N 1
ATOM 4214 C CA . GLY B 1 270 ? -0.472 13.703 8.211 1 89.25 270 GLY B CA 1
ATOM 4215 C C . GLY B 1 270 ? 0.393 12.797 9.062 1 89.25 270 GLY B C 1
ATOM 4216 O O . GLY B 1 270 ? 1.278 12.109 8.547 1 89.25 270 GLY B O 1
ATOM 4217 N N . GLY B 1 271 ? 0.176 13.055 10.352 1 91.75 271 GLY B N 1
ATOM 4218 C CA . GLY B 1 271 ? 0.933 12.266 11.312 1 91.75 271 GLY B CA 1
ATOM 4219 C C . GLY B 1 271 ? 0.375 12.344 12.719 1 91.75 271 GLY B C 1
ATOM 4220 O O . GLY B 1 271 ? -0.842 12.414 12.906 1 91.75 271 GLY B O 1
ATOM 4221 N N . THR B 1 272 ? 1.229 12.18 13.625 1 90.94 272 THR B N 1
ATOM 4222 C CA . THR B 1 272 ? 0.84 12.156 15.031 1 90.94 272 THR B CA 1
ATOM 4223 C C . THR B 1 272 ? 1.678 13.141 15.844 1 90.94 272 THR B C 1
ATOM 4225 O O . THR B 1 272 ? 2.725 13.602 15.383 1 90.94 272 THR B O 1
ATOM 4228 N N . PRO B 1 273 ? 1.169 13.484 17.047 1 92 273 PRO B N 1
ATOM 4229 C CA . PRO B 1 273 ? 1.999 14.312 17.922 1 92 273 PRO B CA 1
ATOM 4230 C C . PRO B 1 273 ? 3.373 13.695 18.188 1 92 273 PRO B C 1
ATOM 4232 O O . PRO B 1 273 ? 4.359 14.422 18.328 1 92 273 PRO B O 1
ATOM 4235 N N . ALA B 1 274 ? 3.428 12.398 18.25 1 93.81 274 ALA B N 1
ATOM 4236 C CA . ALA B 1 274 ? 4.711 11.727 18.453 1 93.81 274 ALA B CA 1
ATOM 4237 C C . ALA B 1 274 ? 5.66 12.008 17.297 1 93.81 274 ALA B C 1
ATOM 4239 O O . ALA B 1 274 ? 6.871 12.156 17.5 1 93.81 274 ALA B O 1
ATOM 4240 N N . ASP B 1 275 ? 5.105 12.078 16.094 1 95.62 275 ASP B N 1
ATOM 4241 C CA . ASP B 1 275 ? 5.926 12.438 14.93 1 95.62 275 ASP B CA 1
ATOM 4242 C C . ASP B 1 275 ? 6.492 13.852 15.078 1 95.62 275 ASP B C 1
ATOM 4244 O O . ASP B 1 275 ? 7.648 14.094 14.734 1 95.62 275 ASP B O 1
ATOM 4248 N N . THR B 1 276 ? 5.66 14.758 15.547 1 96.38 276 THR B N 1
ATOM 4249 C CA . THR B 1 276 ? 6.105 16.125 15.758 1 96.38 276 THR B CA 1
ATOM 4250 C C . THR B 1 276 ? 7.254 16.172 16.766 1 96.38 276 THR B C 1
ATOM 4252 O O . THR B 1 276 ? 8.234 16.891 16.562 1 96.38 276 THR B O 1
ATOM 4255 N N . VAL B 1 277 ? 7.145 15.414 17.797 1 97.12 277 VAL B N 1
ATOM 4256 C CA . VAL B 1 277 ? 8.18 15.367 18.828 1 97.12 277 VAL B CA 1
ATOM 4257 C C . VAL B 1 277 ? 9.5 14.906 18.203 1 97.12 277 VAL B C 1
ATOM 4259 O O . VAL B 1 277 ? 10.555 15.477 18.5 1 97.12 277 VAL B O 1
ATOM 4262 N N . GLU B 1 278 ? 9.438 13.914 17.344 1 97.62 278 GLU B N 1
ATOM 4263 C CA . GLU B 1 278 ? 10.641 13.445 16.656 1 97.62 278 GLU B CA 1
ATOM 4264 C C . GLU B 1 278 ? 11.258 14.547 15.805 1 97.62 278 GLU B C 1
ATOM 4266 O O . GLU B 1 278 ? 12.477 14.734 15.797 1 97.62 278 GLU B O 1
ATOM 4271 N N . VAL B 1 279 ? 10.414 15.273 15.125 1 98.06 279 VAL B N 1
ATOM 4272 C CA . VAL B 1 279 ? 10.891 16.375 14.281 1 98.06 279 VAL B CA 1
ATOM 4273 C C . VAL B 1 279 ? 11.555 17.438 15.148 1 98.06 279 VAL B C 1
ATOM 4275 O O . VAL B 1 279 ? 12.617 17.953 14.797 1 98.06 279 VAL B O 1
ATOM 4278 N N . LEU B 1 280 ? 10.984 17.719 16.266 1 98.31 280 LEU B N 1
ATOM 4279 C CA . LEU B 1 280 ? 11.508 18.75 17.156 1 98.31 280 LEU B CA 1
ATOM 4280 C C . LEU B 1 280 ? 12.883 18.359 17.688 1 98.31 280 LEU B C 1
ATOM 4282 O O . LEU B 1 280 ? 13.727 19.234 17.922 1 98.31 280 LEU B O 1
ATOM 4286 N N . LYS B 1 281 ? 13.125 17.078 17.859 1 97.88 281 LYS B N 1
ATOM 4287 C CA . LYS B 1 281 ? 14.453 16.625 18.266 1 97.88 281 LYS B CA 1
ATOM 4288 C C . LYS B 1 281 ? 15.5 16.984 17.219 1 97.88 281 LYS B C 1
ATOM 4290 O O . LYS B 1 281 ? 16.594 17.469 17.562 1 97.88 281 LYS B O 1
ATOM 4295 N N . PHE B 1 282 ? 15.156 16.781 15.992 1 98 282 PHE B N 1
ATOM 4296 C CA . PHE B 1 282 ? 16.078 17.109 14.914 1 98 282 PHE B CA 1
ATOM 4297 C C . PHE B 1 282 ? 16.312 18.609 14.852 1 98 282 PHE B C 1
ATOM 4299 O O . PHE B 1 282 ? 17.438 19.062 14.562 1 98 282 PHE B O 1
ATOM 4306 N N . ILE B 1 283 ? 15.289 19.375 15.086 1 98.12 283 ILE B N 1
ATOM 4307 C CA . ILE B 1 283 ? 15.43 20.828 15.062 1 98.12 283 ILE B CA 1
ATOM 4308 C C . ILE B 1 283 ? 16.266 21.281 16.25 1 98.12 283 ILE B C 1
ATOM 4310 O O . ILE B 1 283 ? 17.172 22.109 16.109 1 98.12 283 ILE B O 1
ATOM 4314 N N . SER B 1 284 ? 16.016 20.703 17.359 1 97.81 284 SER B N 1
ATOM 4315 C CA . SER B 1 284 ? 16.703 21.062 18.594 1 97.81 284 SER B CA 1
ATOM 4316 C C . SER B 1 284 ? 18.203 20.797 18.484 1 97.81 284 SER B C 1
ATOM 4318 O O . SER B 1 284 ? 19.016 21.562 18.984 1 97.81 284 SER B O 1
ATOM 4320 N N . SER B 1 285 ? 18.594 19.75 17.828 1 96.94 285 SER B N 1
ATOM 4321 C CA . SER B 1 285 ? 20 19.359 17.688 1 96.94 285 SER B CA 1
ATOM 4322 C C . SER B 1 285 ? 20.688 20.188 16.609 1 96.94 285 SER B C 1
ATOM 4324 O O . SER B 1 285 ? 21.922 20.172 16.484 1 96.94 285 SER B O 1
ATOM 4326 N N . GLY B 1 286 ? 19.875 20.844 15.773 1 96.81 286 GLY B N 1
ATOM 4327 C CA . GLY B 1 286 ? 20.438 21.641 14.688 1 96.81 286 GLY B CA 1
ATOM 4328 C C . GLY B 1 286 ? 20.547 20.875 13.383 1 96.81 286 GLY B C 1
ATOM 4329 O O . GLY B 1 286 ? 20.938 21.422 12.359 1 96.81 286 GLY B O 1
ATOM 4330 N N . ASP B 1 287 ? 20.078 19.672 13.367 1 97.56 287 ASP B N 1
ATOM 4331 C CA . ASP B 1 287 ? 20.203 18.812 12.195 1 97.56 287 ASP B CA 1
ATOM 4332 C C . ASP B 1 287 ? 19.156 19.172 11.141 1 97.56 287 ASP B C 1
ATOM 4334 O O . ASP B 1 287 ? 19.344 18.891 9.961 1 97.56 287 ASP B O 1
ATOM 4338 N N . LEU B 1 288 ? 18.094 19.828 11.641 1 97.69 288 LEU B N 1
ATOM 4339 C CA . LEU B 1 288 ? 17 20.172 10.727 1 97.69 288 LEU B CA 1
ATOM 4340 C C . LEU B 1 288 ? 16.578 21.625 10.922 1 97.69 288 LEU B C 1
ATOM 4342 O O . LEU B 1 288 ? 16.422 22.078 12.055 1 97.69 288 LEU B O 1
ATOM 4346 N N . ALA B 1 289 ? 16.438 22.281 9.891 1 96.38 289 ALA B N 1
ATOM 4347 C CA . ALA B 1 289 ? 15.766 23.562 9.812 1 96.38 289 ALA B CA 1
ATOM 4348 C C . ALA B 1 289 ? 14.75 23.578 8.68 1 96.38 289 ALA B C 1
ATOM 4350 O O . ALA B 1 289 ? 15.109 23.438 7.508 1 96.38 289 ALA B O 1
ATOM 4351 N N . ILE B 1 290 ? 13.508 23.766 9.031 1 96.31 290 ILE B N 1
ATOM 4352 C CA . ILE B 1 290 ? 12.477 23.859 8.008 1 96.31 290 ILE B CA 1
ATOM 4353 C C . ILE B 1 290 ? 12.555 25.234 7.324 1 96.31 290 ILE B C 1
ATOM 4355 O O . ILE B 1 290 ? 12.672 26.266 7.992 1 96.31 290 ILE B O 1
ATOM 4359 N N . SER B 1 291 ? 12.555 25.219 6.02 1 92.62 291 SER B N 1
ATOM 4360 C CA . SER B 1 291 ? 12.609 26.469 5.273 1 92.62 291 SER B CA 1
ATOM 4361 C C . SER B 1 291 ? 11.328 27.281 5.441 1 92.62 291 SER B C 1
ATOM 4363 O O . SER B 1 291 ? 10.258 26.844 5.012 1 92.62 291 SER B O 1
ATOM 4365 N N . THR B 1 292 ? 11.516 28.453 6.109 1 94.06 292 THR B N 1
ATOM 4366 C CA . THR B 1 292 ? 10.336 29.266 6.391 1 94.06 292 THR B CA 1
ATOM 4367 C C . THR B 1 292 ? 10.531 30.703 5.906 1 94.06 292 THR B C 1
ATOM 4369 O O . THR B 1 292 ? 11.664 31.141 5.715 1 94.06 292 THR B O 1
ATOM 4372 N N . GLN B 1 293 ? 9.453 31.25 5.547 1 93.25 293 GLN B N 1
ATOM 4373 C CA . GLN B 1 293 ? 9.328 32.688 5.363 1 93.25 293 GLN B CA 1
ATOM 4374 C C . GLN B 1 293 ? 8.352 33.281 6.371 1 93.25 293 GLN B C 1
ATOM 4376 O O . GLN B 1 293 ? 7.215 32.844 6.488 1 93.25 293 GLN B O 1
ATOM 4381 N N . SER B 1 294 ? 8.852 34.312 7.129 1 95.75 294 SER B N 1
ATOM 4382 C CA . SER B 1 294 ? 8.008 34.906 8.172 1 95.75 294 SER B CA 1
ATOM 4383 C C . SER B 1 294 ? 7.223 36.094 7.652 1 95.75 294 SER B C 1
ATOM 4385 O O . SER B 1 294 ? 7.707 36.844 6.797 1 95.75 294 SER B O 1
ATOM 4387 N N . ILE B 1 295 ? 6.051 36.219 8.133 1 96.62 295 ILE B N 1
ATOM 4388 C CA . ILE B 1 295 ? 5.215 37.406 7.922 1 96.62 295 ILE B CA 1
ATOM 4389 C C . ILE B 1 295 ? 4.68 37.906 9.266 1 96.62 295 ILE B C 1
ATOM 4391 O O . ILE B 1 295 ? 4.875 37.25 10.297 1 96.62 295 ILE B O 1
ATOM 4395 N N . GLY B 1 296 ? 4.02 39.094 9.188 1 96.75 296 GLY B N 1
ATOM 4396 C CA . GLY B 1 296 ? 3.383 39.594 10.398 1 96.75 296 GLY B CA 1
ATOM 4397 C C . GLY B 1 296 ? 1.966 39.094 10.578 1 96.75 296 GLY B C 1
ATOM 4398 O O . GLY B 1 296 ? 1.349 38.594 9.625 1 96.75 296 GLY B O 1
ATOM 4399 N N . PHE B 1 297 ? 1.538 39.312 11.828 1 96.81 297 PHE B N 1
ATOM 4400 C CA . PHE B 1 297 ? 0.182 38.875 12.164 1 96.81 297 PHE B CA 1
ATOM 4401 C C . PHE B 1 297 ? -0.833 39.531 11.242 1 96.81 297 PHE B C 1
ATOM 4403 O O . PHE B 1 297 ? -1.769 38.906 10.766 1 96.81 297 PHE B O 1
ATOM 4410 N N . THR B 1 298 ? -0.637 40.75 10.93 1 96.06 298 THR B N 1
ATOM 4411 C CA . THR B 1 298 ? -1.604 41.5 10.156 1 96.06 298 THR B CA 1
ATOM 4412 C C . THR B 1 298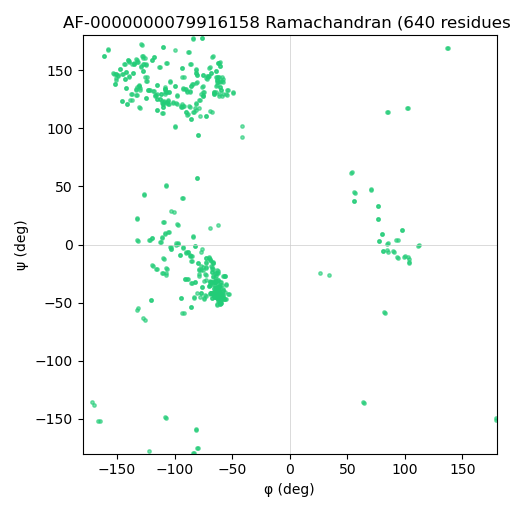 ? -1.548 41.125 8.68 1 96.06 298 THR B C 1
ATOM 4414 O O . THR B 1 298 ? -2.404 41.531 7.891 1 96.06 298 THR B O 1
ATOM 4417 N N . GLU B 1 299 ? -0.61 40.281 8.352 1 96.56 299 GLU B N 1
ATOM 4418 C CA . GLU B 1 299 ? -0.4 39.938 6.945 1 96.56 299 GLU B CA 1
ATOM 4419 C C . GLU B 1 299 ? -0.921 38.531 6.645 1 96.56 299 GLU B C 1
ATOM 4421 O O . GLU B 1 299 ? -0.721 38 5.543 1 96.56 299 GLU B O 1
ATOM 4426 N N . ILE B 1 300 ? -1.653 37.906 7.543 1 97.25 300 ILE B N 1
ATOM 4427 C CA . ILE B 1 300 ? -2.076 36.531 7.391 1 97.25 300 ILE B CA 1
ATOM 4428 C C . ILE B 1 300 ? -2.98 36.406 6.168 1 97.25 300 ILE B C 1
ATOM 4430 O O . ILE B 1 300 ? -2.824 35.469 5.367 1 97.25 300 ILE B O 1
ATOM 4434 N N . ARG B 1 301 ? -3.84 37.375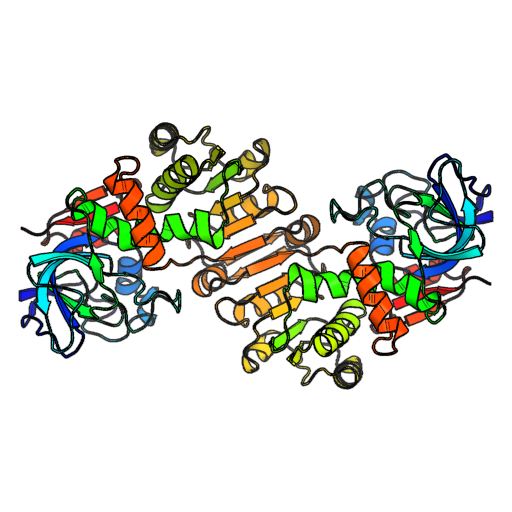 5.996 1 96.06 301 ARG B N 1
ATOM 4435 C CA . ARG B 1 301 ? -4.727 37.312 4.836 1 96.06 301 ARG B CA 1
ATOM 4436 C C . ARG B 1 301 ? -3.932 37.375 3.537 1 96.06 301 ARG B C 1
ATOM 4438 O O . ARG B 1 301 ? -4.133 36.531 2.65 1 96.06 301 ARG B O 1
ATOM 4445 N N . SER B 1 302 ? -3.076 38.344 3.42 1 95.12 302 SER B N 1
ATOM 4446 C CA . SER B 1 302 ? -2.266 38.469 2.211 1 95.12 302 SER B CA 1
ATOM 4447 C C . SER B 1 302 ? -1.335 37.25 2.051 1 95.12 302 SER B C 1
ATOM 4449 O O . SER B 1 302 ? -1.032 36.844 0.928 1 95.12 302 SER B O 1
ATOM 4451 N N . GLY B 1 303 ? -0.907 36.719 3.178 1 94.94 303 GLY B N 1
ATOM 4452 C CA . GLY B 1 303 ? -0.106 35.5 3.137 1 94.94 303 GLY B CA 1
ATOM 4453 C C . GLY B 1 303 ? -0.84 34.312 2.529 1 94.94 303 GLY B C 1
ATOM 4454 O O . GLY B 1 303 ? -0.275 33.562 1.723 1 94.94 303 GLY B O 1
ATOM 4455 N N . LEU B 1 304 ? -2.096 34.156 2.885 1 94.25 304 LEU B N 1
ATOM 4456 C CA . LEU B 1 304 ? -2.898 33.062 2.318 1 94.25 304 LEU B CA 1
ATOM 4457 C C . LEU B 1 304 ? -3.102 33.281 0.821 1 94.25 304 LEU B C 1
ATOM 4459 O O . LEU B 1 304 ? -3.096 32.312 0.053 1 94.25 304 LEU B O 1
ATOM 4463 N N . GLU B 1 305 ? -3.221 34.469 0.418 1 92.69 305 GLU B N 1
ATOM 4464 C CA . GLU B 1 305 ? -3.332 34.781 -1.004 1 92.69 305 GLU B CA 1
ATOM 4465 C C . GLU B 1 305 ? -2.045 34.438 -1.748 1 92.69 305 GLU B C 1
ATOM 4467 O O . GLU B 1 305 ? -2.088 33.938 -2.869 1 92.69 305 GLU B O 1
ATOM 4472 N N . GLN B 1 306 ? -1.004 34.75 -1.091 1 91 306 GLN B N 1
ATOM 4473 C CA . GLN B 1 306 ? 0.3 34.438 -1.662 1 91 306 GLN B CA 1
ATOM 4474 C C . GLN B 1 306 ? 0.464 32.938 -1.844 1 91 306 GLN B C 1
ATOM 4476 O O . GLN B 1 306 ? 0.965 32.469 -2.873 1 91 306 GLN B O 1
ATOM 4481 N N . LEU B 1 307 ? 0.058 32.188 -0.851 1 88.62 307 LEU B N 1
ATOM 4482 C CA . LEU B 1 307 ? 0.109 30.734 -0.922 1 88.62 307 LEU B CA 1
ATOM 4483 C C . LEU B 1 307 ? -0.762 30.219 -2.061 1 88.62 307 LEU B C 1
ATOM 4485 O O . LEU B 1 307 ? -0.353 29.328 -2.801 1 88.62 307 LEU B O 1
ATOM 4489 N N . ALA B 1 308 ? -1.881 30.781 -2.215 1 87.19 308 ALA B N 1
ATOM 4490 C CA . ALA B 1 308 ? -2.83 30.359 -3.242 1 87.19 308 ALA B CA 1
ATOM 4491 C C . ALA B 1 308 ? -2.242 30.547 -4.637 1 87.19 308 ALA B C 1
ATOM 4493 O O . ALA B 1 308 ? -2.498 29.734 -5.539 1 87.19 308 ALA B O 1
ATOM 4494 N N . ARG B 1 309 ? -1.387 31.547 -4.77 1 85.88 309 ARG B N 1
ATOM 4495 C CA . ARG B 1 309 ? -0.789 31.844 -6.062 1 85.88 309 ARG B CA 1
ATOM 4496 C C . ARG B 1 309 ? 0.466 31.016 -6.297 1 85.88 309 ARG B C 1
ATOM 4498 O O . ARG B 1 309 ? 1.021 31.016 -7.398 1 85.88 309 ARG B O 1
ATOM 4505 N N . GLY B 1 310 ? 0.931 30.328 -5.281 1 78.38 310 GLY B N 1
ATOM 4506 C CA . GLY B 1 310 ? 2.135 29.516 -5.402 1 78.38 310 GLY B CA 1
ATOM 4507 C C . GLY B 1 310 ? 3.408 30.344 -5.375 1 78.38 310 GLY B C 1
ATOM 4508 O O . GLY B 1 310 ? 4.449 29.906 -5.875 1 78.38 310 GLY B O 1
ATOM 4509 N N . ASP B 1 311 ? 3.434 31.484 -4.875 1 75.69 311 ASP B N 1
ATOM 4510 C CA . ASP B 1 311 ? 4.535 32.438 -4.871 1 75.69 311 ASP B CA 1
ATOM 4511 C C . ASP B 1 311 ? 5.383 32.312 -3.609 1 75.69 311 ASP B C 1
ATOM 4513 O O . ASP B 1 311 ? 5.688 33.281 -2.945 1 75.69 311 ASP B O 1
ATOM 4517 N N . VAL B 1 312 ? 5.656 31.109 -3.125 1 75.38 312 VAL B N 1
ATOM 4518 C CA . VAL B 1 312 ? 6.391 31.016 -1.866 1 75.38 312 VAL B CA 1
ATOM 4519 C C . VAL B 1 312 ? 7.676 30.219 -2.076 1 75.38 312 VAL B C 1
ATOM 4521 O O . VAL B 1 312 ? 8.492 30.078 -1.158 1 75.38 312 VAL B O 1
ATOM 4524 N N . GLY B 1 313 ? 8.023 29.812 -3.186 1 69.19 313 GLY B N 1
ATOM 4525 C CA . GLY B 1 313 ? 9.297 29.234 -3.582 1 69.19 313 GLY B CA 1
ATOM 4526 C C . GLY B 1 313 ? 9.695 28.031 -2.748 1 69.19 313 GLY B C 1
ATOM 4527 O O . GLY B 1 313 ? 10.852 27.922 -2.332 1 69.19 313 GLY B O 1
ATOM 4528 N N . GLY B 1 314 ? 8.82 27.203 -2.363 1 72.38 314 GLY B N 1
ATOM 4529 C CA . GLY B 1 314 ? 9.164 26 -1.632 1 72.38 314 GLY B CA 1
ATOM 4530 C C . GLY B 1 314 ? 9.312 26.219 -0.139 1 72.38 314 GLY B C 1
ATOM 4531 O O . GLY B 1 314 ? 9.68 25.297 0.6 1 72.38 314 GLY B O 1
ATOM 4532 N N . LYS B 1 315 ? 9.07 27.562 0.294 1 82.12 315 LYS B N 1
ATOM 4533 C CA . LYS B 1 315 ? 9.172 27.906 1.712 1 82.12 315 LYS B CA 1
ATOM 4534 C C . LYS B 1 315 ? 7.809 27.812 2.396 1 82.12 315 LYS B C 1
ATOM 4536 O O . LYS B 1 315 ? 6.77 27.984 1.753 1 82.12 315 LYS B O 1
ATOM 4541 N N . ARG B 1 316 ? 7.871 27.516 3.717 1 88.19 316 ARG B N 1
ATOM 4542 C CA . ARG B 1 316 ? 6.668 27.578 4.539 1 88.19 316 ARG B CA 1
ATOM 4543 C C . ARG B 1 316 ? 6.434 29 5.051 1 88.19 316 ARG B C 1
ATOM 4545 O O . ARG B 1 316 ? 7.371 29.672 5.477 1 88.19 316 ARG B O 1
ATOM 4552 N N . LEU B 1 317 ? 5.195 29.422 4.973 1 92.5 317 LEU B N 1
ATOM 4553 C CA . LEU B 1 317 ? 4.871 30.734 5.535 1 92.5 317 LEU B CA 1
ATOM 4554 C C . LEU B 1 317 ? 4.484 30.609 7.004 1 92.5 317 LEU B C 1
ATOM 4556 O O . LEU B 1 317 ? 3.68 29.75 7.371 1 92.5 317 LEU B O 1
ATOM 4560 N N . VAL B 1 318 ? 5.109 31.484 7.816 1 96.69 318 VAL B N 1
ATOM 4561 C CA . VAL B 1 318 ? 4.828 31.484 9.25 1 96.69 318 VAL B CA 1
ATOM 4562 C C . VAL B 1 318 ? 4.586 32.906 9.727 1 96.69 318 VAL B C 1
ATOM 4564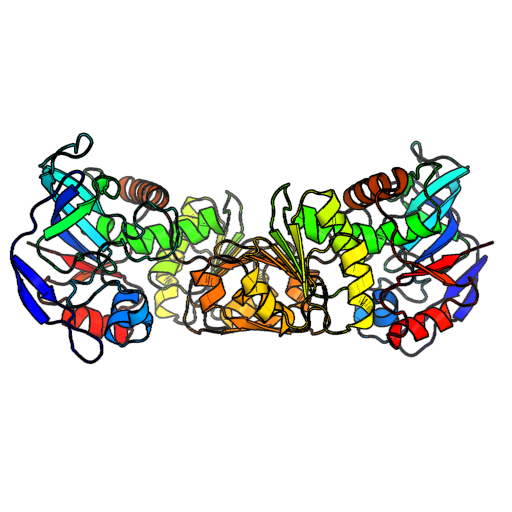 O O . VAL B 1 318 ? 5.395 33.812 9.469 1 96.69 318 VAL B O 1
ATOM 4567 N N . ALA B 1 319 ? 3.48 33.062 10.414 1 97.06 319 ALA B N 1
ATOM 4568 C CA . ALA B 1 319 ? 3.203 34.344 11.055 1 97.06 319 ALA B CA 1
ATOM 4569 C C . ALA B 1 319 ? 3.824 34.438 12.445 1 97.06 319 ALA B C 1
ATOM 4571 O O . ALA B 1 319 ? 3.645 33.5 13.258 1 97.06 319 ALA B O 1
ATOM 4572 N N . LEU B 1 320 ? 4.508 35.531 12.695 1 96.44 320 LEU B N 1
ATOM 4573 C CA . LEU B 1 320 ? 5.098 35.781 14.008 1 96.44 320 LEU B CA 1
ATOM 4574 C C . LEU B 1 320 ? 4.352 36.875 14.75 1 96.44 320 LEU B C 1
ATOM 4576 O O . LEU B 1 320 ? 3.969 37.906 14.148 1 96.44 320 LEU B O 1
ATOM 4580 N N . PHE B 1 321 ? 4.148 36.5 15.953 1 91.94 321 PHE B N 1
ATOM 4581 C CA . PHE B 1 321 ? 3.412 37.438 16.797 1 91.94 321 PHE B CA 1
ATOM 4582 C C . PHE B 1 321 ? 4.352 38.156 17.766 1 91.94 321 PHE B C 1
ATOM 4584 O O . PHE B 1 321 ? 5.355 37.562 18.203 1 91.94 321 PHE B O 1
ATOM 4591 N N . ASP B 1 322 ? 4.164 39.5 18.031 1 81.25 322 ASP B N 1
ATOM 4592 C CA . ASP B 1 322 ? 4.957 40.281 18.984 1 81.25 322 ASP B CA 1
ATOM 4593 C C . ASP B 1 322 ? 4.637 39.906 20.422 1 81.25 322 ASP B C 1
ATOM 4595 O O . ASP B 1 322 ? 3.498 39.531 20.734 1 81.25 322 ASP B O 1
#

Secondary structure (DSSP, 8-state):
-EEEEE-STTS--EEEE-PPP---TTEEEEEEEEEEE-HHHHHHHHTTTGGG-S-SSEE---EEEEEEEEE-TT--S--TT-EEEE-TTTTSSS-S--TTSBTTTB--SSBSEEEEEGGGEEE--TTS-HHHHHHIIIIIHHHHIIIIIIS---TT-EEEEE--SHHHHHHHHHHHHTT-EEEEE-S-GGGHHHHHHTT-SEEESSGGGGGGG--SEEEESS--SHHHHHHHHHSPTT-EEEE---SSSEEEEEHHHHHHTT-EEEE-----HHHHHHHHHHHHHTS----EEEEEGGGHHHHHHHHHHTTTTTPEEEEE--/-EEEEE-STTS--EEEE-PPP---TTEEEEEEEEEEE-HHHHHHHHTTTGGG-S-SSEE---EEEEEEEEE-TT--S--TT-EEEE-TTTTSSS-S--TTSBTTTB--SSBSEEEEEGGGEEE--TTS-HHHHHHIIIIIHHHHIIIIIIS---TT-EEEEE--SHHHHHHHHHHHHTT-EEEEE-S-GGGHHHHHHTT-SEEESSGGGGGGG--SEEEESS--SHHHHHHHHHSPTT-EEEE---SSSEEEEEHHHHHHTT-EEEE-----HHHHHHHHHHHHHTS----EEEEEGGGHHHHHHHHHHTTTTTPEEEEE--

Sequence (644 aa):
MKAWMFNGVGSPIDLAEVPDPTPGPGEVVVDLKAAGLCHTDVGITDGTMAEILGFTPIILGHEAAGIVSAVGDGVENVSIGDRVAVSAMGDGKSGVLGQKNIGVGRHGAYAEKTLAPASEIIPLPETVPFEQAAAATDAGMTSYHAVFVRGGLKPGTRVGIIGLGGLGMTAARLAVLGGGEVYAAEINPRVHAAGIERGVKQVVDDVKELAAFELDLIVDFAGFGTTTAGAIEVVNSGGRVVQVGLGRAEATINTHLLTMKEVELRGSIGGTPADTVEVLKFISSGDLAISTQSIGFTEIRSGLEQLARGDVGGKRLVALFDMKAWMFNGVGSPIDLAEVPDPTPGPGEVVVDLKAAGLCHTDVGITDGTMAEILGFTPIILGHEAAGIVSAVGDGVENVSIGDRVAVSAMGDGKSGVLGQKNIGVGRHGAYAEKTLAPASEIIPLPETVPFEQAAAATDAGMTSYHAVFVRGGLKPGTRVGIIGLGGLGMTAARLAVLGGGEVYAAEINPRVHAAGIERGVKQVVDDVKELAAFELDLIVDFAGFGTTTAGAIEVVNSGGRVVQVGLGRAEATINTHLLTMKEVELRGSIGGTPADTVEVLKFISSGDLAISTQSIGFTEIRSGLEQLARGDVGGKRLVALFD